Protein AF-0000000075583122 (afdb_homodimer)

Solvent-accessible surface area (backbone atoms only — not comparable to full-atom values): 36682 Å² total; per-residue (Å²): 95,64,76,76,38,92,86,46,69,93,67,73,41,67,50,43,61,91,56,90,61,73,59,77,86,58,64,52,79,81,64,82,52,56,77,38,56,55,81,82,43,56,87,77,50,62,66,45,76,40,54,78,60,58,64,60,54,70,58,46,49,51,40,44,74,73,68,37,48,32,32,37,41,50,82,69,64,55,59,59,53,65,45,49,27,26,62,64,70,44,80,74,71,81,60,55,82,70,64,77,43,61,34,32,36,31,33,69,60,33,54,67,57,32,41,40,50,47,29,66,57,64,70,27,58,69,42,75,44,81,66,72,45,71,65,64,65,61,51,51,52,35,52,56,34,44,76,72,74,35,54,60,50,58,71,77,83,70,74,46,37,26,35,28,27,77,33,68,42,83,47,83,40,30,37,55,62,58,30,50,47,10,51,34,45,26,33,73,76,38,60,78,41,52,60,33,37,41,35,31,31,34,50,88,26,56,79,32,63,44,40,39,29,49,49,58,52,31,62,43,42,68,69,68,27,50,49,69,29,58,78,68,62,64,61,66,44,41,37,72,58,40,54,32,38,37,47,46,52,53,88,44,55,72,57,70,66,56,54,56,40,38,72,34,56,29,53,35,33,30,36,46,84,76,46,74,77,32,63,34,69,22,65,73,50,36,26,64,47,34,6,49,31,47,47,50,43,72,75,40,40,69,84,38,40,69,60,50,42,50,36,29,48,54,51,50,47,72,23,19,54,81,28,61,70,52,46,48,52,52,54,52,58,73,75,100,94,64,76,76,37,92,86,46,71,92,66,72,42,66,51,41,60,92,54,91,61,73,58,78,84,58,64,52,79,80,65,80,51,57,76,40,56,55,81,80,43,58,88,78,51,60,65,46,76,41,55,79,59,58,63,60,54,70,56,47,48,51,40,44,75,73,69,37,49,32,33,36,42,50,82,69,65,54,59,61,53,64,44,48,27,27,62,63,68,45,81,73,72,81,60,55,82,71,66,78,46,62,32,33,35,32,33,71,60,32,53,66,58,34,39,40,52,48,29,67,57,64,72,26,58,68,43,75,44,81,65,73,43,70,64,65,65,61,52,52,50,36,52,57,34,43,75,71,74,35,53,59,50,59,71,76,82,69,76,45,37,24,35,30,28,76,33,69,42,82,47,84,39,30,36,53,62,58,32,52,48,9,51,34,45,26,34,74,76,38,60,79,41,51,59,34,37,40,35,30,31,34,51,86,24,57,78,31,65,45,39,38,29,49,48,59,51,32,62,44,44,69,70,67,27,48,49,69,30,58,78,66,63,63,61,66,44,42,38,74,59,41,54,33,38,38,48,44,53,53,88,44,55,68,56,70,66,58,54,56,41,39,71,34,55,30,54,36,33,32,36,46,84,76,49,76,76,33,63,34,70,22,64,73,49,37,26,64,48,32,6,49,29,46,48,49,43,71,75,40,40,69,83,38,41,68,61,50,42,50,37,27,48,53,51,51,46,70,23,19,54,80,28,61,70,50,46,48,52,52,52,50,58,72,72,100

Structure (mmCIF, N/CA/C/O backbone):
data_AF-0000000075583122-model_v1
#
loop_
_entity.id
_entity.type
_entity.pdbx_description
1 polymer 'DUF2827 domain-containing protein'
#
loop_
_atom_site.group_PDB
_atom_site.id
_atom_site.type_symbol
_atom_site.label_atom_id
_atom_site.label_alt_id
_atom_site.label_comp_id
_atom_site.label_asym_id
_atom_site.label_entity_id
_atom_site.label_seq_id
_atom_site.pdbx_PDB_ins_code
_atom_site.Cartn_x
_atom_site.Cartn_y
_atom_site.Cartn_z
_atom_site.occupancy
_atom_site.B_iso_or_equiv
_atom_site.auth_seq_id
_atom_site.auth_comp_id
_atom_site.auth_asym_id
_atom_site.auth_atom_id
_atom_site.pdbx_PDB_model_num
ATOM 1 N N . MET A 1 1 ? -6.551 27.359 17.125 1 93.12 1 MET A N 1
ATOM 2 C CA . MET A 1 1 ? -6.18 26.625 18.328 1 93.12 1 MET A CA 1
ATOM 3 C C . MET A 1 1 ? -5.02 27.312 19.047 1 93.12 1 MET A C 1
ATOM 5 O O . MET A 1 1 ? -5.082 27.547 20.25 1 93.12 1 MET A O 1
ATOM 9 N N . LEU A 1 2 ? -4.043 27.703 18.266 1 94.56 2 LEU A N 1
ATOM 10 C CA . LEU A 1 2 ? -2.846 28.281 18.875 1 94.56 2 LEU A CA 1
ATOM 11 C C . LEU A 1 2 ? -3.17 29.594 19.547 1 94.56 2 LEU A C 1
ATOM 13 O O . LEU A 1 2 ? -2.555 29.953 20.562 1 94.56 2 LEU A O 1
ATOM 17 N N . LYS A 1 3 ? -4.129 30.297 19.016 1 92.69 3 LYS A N 1
ATOM 18 C CA . LYS A 1 3 ? -4.531 31.594 19.578 1 92.69 3 LYS A CA 1
ATOM 19 C C . LYS A 1 3 ? -5.109 31.438 20.984 1 92.69 3 LYS A C 1
ATOM 21 O O . LYS A 1 3 ? -5.262 32.406 21.703 1 92.69 3 LYS A O 1
ATOM 26 N N . GLN A 1 4 ? -5.379 30.297 21.375 1 93.56 4 GLN A N 1
ATOM 27 C CA . GLN A 1 4 ? -5.938 30.047 22.688 1 93.56 4 GLN A CA 1
ATOM 28 C C . GLN A 1 4 ? -4.852 30.078 23.766 1 93.56 4 GLN A C 1
ATOM 30 O O . GLN A 1 4 ? -5.152 30.109 24.953 1 93.56 4 GLN A O 1
ATOM 35 N N . SER A 1 5 ? -3.68 30.125 23.359 1 95.44 5 SER A N 1
ATOM 36 C CA . SER A 1 5 ? -2.566 30.172 24.297 1 95.44 5 SER A CA 1
ATOM 37 C C . SER A 1 5 ? -2.068 31.609 24.484 1 95.44 5 SER A C 1
ATOM 39 O O . SER A 1 5 ? -1.848 32.344 23.516 1 95.44 5 SER A O 1
ATOM 41 N N . ASP A 1 6 ? -1.738 31.938 25.75 1 94.75 6 ASP A N 1
ATOM 42 C CA . ASP A 1 6 ? -1.223 33.281 26.062 1 94.75 6 ASP A CA 1
ATOM 43 C C . ASP A 1 6 ? 0.261 33.375 25.719 1 94.75 6 ASP A C 1
ATOM 45 O O . ASP A 1 6 ? 0.827 34.469 25.734 1 94.75 6 ASP A O 1
ATOM 49 N N . ARG A 1 7 ? 0.789 32.312 25.344 1 95.25 7 ARG A N 1
ATOM 50 C CA . ARG A 1 7 ? 2.215 32.281 25.031 1 95.25 7 ARG A CA 1
ATOM 51 C C . ARG A 1 7 ? 2.453 32.531 23.547 1 95.25 7 ARG A C 1
ATOM 53 O O . ARG A 1 7 ? 3.594 32.719 23.109 1 95.25 7 ARG A O 1
ATOM 60 N N . ILE A 1 8 ? 1.351 32.5 22.828 1 95.44 8 ILE A N 1
ATOM 61 C CA . ILE A 1 8 ? 1.464 32.594 21.391 1 95.44 8 ILE A CA 1
ATOM 62 C C . ILE A 1 8 ? 1.037 34 20.922 1 95.44 8 ILE A C 1
ATOM 64 O O . ILE A 1 8 ? -0.045 34.469 21.281 1 95.44 8 ILE A O 1
ATOM 68 N N . GLY A 1 9 ? 1.912 34.594 20.234 1 93.12 9 GLY A N 1
ATOM 69 C CA . GLY A 1 9 ? 1.617 35.906 19.672 1 93.12 9 GLY A CA 1
ATOM 70 C C . GLY A 1 9 ? 0.75 35.812 18.422 1 93.12 9 GLY A C 1
ATOM 71 O O . GLY A 1 9 ? -0.105 34.938 18.297 1 93.12 9 GLY A O 1
ATOM 72 N N . PRO A 1 10 ? 0.936 36.781 17.547 1 94.06 10 PRO A N 1
ATOM 73 C CA . PRO A 1 10 ? 0.127 36.844 16.328 1 94.06 10 PRO A CA 1
ATOM 74 C C . PRO A 1 10 ? 0.319 35.625 15.438 1 94.06 10 PRO A C 1
ATOM 76 O O . PRO A 1 10 ? 1.439 35.125 15.297 1 94.06 10 PRO A O 1
ATOM 79 N N . VAL A 1 11 ? -0.762 35.156 14.898 1 94.75 11 VAL A N 1
ATOM 80 C CA . VAL A 1 11 ? -0.765 34 14 1 94.75 11 VAL A CA 1
ATOM 81 C C . VAL A 1 11 ? -1.176 34.438 12.594 1 94.75 11 VAL A C 1
ATOM 83 O O . VAL A 1 11 ? -2.123 35.219 12.43 1 94.75 11 VAL A O 1
ATOM 86 N N . TYR A 1 12 ? -0.447 33.906 11.492 1 92.62 12 TYR A N 1
ATOM 87 C CA . TYR A 1 12 ? -0.722 34.219 10.094 1 92.62 12 TYR A CA 1
ATOM 88 C C . TYR A 1 12 ? -0.883 32.969 9.258 1 92.62 12 TYR A C 1
ATOM 90 O O . TYR A 1 12 ? -0.207 31.953 9.5 1 92.62 12 TYR A O 1
ATOM 98 N N . PHE A 1 13 ? -1.78 33.062 8.227 1 91.25 13 PHE A N 1
ATOM 99 C CA . PHE A 1 13 ? -1.723 32.125 7.102 1 91.25 13 PHE A CA 1
ATOM 100 C C . PHE A 1 13 ? -0.79 32.656 6.016 1 91.25 13 PHE A C 1
ATOM 102 O O . PHE A 1 13 ? -0.906 33.812 5.59 1 91.25 13 PHE A O 1
ATOM 109 N N . LEU A 1 14 ? 0.118 31.781 5.656 1 92.25 14 LEU A N 1
ATOM 110 C CA . LEU A 1 14 ? 1.063 32.188 4.621 1 92.25 14 LEU A CA 1
ATOM 111 C C . LEU A 1 14 ? 0.61 31.688 3.252 1 92.25 14 LEU A C 1
ATOM 113 O O . LEU A 1 14 ? 0.363 30.484 3.068 1 92.25 14 LEU A O 1
ATOM 117 N N . ASN A 1 15 ? 0.501 32.594 2.391 1 86.88 15 ASN A N 1
ATOM 118 C CA . ASN A 1 15 ? 0.129 32.25 1.022 1 86.88 15 ASN A CA 1
ATOM 119 C C . ASN A 1 15 ? 1.311 31.672 0.246 1 86.88 15 ASN A C 1
ATOM 121 O O . ASN A 1 15 ? 2.176 32.406 -0.216 1 86.88 15 ASN A O 1
ATOM 125 N N . GLY A 1 16 ? 1.423 30.375 0.16 1 77.88 16 GLY A N 1
ATOM 126 C CA . GLY A 1 16 ? 2.506 29.703 -0.546 1 77.88 16 GLY A CA 1
ATOM 127 C C . GLY A 1 16 ? 2.285 29.641 -2.045 1 77.88 16 GLY A C 1
ATOM 128 O O . GLY A 1 16 ? 3.178 29.219 -2.791 1 77.88 16 GLY A O 1
ATOM 129 N N . GLY A 1 17 ? 1.07 29.859 -2.494 1 71.81 17 GLY A N 1
ATOM 130 C CA . GLY A 1 17 ? 0.738 29.719 -3.904 1 71.81 17 GLY A CA 1
ATOM 131 C C . GLY A 1 17 ? 0.554 31.062 -4.605 1 71.81 17 GLY A C 1
ATOM 132 O O . GLY A 1 17 ? 0.972 32.094 -4.09 1 71.81 17 GLY A O 1
ATOM 133 N N . ASP A 1 18 ? 0.283 30.859 -5.879 1 63.19 18 ASP A N 1
ATOM 134 C CA . ASP A 1 18 ? 0.093 32.031 -6.727 1 63.19 18 ASP A CA 1
ATOM 135 C C . ASP A 1 18 ? -1.308 32.625 -6.547 1 63.19 18 ASP A C 1
ATOM 137 O O . ASP A 1 18 ? -1.63 33.656 -7.125 1 63.19 18 ASP A O 1
ATOM 141 N N . ALA A 1 19 ? -1.932 31.797 -5.668 1 59.09 19 ALA A N 1
ATOM 142 C CA . ALA A 1 19 ? -3.322 32.25 -5.594 1 59.09 19 ALA A CA 1
ATOM 143 C C . ALA A 1 19 ? -3.496 33.344 -4.555 1 59.09 19 ALA A C 1
ATOM 145 O O . ALA A 1 19 ? -2.836 33.344 -3.512 1 59.09 19 ALA A O 1
ATOM 146 N N . LYS A 1 20 ? -4.004 34.375 -5.047 1 55.03 20 LYS A N 1
ATOM 147 C CA . LYS A 1 20 ? -4.277 35.531 -4.172 1 55.03 20 LYS A CA 1
ATOM 148 C C . LYS A 1 20 ? -5.379 35.188 -3.17 1 55.03 20 LYS A C 1
ATOM 150 O O . LYS A 1 20 ? -5.543 35.875 -2.168 1 55.03 20 LYS A O 1
ATOM 155 N N . ALA A 1 21 ? -6.113 34.219 -3.543 1 56.09 21 ALA A N 1
ATOM 156 C CA . ALA A 1 21 ? -7.25 33.906 -2.684 1 56.09 21 ALA A CA 1
ATOM 157 C C . ALA A 1 21 ? -7.336 32.406 -2.422 1 56.09 21 ALA A C 1
ATOM 159 O O . ALA A 1 21 ? -6.887 31.594 -3.242 1 56.09 21 ALA A O 1
ATOM 160 N N . LEU A 1 22 ? -7.676 32.031 -1.182 1 61.25 22 LEU A N 1
ATOM 161 C CA . LEU A 1 22 ? -7.957 30.656 -0.795 1 61.25 22 LEU A CA 1
ATOM 162 C C . LEU A 1 22 ? -9.227 30.141 -1.478 1 61.25 22 LEU A C 1
ATOM 164 O O . LEU A 1 22 ? -10.117 30.938 -1.802 1 61.25 22 LEU A O 1
ATOM 168 N N . PRO A 1 23 ? -9.188 28.906 -1.824 1 57.25 23 PRO A N 1
ATOM 169 C CA . PRO A 1 23 ? -10.43 28.359 -2.396 1 57.25 23 PRO A CA 1
ATOM 170 C C . PRO A 1 23 ? -11.664 28.734 -1.581 1 57.25 23 PRO A C 1
ATOM 172 O O . PRO A 1 23 ? -11.594 28.812 -0.352 1 57.25 23 PRO A O 1
ATOM 175 N N . ALA A 1 24 ? -12.672 29.234 -2.264 1 52.72 24 ALA A N 1
ATOM 176 C CA . ALA A 1 24 ? -13.945 29.672 -1.699 1 52.72 24 ALA A CA 1
ATOM 177 C C . ALA A 1 24 ? -14.391 28.75 -0.562 1 52.72 24 ALA A C 1
ATOM 179 O O . ALA A 1 24 ? -14.969 29.219 0.426 1 52.72 24 ALA A O 1
ATOM 180 N N . GLY A 1 25 ? -14.07 27.531 -0.66 1 55.91 25 GLY A N 1
ATOM 181 C CA . GLY A 1 25 ? -14.555 26.594 0.347 1 55.91 25 GLY A CA 1
ATOM 182 C C . GLY A 1 25 ? -13.82 26.719 1.67 1 55.91 25 GLY A C 1
ATOM 183 O O . GLY A 1 25 ? -14.32 26.266 2.705 1 55.91 25 GLY A O 1
ATOM 184 N N . LEU A 1 26 ? -12.719 27.312 1.479 1 60 26 LEU A N 1
ATOM 185 C CA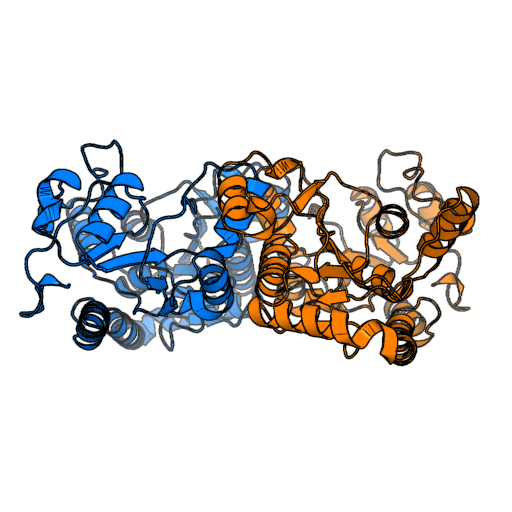 . LEU A 1 26 ? -11.977 27.516 2.717 1 60 26 LEU A CA 1
ATOM 186 C C . LEU A 1 26 ? -12.391 28.828 3.391 1 60 26 LEU A C 1
ATOM 188 O O . LEU A 1 26 ? -11.922 29.891 3.012 1 60 26 LEU A O 1
ATOM 192 N N . ASP A 1 27 ? -13.664 29.031 3.594 1 60.94 27 ASP A N 1
ATOM 193 C CA . ASP A 1 27 ? -14.18 30.25 4.219 1 60.94 27 ASP A CA 1
ATOM 194 C C . ASP A 1 27 ? -13.336 30.656 5.422 1 60.94 27 ASP A C 1
ATOM 196 O O . ASP A 1 27 ? -13.75 30.469 6.566 1 60.94 27 ASP A O 1
ATOM 200 N N . LEU A 1 28 ? -12.18 31.141 5.203 1 66.56 28 LEU A N 1
ATOM 201 C CA . LEU A 1 28 ? -11.258 31.562 6.25 1 66.56 28 LEU A CA 1
ATOM 202 C C . LEU A 1 28 ? -11.734 32.844 6.91 1 66.56 28 LEU A C 1
ATOM 204 O O . LEU A 1 28 ? -11.242 33.219 7.973 1 66.56 28 LEU A O 1
ATOM 208 N N . GLY A 1 29 ? -12.656 33.438 6.266 1 65.06 29 GLY A N 1
ATOM 209 C CA . GLY A 1 29 ? -13.125 34.719 6.773 1 65.06 29 GLY A CA 1
ATOM 210 C C . GLY A 1 29 ? -13.586 34.656 8.219 1 65.06 29 GLY A C 1
ATOM 211 O O . GLY A 1 29 ? -13.344 35.594 8.992 1 65.06 29 GLY A O 1
ATOM 212 N N . GLY A 1 30 ? -14.07 33.469 8.562 1 68.88 30 GLY A N 1
ATOM 213 C CA . GLY A 1 30 ? -14.586 33.375 9.922 1 68.88 30 GLY A CA 1
ATOM 214 C C . GLY A 1 30 ? -13.508 33.062 10.945 1 68.88 30 GLY A C 1
ATOM 215 O O . GLY A 1 30 ? -13.758 33.125 12.148 1 68.88 30 GLY A O 1
ATOM 216 N N . LEU A 1 31 ? -12.312 32.844 10.609 1 78.81 31 LEU A N 1
ATOM 217 C CA . LEU A 1 31 ? -11.289 32.375 11.531 1 78.81 31 LEU A CA 1
ATOM 218 C C . LEU A 1 31 ? -10.438 33.531 12.047 1 78.81 31 LEU A C 1
ATOM 220 O O . LEU A 1 31 ? -9.688 33.406 13.008 1 78.81 31 LEU A O 1
ATOM 224 N N . ASP A 1 32 ? -10.656 34.688 11.773 1 81.56 32 ASP A N 1
ATOM 225 C CA . ASP A 1 32 ? -9.93 35.875 12.219 1 81.56 32 ASP A CA 1
ATOM 226 C C . ASP A 1 32 ? -8.422 35.625 12.172 1 81.56 32 ASP A C 1
ATOM 228 O O . ASP A 1 32 ? -7.719 35.875 13.156 1 81.56 32 ASP A O 1
ATOM 232 N N . VAL A 1 33 ? -7.824 35.031 11.242 1 88.69 33 VAL A N 1
ATOM 233 C CA . VAL A 1 33 ? -6.406 34.875 10.945 1 88.69 33 VAL A CA 1
ATOM 234 C C . VAL A 1 33 ? -6.078 35.469 9.578 1 88.69 33 VAL A C 1
ATOM 236 O O . VAL A 1 33 ? -6.629 35.031 8.562 1 88.69 33 VAL A O 1
ATOM 239 N N . PRO A 1 34 ? -5.23 36.469 9.508 1 88.12 34 PRO A N 1
ATOM 240 C CA . PRO A 1 34 ? -4.938 37.125 8.227 1 88.12 34 PRO A CA 1
ATOM 241 C C . PRO A 1 34 ? -4.152 36.219 7.273 1 88.12 34 PRO A C 1
ATOM 243 O O . PRO A 1 34 ? -3.244 35.5 7.703 1 88.12 34 PRO A O 1
ATOM 246 N N . LEU A 1 35 ? -4.59 36.188 6.004 1 89.12 35 LEU A N 1
ATOM 247 C CA . LEU A 1 35 ? -3.801 35.594 4.926 1 89.12 35 LEU A CA 1
ATOM 248 C C . LEU A 1 35 ? -2.82 36.625 4.352 1 89.12 35 LEU A C 1
ATOM 250 O O . LEU A 1 35 ? -3.232 37.688 3.859 1 89.12 35 LEU A O 1
ATOM 254 N N . VAL A 1 36 ? -1.551 36.281 4.414 1 90.56 36 VAL A N 1
ATOM 255 C CA . VAL A 1 36 ? -0.553 37.281 4.062 1 90.56 36 VAL A CA 1
ATOM 256 C C . VAL A 1 36 ? 0.476 36.688 3.111 1 90.56 36 VAL A C 1
ATOM 258 O O . VAL A 1 36 ? 0.585 35.469 3 1 90.56 36 VAL A O 1
ATOM 261 N N . GLN A 1 37 ? 1.14 37.594 2.398 1 91.12 37 GLN A N 1
ATOM 262 C CA . GLN A 1 37 ? 2.34 37.188 1.682 1 91.12 37 GLN A CA 1
ATOM 263 C C . GLN A 1 37 ? 3.502 36.969 2.643 1 91.12 37 GLN A C 1
ATOM 265 O O . GLN A 1 37 ? 3.76 37.781 3.523 1 91.12 37 GLN A O 1
ATOM 270 N N . PRO A 1 38 ? 4.145 35.875 2.455 1 94 38 PRO A N 1
ATOM 271 C CA . PRO A 1 38 ? 5.219 35.531 3.396 1 94 38 PRO A CA 1
ATOM 272 C C . PRO A 1 38 ? 6.203 36.688 3.588 1 94 38 PRO A C 1
ATOM 274 O O . PRO A 1 38 ? 6.527 37.062 4.723 1 94 38 PRO A O 1
ATOM 277 N N . ARG A 1 39 ? 6.621 37.312 2.598 1 93.56 39 ARG A N 1
ATOM 278 C CA . ARG A 1 39 ? 7.652 38.344 2.646 1 93.56 39 ARG A CA 1
ATOM 279 C C . ARG A 1 39 ? 7.188 39.562 3.461 1 93.56 39 ARG A C 1
ATOM 281 O O . ARG A 1 39 ? 8.008 40.25 4.059 1 93.56 39 ARG A O 1
ATOM 288 N N . ASP A 1 40 ? 5.918 39.75 3.533 1 94.56 40 ASP A N 1
ATOM 289 C CA . ASP A 1 40 ? 5.367 40.938 4.191 1 94.56 40 ASP A CA 1
ATOM 290 C C . ASP A 1 40 ? 5.449 40.812 5.711 1 94.56 40 ASP A C 1
ATOM 292 O O . ASP A 1 40 ? 5.309 41.781 6.434 1 94.56 40 ASP A O 1
ATOM 296 N N . VAL A 1 41 ? 5.754 39.594 6.211 1 95.88 41 VAL A N 1
ATOM 297 C CA . VAL A 1 41 ? 5.684 39.406 7.66 1 95.88 41 VAL A CA 1
ATOM 298 C C . VAL A 1 41 ? 6.949 38.719 8.156 1 95.88 41 VAL A C 1
ATOM 300 O O . VAL A 1 41 ? 6.953 38.125 9.242 1 95.88 41 VAL A O 1
ATOM 303 N N . SER A 1 42 ? 7.969 38.75 7.395 1 96.88 42 SER A N 1
ATOM 304 C CA . SER A 1 42 ? 9.195 38.031 7.703 1 96.88 42 SER A CA 1
ATOM 305 C C . SER A 1 42 ? 9.688 38.344 9.109 1 96.88 42 SER A C 1
ATOM 307 O O . SER A 1 42 ? 9.977 37.438 9.898 1 96.88 42 SER A O 1
ATOM 309 N N . HIS A 1 43 ? 9.719 39.562 9.461 1 96.56 43 HIS A N 1
ATOM 310 C CA . HIS A 1 43 ? 10.336 39.969 10.719 1 96.56 43 HIS A CA 1
ATOM 311 C C . HIS A 1 43 ? 9.359 39.844 11.883 1 96.56 43 HIS A C 1
ATOM 313 O O . HIS A 1 43 ? 9.766 39.906 13.047 1 96.56 43 HIS A O 1
ATOM 319 N N . ALA A 1 44 ? 8.172 39.625 11.531 1 96.56 44 ALA A N 1
ATOM 320 C CA . ALA A 1 44 ? 7.16 39.5 12.586 1 96.56 44 ALA A CA 1
ATOM 321 C C . ALA A 1 44 ? 7.051 38.062 13.078 1 96.56 44 ALA A C 1
ATOM 323 O O . ALA A 1 44 ? 6.445 37.781 14.117 1 96.56 44 ALA A O 1
ATOM 324 N N . LEU A 1 45 ? 7.625 37.094 12.398 1 97.25 45 LEU A N 1
ATOM 325 C CA . LEU A 1 45 ? 7.457 35.688 12.695 1 97.25 45 LEU A CA 1
ATOM 326 C C . LEU A 1 45 ? 8.625 35.156 13.523 1 97.25 45 LEU A C 1
ATOM 328 O O . LEU A 1 45 ? 9.766 35.562 13.32 1 97.25 45 LEU A O 1
ATOM 332 N N . ASP A 1 46 ? 8.328 34.25 14.406 1 97.12 46 ASP A N 1
ATOM 333 C CA . ASP A 1 46 ? 9.352 33.5 15.133 1 97.12 46 ASP A CA 1
ATOM 334 C C . ASP A 1 46 ? 9.43 32.062 14.641 1 97.12 46 ASP A C 1
ATOM 336 O O . ASP A 1 46 ? 10.477 31.422 14.742 1 97.12 46 ASP A O 1
ATOM 340 N N . VAL A 1 47 ? 8.312 31.516 14.203 1 97.75 47 VAL A N 1
ATOM 341 C CA . VAL A 1 47 ? 8.203 30.141 13.734 1 97.75 47 VAL A CA 1
ATOM 342 C C . VAL A 1 47 ? 7.402 30.109 12.438 1 97.75 47 VAL A C 1
ATOM 344 O O . VAL A 1 47 ? 6.422 30.828 12.273 1 97.75 47 VAL A O 1
ATOM 347 N N . VAL A 1 48 ? 7.828 29.297 11.5 1 97.31 48 VAL A N 1
ATOM 348 C CA . VAL A 1 48 ? 7.113 29.016 10.266 1 97.31 48 VAL A CA 1
ATOM 349 C C . VAL A 1 48 ? 6.75 27.531 10.203 1 97.31 48 VAL A C 1
ATOM 351 O O . VAL A 1 48 ? 7.605 26.672 10.406 1 97.31 48 VAL A O 1
ATOM 354 N N . ILE A 1 49 ? 5.5 27.266 9.992 1 96.75 49 ILE A N 1
ATOM 355 C CA . ILE A 1 49 ? 5.035 25.891 9.812 1 96.75 49 ILE A CA 1
ATOM 356 C C . ILE A 1 49 ? 4.492 25.719 8.398 1 96.75 49 ILE A C 1
ATOM 358 O O . ILE A 1 49 ? 3.461 26.297 8.039 1 96.75 49 ILE A O 1
ATOM 362 N N . GLU A 1 50 ? 5.195 24.984 7.594 1 95.5 50 GLU A N 1
ATOM 363 C CA . GLU A 1 50 ? 4.73 24.641 6.258 1 95.5 50 GLU A CA 1
ATOM 364 C C . GLU A 1 50 ? 3.895 23.359 6.281 1 95.5 50 GLU A C 1
ATOM 366 O O . GLU A 1 50 ? 4.332 22.344 6.809 1 95.5 50 GLU A O 1
ATOM 371 N N . MET A 1 51 ? 2.664 23.469 5.77 1 90.62 51 MET A N 1
ATOM 372 C CA . MET A 1 51 ? 1.763 22.312 5.684 1 90.62 51 MET A CA 1
ATOM 373 C C . MET A 1 51 ? 1.031 22.297 4.348 1 90.62 51 MET A C 1
ATOM 375 O O . MET A 1 51 ? 0.382 23.281 3.977 1 90.62 51 MET A O 1
ATOM 379 N N . GLY A 1 52 ? 1.027 21.266 3.574 1 81.62 52 GLY A N 1
ATOM 380 C CA . GLY A 1 52 ? 0.372 21.188 2.279 1 81.62 52 GLY A CA 1
ATOM 381 C C . GLY A 1 52 ? 1.094 21.969 1.195 1 81.62 52 GLY A C 1
ATOM 382 O O . GLY A 1 52 ? 2.082 21.484 0.635 1 81.62 52 GLY A O 1
ATOM 383 N N . ALA A 1 53 ? 0.665 23.328 1.098 1 82.19 53 ALA A N 1
ATOM 384 C CA . ALA A 1 53 ? 1.313 24.188 0.107 1 82.19 53 ALA A CA 1
ATOM 385 C C . ALA A 1 53 ? 2.748 24.5 0.515 1 82.19 53 ALA A C 1
ATOM 387 O O . ALA A 1 53 ? 3.025 24.75 1.69 1 82.19 53 ALA A O 1
ATOM 388 N N . GLN A 1 54 ? 3.574 24.516 -0.438 1 90.31 54 GLN A N 1
ATOM 389 C CA . GLN A 1 54 ? 4.98 24.766 -0.142 1 90.31 54 GLN A CA 1
ATOM 390 C C . GLN A 1 54 ? 5.312 26.25 -0.262 1 90.31 54 GLN A C 1
ATOM 392 O O . GLN A 1 54 ? 4.805 26.938 -1.152 1 90.31 54 GLN A O 1
ATOM 397 N N . LEU A 1 55 ? 6.176 26.672 0.569 1 94.12 55 LEU A N 1
ATOM 398 C CA . LEU A 1 55 ? 6.668 28.031 0.584 1 94.12 55 LEU A CA 1
ATOM 399 C C . LEU A 1 55 ? 7.941 28.172 -0.249 1 94.12 55 LEU A C 1
ATOM 401 O O . LEU A 1 55 ? 8.641 27.188 -0.474 1 94.12 55 LEU A O 1
ATOM 405 N N . PRO A 1 56 ? 8.188 29.422 -0.785 1 92.69 56 PRO A N 1
ATOM 406 C CA . PRO A 1 56 ? 9.406 29.609 -1.569 1 92.69 56 PRO A CA 1
ATOM 407 C C . PRO A 1 56 ? 10.672 29.281 -0.775 1 92.69 56 PRO A C 1
ATOM 409 O O . PRO A 1 56 ? 10.867 29.812 0.32 1 92.69 56 PRO A O 1
ATOM 412 N N . VAL A 1 57 ? 11.492 28.531 -1.394 1 94.5 57 VAL A N 1
ATOM 413 C CA . VAL A 1 57 ? 12.68 28.031 -0.714 1 94.5 57 VAL A CA 1
ATOM 414 C C . VAL A 1 57 ? 13.602 29.203 -0.36 1 94.5 57 VAL A C 1
ATOM 416 O O . VAL A 1 57 ? 14.203 29.219 0.717 1 94.5 57 VAL A O 1
ATOM 419 N N . ASP A 1 58 ? 13.703 30.188 -1.247 1 95.81 58 ASP A N 1
ATOM 420 C CA . ASP A 1 58 ? 14.562 31.328 -0.982 1 95.81 58 ASP A CA 1
ATOM 421 C C . ASP A 1 58 ? 14.086 32.094 0.254 1 95.81 58 ASP A C 1
ATOM 423 O O . ASP A 1 58 ? 14.906 32.594 1.036 1 95.81 58 ASP A O 1
ATOM 427 N N . TRP A 1 59 ? 12.828 32.188 0.363 1 96.88 59 TRP A N 1
ATOM 428 C CA . TRP A 1 59 ? 12.289 32.844 1.545 1 96.88 59 TRP A CA 1
ATOM 429 C C . TRP A 1 59 ? 12.555 32.031 2.803 1 96.88 59 TRP A C 1
ATOM 431 O O . TRP A 1 59 ? 12.914 32.594 3.846 1 96.88 59 TRP A O 1
ATOM 441 N N . LEU A 1 60 ? 12.453 30.781 2.744 1 97.5 60 LEU A N 1
ATOM 442 C CA . LEU A 1 60 ? 12.742 29.906 3.879 1 97.5 60 LEU A CA 1
ATOM 443 C C . LEU A 1 60 ? 14.203 30.047 4.305 1 97.5 60 LEU A C 1
ATOM 445 O O . LEU A 1 60 ? 14.508 30.094 5.5 1 97.5 60 LEU A O 1
ATOM 449 N N . LYS A 1 61 ? 15.055 30.125 3.385 1 97.75 61 LYS A N 1
ATOM 450 C CA . LYS A 1 61 ? 16.469 30.344 3.684 1 97.75 61 LYS A CA 1
ATOM 451 C C . LYS A 1 61 ? 16.688 31.688 4.379 1 97.75 61 LYS A C 1
ATOM 453 O O . LYS A 1 61 ? 17.5 31.781 5.301 1 97.75 61 LYS A O 1
ATOM 458 N N . HIS A 1 62 ? 16 32.625 3.812 1 98 62 HIS A N 1
ATOM 459 C CA . HIS A 1 62 ? 16.062 33.938 4.449 1 98 62 HIS A CA 1
ATOM 460 C C . HIS A 1 62 ? 15.594 33.875 5.898 1 98 62 HIS A C 1
ATOM 462 O O . HIS A 1 62 ? 16.234 34.438 6.793 1 98 62 HIS A O 1
ATOM 468 N N . MET A 1 63 ? 14.539 33.156 6.148 1 98.25 63 MET A N 1
ATOM 469 C CA . MET A 1 63 ? 14.008 33 7.5 1 98.25 63 MET A CA 1
ATOM 470 C C . MET A 1 63 ? 15.008 32.281 8.391 1 98.25 63 MET A C 1
ATOM 472 O O . MET A 1 63 ? 15.172 32.625 9.562 1 98.25 63 MET A O 1
ATOM 476 N N . LYS A 1 64 ? 15.633 31.312 7.852 1 97.94 64 LYS A N 1
ATOM 477 C CA . LYS A 1 64 ? 16.656 30.578 8.586 1 97.94 64 LYS A CA 1
ATOM 478 C C . LYS A 1 64 ? 17.797 31.5 9 1 97.94 64 LYS A C 1
ATOM 480 O O . LYS A 1 64 ? 18.297 31.422 10.125 1 97.94 64 LYS A O 1
ATOM 485 N N . ALA A 1 65 ? 18.219 32.312 8.07 1 97.88 65 ALA A N 1
ATOM 486 C CA . ALA A 1 65 ? 19.297 33.25 8.328 1 97.88 65 ALA A CA 1
ATOM 487 C C . ALA A 1 65 ? 18.906 34.25 9.438 1 97.88 65 ALA A C 1
ATOM 489 O O . ALA A 1 65 ? 19.766 34.688 10.195 1 97.88 65 ALA A O 1
ATOM 490 N N . LEU A 1 66 ? 17.656 34.531 9.523 1 98 66 LEU A N 1
ATOM 491 C CA . LEU A 1 66 ? 17.156 35.438 10.555 1 98 66 LEU A CA 1
ATOM 492 C C . LEU A 1 66 ? 17.047 34.719 11.898 1 98 66 LEU A C 1
ATOM 494 O O . LEU A 1 66 ? 16.672 35.312 12.898 1 98 66 LEU A O 1
ATOM 498 N N . GLY A 1 67 ? 17.344 33.406 11.93 1 97.19 67 GLY A N 1
ATOM 499 C CA . GLY A 1 67 ? 17.328 32.625 13.164 1 97.19 67 GLY A CA 1
ATOM 500 C C . GLY A 1 67 ? 15.953 32.125 13.547 1 97.19 67 GLY A C 1
ATOM 501 O O . GLY A 1 67 ? 15.711 31.781 14.703 1 97.19 67 GLY A O 1
ATOM 502 N N . LYS A 1 68 ? 15.047 32.094 12.57 1 98 68 LYS A N 1
ATOM 503 C CA . LYS A 1 68 ? 13.688 31.656 12.852 1 98 68 LYS A CA 1
ATOM 504 C C . LYS A 1 68 ? 13.586 30.125 12.82 1 98 68 LYS A C 1
ATOM 506 O O . LYS A 1 68 ? 14.367 29.469 12.133 1 98 68 LYS A O 1
ATOM 511 N N . LYS A 1 69 ? 12.648 29.594 13.57 1 97.88 69 LYS A N 1
ATOM 512 C CA . LYS A 1 69 ? 12.398 28.156 13.562 1 97.88 69 LYS A CA 1
ATOM 513 C C . LYS A 1 69 ? 11.516 27.75 12.391 1 97.88 69 LYS A C 1
ATOM 515 O O . LYS A 1 69 ? 10.438 28.328 12.195 1 97.88 69 LYS A O 1
ATOM 520 N N . LEU A 1 70 ? 11.945 26.797 11.586 1 98.19 70 LEU A N 1
ATOM 521 C CA . LEU A 1 70 ? 11.219 26.328 10.406 1 98.19 70 LEU A CA 1
ATOM 522 C C . LEU A 1 70 ? 10.773 24.875 10.586 1 98.19 70 LEU A C 1
ATOM 524 O O . LEU A 1 70 ? 11.594 23.984 10.82 1 98.19 70 LEU A O 1
ATOM 528 N N . VAL A 1 71 ? 9.477 24.688 10.445 1 97.94 71 VAL A N 1
ATOM 529 C CA . VAL A 1 71 ? 8.883 23.359 10.602 1 97.94 71 VAL A CA 1
ATOM 530 C C . VAL A 1 71 ? 8.133 22.969 9.328 1 97.94 71 VAL A C 1
ATOM 532 O O . VAL A 1 71 ? 7.469 23.812 8.711 1 97.94 71 VAL A O 1
ATOM 535 N N . VAL A 1 72 ? 8.297 21.797 8.914 1 97.25 72 VAL A N 1
ATOM 536 C CA . VAL A 1 72 ? 7.441 21.25 7.863 1 97.25 72 VAL A CA 1
ATOM 537 C C . VAL A 1 72 ? 6.555 20.141 8.438 1 97.25 72 VAL A C 1
ATOM 539 O O . VAL A 1 72 ? 7.023 19.297 9.211 1 97.25 72 VAL A O 1
ATOM 542 N N . CYS A 1 73 ? 5.297 20.188 8.109 1 96.75 73 CYS A N 1
ATOM 543 C CA . CYS A 1 73 ? 4.32 19.234 8.633 1 96.75 73 CYS A CA 1
ATOM 544 C C . CYS A 1 73 ? 3.744 18.375 7.512 1 96.75 73 CYS A C 1
ATOM 546 O O . CYS A 1 73 ? 3.154 18.891 6.562 1 96.75 73 CYS A O 1
ATOM 548 N N . PHE A 1 74 ? 3.98 17.078 7.637 1 96.38 74 PHE A N 1
ATOM 549 C CA . PHE A 1 74 ? 3.4 16.125 6.703 1 96.38 74 PHE A CA 1
ATOM 550 C C . PHE A 1 74 ? 2.174 15.453 7.312 1 96.38 74 PHE A C 1
ATOM 552 O O . PHE A 1 74 ? 2.281 14.742 8.312 1 96.38 74 PHE A O 1
ATOM 559 N N . VAL A 1 75 ? 1.033 15.602 6.641 1 94.62 75 VAL A N 1
ATOM 560 C CA . VAL A 1 75 ? -0.206 15.109 7.234 1 94.62 75 VAL A CA 1
ATOM 561 C C . VAL A 1 75 ? -0.753 13.953 6.41 1 94.62 75 VAL A C 1
ATOM 563 O O . VAL A 1 75 ? -1.623 13.211 6.871 1 94.62 75 VAL A O 1
ATOM 566 N N . GLY A 1 76 ? -0.349 13.773 5.195 1 93.94 76 GLY A N 1
ATOM 567 C CA . GLY A 1 76 ? -0.774 12.664 4.363 1 93.94 76 GLY A CA 1
ATOM 568 C C . GLY A 1 76 ? 0.116 11.438 4.5 1 93.94 76 GLY A C 1
ATOM 569 O O . GLY A 1 76 ? 0.899 11.344 5.445 1 93.94 76 GLY A O 1
ATOM 570 N N . HIS A 1 77 ? -0.127 10.461 3.723 1 96.44 77 HIS A N 1
ATOM 571 C CA . HIS A 1 77 ? 0.727 9.281 3.623 1 96.44 77 HIS A CA 1
ATOM 572 C C . HIS A 1 77 ? 1.887 9.523 2.662 1 96.44 77 HIS A C 1
ATOM 574 O O . HIS A 1 77 ? 1.754 9.305 1.456 1 96.44 77 HIS A O 1
ATOM 580 N N . THR A 1 78 ? 3.023 9.867 3.184 1 96.94 78 THR A N 1
ATOM 581 C CA . THR A 1 78 ? 4.141 10.375 2.393 1 96.94 78 THR A CA 1
ATOM 582 C C . THR A 1 78 ? 4.676 9.297 1.455 1 96.94 78 THR A C 1
ATOM 584 O O . THR A 1 78 ? 4.938 9.562 0.28 1 96.94 78 THR A O 1
ATOM 587 N N . TYR A 1 79 ? 4.797 8.086 1.909 1 98 79 TYR A N 1
ATOM 588 C CA . TYR A 1 79 ? 5.375 7.004 1.119 1 98 79 TYR A CA 1
ATOM 589 C C . TYR A 1 79 ? 4.555 6.746 -0.139 1 98 79 TYR A C 1
ATOM 591 O O . TYR A 1 79 ? 5.098 6.715 -1.246 1 98 79 TYR A O 1
ATOM 599 N N . SER A 1 80 ? 3.211 6.574 0.031 1 97.5 80 SER A N 1
ATOM 600 C CA . SER A 1 80 ? 2.379 6.309 -1.138 1 97.5 80 SER A CA 1
ATOM 601 C C . SER A 1 80 ? 2.396 7.484 -2.107 1 97.5 80 SER A C 1
ATOM 603 O O . SER A 1 80 ? 2.418 7.289 -3.326 1 97.5 80 SER A O 1
ATOM 605 N N . GLY A 1 81 ? 2.361 8.727 -1.561 1 96.25 81 GLY A N 1
ATOM 606 C CA . GLY A 1 81 ? 2.451 9.883 -2.43 1 96.25 81 GLY A CA 1
ATOM 607 C C . GLY A 1 81 ? 3.754 9.953 -3.205 1 96.25 81 GLY A C 1
ATOM 608 O O . GLY A 1 81 ? 3.754 10.234 -4.406 1 96.25 81 GLY A O 1
ATOM 609 N N . LEU A 1 82 ? 4.809 9.656 -2.506 1 97 82 LEU A N 1
ATOM 610 C CA . LEU A 1 82 ? 6.148 9.719 -3.082 1 97 82 LEU A CA 1
ATOM 611 C C . LEU A 1 82 ? 6.332 8.656 -4.16 1 97 82 LEU A C 1
ATOM 613 O O . LEU A 1 82 ? 7.051 8.875 -5.137 1 97 82 LEU A O 1
ATOM 617 N N . THR A 1 83 ? 5.684 7.52 -4.082 1 97.75 83 THR A N 1
ATOM 618 C CA . THR A 1 83 ? 5.891 6.391 -4.984 1 97.75 83 THR A CA 1
ATOM 619 C C . THR A 1 83 ? 4.898 6.434 -6.145 1 97.75 83 THR A C 1
ATOM 621 O O . THR A 1 83 ? 5.293 6.375 -7.309 1 97.75 83 THR A O 1
ATOM 624 N N . GLU A 1 84 ? 3.598 6.668 -5.855 1 98 84 GLU A N 1
ATOM 625 C CA . GLU A 1 84 ? 2.559 6.621 -6.879 1 98 84 GLU A CA 1
ATOM 626 C C . GLU A 1 84 ? 2.699 7.781 -7.863 1 98 84 GLU A C 1
ATOM 628 O O . GLU A 1 84 ? 2.473 7.613 -9.062 1 98 84 GLU A O 1
ATOM 633 N N . THR A 1 85 ? 3.117 8.945 -7.363 1 97.94 85 THR A N 1
ATOM 634 C CA . THR A 1 85 ? 3.109 10.164 -8.164 1 97.94 85 THR A CA 1
ATOM 635 C C . THR A 1 85 ? 4.023 10.016 -9.375 1 97.94 85 THR A C 1
ATOM 637 O O . THR A 1 85 ? 3.574 10.133 -10.523 1 97.94 85 THR A O 1
ATOM 640 N N . PRO A 1 86 ? 5.293 9.688 -9.164 1 97.88 86 PRO A N 1
ATOM 641 C CA . PRO A 1 86 ? 6.148 9.539 -10.344 1 97.88 86 PRO A CA 1
ATOM 642 C C . PRO A 1 86 ? 5.871 8.25 -11.109 1 97.88 86 PRO A C 1
ATOM 644 O O . PRO A 1 86 ? 5.984 8.219 -12.336 1 97.88 86 PRO A O 1
ATOM 647 N N . MET A 1 87 ? 5.539 7.191 -10.422 1 97.69 87 MET A N 1
ATOM 648 C CA . MET A 1 87 ? 5.324 5.887 -11.039 1 97.69 87 MET A CA 1
ATOM 649 C C . MET A 1 87 ? 4.16 5.934 -12.023 1 97.69 87 MET A C 1
ATOM 651 O O . MET A 1 87 ? 4.219 5.316 -13.086 1 97.69 87 MET A O 1
ATOM 655 N N . PHE A 1 88 ? 3.094 6.723 -11.664 1 97.56 88 PHE A N 1
ATOM 656 C CA . PHE A 1 88 ? 1.886 6.762 -12.484 1 97.56 88 PHE A CA 1
ATOM 657 C C . PHE A 1 88 ? 1.715 8.125 -13.133 1 97.56 88 PHE A C 1
ATOM 659 O O . PHE A 1 88 ? 0.623 8.469 -13.594 1 97.56 88 PHE A O 1
ATOM 666 N N . ASN A 1 89 ? 2.711 8.953 -13.102 1 96.81 89 ASN A N 1
ATOM 667 C CA . ASN A 1 89 ? 2.816 10.242 -13.773 1 96.81 89 ASN A CA 1
ATOM 668 C C . ASN A 1 89 ? 1.689 11.188 -13.359 1 96.81 89 ASN A C 1
ATOM 670 O O . ASN A 1 89 ? 1.021 11.773 -14.219 1 96.81 89 ASN A O 1
ATOM 674 N N . ARG A 1 90 ? 1.493 11.258 -12.07 1 96.19 90 ARG A N 1
ATOM 675 C CA . ARG A 1 90 ? 0.517 12.188 -11.508 1 96.19 90 ARG A CA 1
ATOM 676 C C . ARG A 1 90 ? 1.118 13.578 -11.344 1 96.19 90 ARG A C 1
ATOM 678 O O . ARG A 1 90 ? 2.34 13.727 -11.281 1 96.19 90 ARG A O 1
ATOM 685 N N . PRO A 1 91 ? 0.256 14.562 -11.312 1 93.38 91 PRO A N 1
ATOM 686 C CA . PRO A 1 91 ? 0.793 15.891 -11.016 1 93.38 91 PRO A CA 1
ATOM 687 C C . PRO A 1 91 ? 1.535 15.945 -9.68 1 93.38 91 PRO A C 1
ATOM 689 O O . PRO A 1 91 ? 1.098 15.328 -8.703 1 93.38 91 PRO A O 1
ATOM 692 N N . SER A 1 92 ? 2.588 16.672 -9.758 1 91.12 92 SER A N 1
ATOM 693 C CA . SER A 1 92 ? 3.416 16.734 -8.555 1 91.12 92 SER A CA 1
ATOM 694 C C . SER A 1 92 ? 2.689 17.438 -7.418 1 91.12 92 SER A C 1
ATOM 696 O O . SER A 1 92 ? 2 18.438 -7.641 1 91.12 92 SER A O 1
ATOM 698 N N . GLY A 1 93 ? 2.705 16.906 -6.332 1 83.69 93 GLY A N 1
ATOM 699 C CA . GLY A 1 93 ? 2.307 17.562 -5.098 1 83.69 93 GLY A CA 1
ATOM 700 C C . GLY A 1 93 ? 3.479 18.141 -4.32 1 83.69 93 GLY A C 1
ATOM 701 O O . GLY A 1 93 ? 4.277 18.906 -4.863 1 83.69 93 GLY A O 1
ATOM 702 N N . HIS A 1 94 ? 3.635 17.672 -3.195 1 84.31 94 HIS A N 1
ATOM 703 C CA . HIS A 1 94 ? 4.754 18.094 -2.355 1 84.31 94 HIS A CA 1
ATOM 704 C C . HIS A 1 94 ? 6.074 17.531 -2.889 1 84.31 94 HIS A C 1
ATOM 706 O O . HIS A 1 94 ? 6.18 16.344 -3.174 1 84.31 94 HIS A O 1
ATOM 712 N N . ILE A 1 95 ? 7.016 18.406 -3.008 1 89.81 95 ILE A N 1
ATOM 713 C CA . ILE A 1 95 ? 8.336 18.016 -3.492 1 89.81 95 ILE A CA 1
ATOM 714 C C . ILE A 1 95 ? 9.383 18.328 -2.426 1 89.81 95 ILE A C 1
ATOM 716 O O . ILE A 1 95 ? 9.219 19.25 -1.631 1 89.81 95 ILE A O 1
ATOM 720 N N . PHE A 1 96 ? 10.344 17.516 -2.312 1 93.25 96 PHE A N 1
ATOM 721 C CA . PHE A 1 96 ? 11.461 17.734 -1.401 1 93.25 96 PHE A CA 1
ATOM 722 C C . PHE A 1 96 ? 12.492 18.672 -2.023 1 93.25 96 PHE A C 1
ATOM 724 O O . PHE A 1 96 ? 13.547 18.219 -2.48 1 93.25 96 PHE A O 1
ATOM 731 N N . ASN A 1 97 ? 12.281 19.922 -1.91 1 89.06 97 ASN A N 1
ATOM 732 C CA . ASN A 1 97 ? 13.055 20.922 -2.65 1 89.06 97 ASN A CA 1
ATOM 733 C C . ASN A 1 97 ? 14.242 21.422 -1.834 1 89.06 97 ASN A C 1
ATOM 735 O O . ASN A 1 97 ? 14.875 22.422 -2.207 1 89.06 97 ASN A O 1
ATOM 739 N N . GLY A 1 98 ? 14.477 20.828 -0.687 1 89.81 98 GLY A N 1
ATOM 740 C CA . GLY A 1 98 ? 15.656 21.188 0.087 1 89.81 98 GLY A CA 1
ATOM 741 C C . GLY A 1 98 ? 15.414 22.312 1.069 1 89.81 98 GLY A C 1
ATOM 742 O O . GLY A 1 98 ? 16.344 23 1.47 1 89.81 98 GLY A O 1
ATOM 743 N N . GLY A 1 99 ? 14.141 22.547 1.438 1 93.44 99 GLY A N 1
ATOM 744 C CA . GLY A 1 99 ? 13.867 23.531 2.479 1 93.44 99 GLY A CA 1
ATOM 745 C C . GLY A 1 99 ? 14.633 23.266 3.76 1 93.44 99 GLY A C 1
ATOM 746 O O . GLY A 1 99 ? 14.812 22.109 4.16 1 93.44 99 GLY A O 1
ATOM 747 N N . PRO A 1 100 ? 15.188 24.359 4.277 1 96.31 100 PRO A N 1
ATOM 748 C CA . PRO A 1 100 ? 16.031 24.203 5.473 1 96.31 100 PRO A CA 1
ATOM 749 C C . PRO A 1 100 ? 15.211 24.094 6.754 1 96.31 100 PRO A C 1
ATOM 751 O O . PRO A 1 100 ? 15.336 24.938 7.652 1 96.31 100 PRO A O 1
ATOM 754 N N . PHE A 1 101 ? 14.508 23.031 6.938 1 97.25 101 PHE A N 1
ATOM 755 C CA . PHE A 1 101 ? 13.609 22.859 8.07 1 97.25 101 PHE A CA 1
ATOM 756 C C . PHE A 1 101 ? 14.367 22.375 9.297 1 97.25 101 PHE A C 1
ATOM 758 O O . PHE A 1 101 ? 15.266 21.531 9.188 1 97.25 101 PHE A O 1
ATOM 765 N N . ASP A 1 102 ? 13.953 22.875 10.438 1 97.75 102 ASP A N 1
ATOM 766 C CA . ASP A 1 102 ? 14.547 22.469 11.711 1 97.75 102 ASP A CA 1
ATOM 767 C C . ASP A 1 102 ? 13.914 21.188 12.227 1 97.75 102 ASP A C 1
ATOM 769 O O . ASP A 1 102 ? 14.57 20.391 12.914 1 97.75 102 ASP A O 1
ATOM 773 N N . GLU A 1 103 ? 12.609 21.062 11.961 1 97.69 103 GLU A N 1
ATOM 774 C CA . GLU A 1 103 ? 11.844 19.891 12.406 1 97.69 103 GLU A CA 1
ATOM 775 C C . GLU A 1 103 ? 10.844 19.453 11.352 1 97.69 103 GLU A C 1
ATOM 777 O O . GLU A 1 103 ? 10.398 20.25 10.531 1 97.69 103 GLU A O 1
ATOM 782 N N . VAL A 1 104 ? 10.602 18.188 11.453 1 98.06 104 VAL A N 1
ATOM 783 C CA . VAL A 1 104 ? 9.508 17.609 10.68 1 98.06 104 VAL A CA 1
ATOM 784 C C . VAL A 1 104 ? 8.406 17.141 11.625 1 98.06 104 VAL A C 1
ATOM 786 O O . VAL A 1 104 ? 8.672 16.422 12.594 1 98.06 104 VAL A O 1
ATOM 789 N N . TRP A 1 105 ? 7.223 17.609 11.414 1 98.44 105 TRP A N 1
ATOM 790 C CA . TRP A 1 105 ? 6.074 17.141 12.18 1 98.44 105 TRP A CA 1
ATOM 791 C C . TRP A 1 105 ? 5.246 16.156 11.359 1 98.44 105 TRP A C 1
ATOM 793 O O . TRP A 1 105 ? 5.023 16.359 10.164 1 98.44 105 TRP A O 1
ATOM 803 N N . ILE A 1 106 ? 4.863 15.086 11.977 1 98.25 106 ILE A N 1
ATOM 804 C CA . ILE A 1 106 ? 3.988 14.086 11.367 1 98.25 106 ILE A CA 1
ATOM 805 C C . ILE A 1 106 ? 2.852 13.742 12.328 1 98.25 106 ILE A C 1
ATOM 807 O O . ILE A 1 106 ? 2.879 14.141 13.5 1 98.25 106 ILE A O 1
ATOM 811 N N . LEU A 1 107 ? 1.899 13.055 11.82 1 98.06 107 LEU A N 1
ATOM 812 C CA . LEU A 1 107 ? 0.808 12.539 12.641 1 98.06 107 LEU A CA 1
ATOM 813 C C . LEU A 1 107 ? 1.116 11.133 13.141 1 98.06 107 LEU A C 1
ATOM 815 O O . LEU A 1 107 ? 1.979 10.445 12.586 1 98.06 107 LEU A O 1
ATOM 819 N N . PRO A 1 108 ? 0.386 10.711 14.203 1 97.88 108 PRO A N 1
ATOM 820 C CA . PRO A 1 108 ? 0.668 9.391 14.758 1 97.88 108 PRO A CA 1
ATOM 821 C C . PRO A 1 108 ? 0.572 8.281 13.719 1 97.88 108 PRO A C 1
ATOM 823 O O . PRO A 1 108 ? 1.369 7.336 13.742 1 97.88 108 PRO A O 1
ATOM 826 N N . LYS A 1 109 ? -0.28 8.367 12.781 1 97.75 109 LYS A N 1
ATOM 827 C CA . LYS A 1 109 ? -0.489 7.328 11.773 1 97.75 109 LYS A CA 1
ATOM 828 C C . LYS A 1 109 ? 0.753 7.145 10.906 1 97.75 109 LYS A C 1
ATOM 830 O O . LYS A 1 109 ? 0.906 6.117 10.234 1 97.75 109 LYS A O 1
ATOM 835 N N . SER A 1 110 ? 1.621 8.117 10.875 1 97.56 110 SER A N 1
ATOM 836 C CA . SER A 1 110 ? 2.746 8.164 9.945 1 97.56 110 SER A CA 1
ATOM 837 C C . SER A 1 110 ? 4.016 7.621 10.594 1 97.56 110 SER A C 1
ATOM 839 O O . SER A 1 110 ? 5.066 7.555 9.945 1 97.56 110 SER A O 1
ATOM 841 N N . GLU A 1 111 ? 3.98 7.164 11.766 1 97.38 111 GLU A N 1
ATOM 842 C CA . GLU A 1 111 ? 5.16 6.828 12.562 1 97.38 111 GLU A CA 1
ATOM 843 C C . GLU A 1 111 ? 5.902 5.633 11.969 1 97.38 111 GLU A C 1
ATOM 845 O O . GLU A 1 111 ? 7.133 5.625 11.914 1 97.38 111 GLU A O 1
ATOM 850 N N . LYS A 1 112 ? 5.133 4.684 11.484 1 96.38 112 LYS A N 1
ATOM 851 C CA . LYS A 1 112 ? 5.734 3.424 11.055 1 96.38 112 LYS A CA 1
ATOM 852 C C . LYS A 1 112 ? 6.426 3.578 9.703 1 96.38 112 LYS A C 1
ATOM 854 O O . LYS A 1 112 ? 7.578 3.168 9.531 1 96.38 112 LYS A O 1
ATOM 859 N N . ILE A 1 113 ? 5.789 4.23 8.789 1 98.06 113 ILE A N 1
ATOM 860 C CA . ILE A 1 113 ? 6.254 4.207 7.406 1 98.06 113 ILE A CA 1
ATOM 861 C C . ILE A 1 113 ? 6.926 5.535 7.07 1 98.06 113 ILE A C 1
ATOM 863 O O . ILE A 1 113 ? 8.047 5.559 6.555 1 98.06 113 ILE A O 1
ATOM 867 N N . ASP A 1 114 ? 6.359 6.637 7.445 1 97.94 114 ASP A N 1
ATOM 868 C CA . ASP A 1 114 ? 6.793 7.934 6.934 1 97.94 114 ASP A CA 1
ATOM 869 C C . ASP A 1 114 ? 7.91 8.516 7.797 1 97.94 114 ASP A C 1
ATOM 871 O O . ASP A 1 114 ? 8.789 9.219 7.293 1 97.94 114 ASP A O 1
ATOM 875 N N . ALA A 1 115 ? 7.91 8.242 9.086 1 98.12 115 ALA A N 1
ATOM 876 C CA . ALA A 1 115 ? 8.891 8.844 9.977 1 98.12 115 ALA A CA 1
ATOM 877 C C . ALA A 1 115 ? 10.312 8.477 9.57 1 98.12 115 ALA A C 1
ATOM 879 O O . ALA A 1 115 ? 11.164 9.352 9.391 1 98.12 115 ALA A O 1
ATOM 880 N N . PRO A 1 116 ? 10.617 7.184 9.375 1 97 116 PRO A N 1
ATOM 881 C CA . PRO A 1 116 ? 11.992 6.859 8.969 1 97 116 PRO A CA 1
ATOM 882 C C . PRO A 1 116 ? 12.359 7.461 7.617 1 97 116 PRO A C 1
ATOM 884 O O . PRO A 1 116 ? 13.492 7.926 7.434 1 97 116 PRO A O 1
ATOM 887 N N . LEU A 1 117 ? 11.453 7.453 6.719 1 97.25 117 LEU A N 1
ATOM 888 C CA . LEU A 1 117 ? 11.641 8.031 5.395 1 97.25 117 LEU A CA 1
ATOM 889 C C . LEU A 1 117 ? 11.992 9.516 5.492 1 97.25 117 LEU A C 1
ATOM 891 O O . LEU A 1 117 ? 12.984 9.961 4.906 1 97.25 117 LEU A O 1
ATOM 895 N N . LEU A 1 118 ? 11.203 10.195 6.242 1 97.62 118 LEU A N 1
ATOM 896 C CA . LEU A 1 118 ? 11.367 11.641 6.371 1 97.62 118 LEU A CA 1
ATOM 897 C C . LEU A 1 118 ? 12.648 11.977 7.133 1 97.62 118 LEU A C 1
ATOM 899 O O . LEU A 1 118 ? 13.328 12.953 6.809 1 97.62 118 LEU A O 1
ATOM 903 N N . ARG A 1 119 ? 12.945 11.164 8.109 1 96.06 119 ARG A N 1
ATOM 904 C CA . ARG A 1 119 ? 14.18 11.383 8.867 1 96.06 119 ARG A CA 1
ATOM 905 C C . ARG A 1 119 ? 15.398 11.289 7.957 1 96.06 119 ARG A C 1
ATOM 907 O O . ARG A 1 119 ? 16.281 12.148 8.008 1 96.06 119 ARG A O 1
ATOM 914 N N . THR A 1 120 ? 15.398 10.312 7.125 1 94 120 THR A N 1
ATOM 915 C CA . THR A 1 120 ? 16.531 10.117 6.223 1 94 120 THR A CA 1
ATOM 916 C C . THR A 1 120 ? 16.578 11.227 5.172 1 94 120 THR A C 1
ATOM 918 O O . THR A 1 120 ? 17.641 11.797 4.914 1 94 120 THR A O 1
ATOM 921 N N . LEU A 1 121 ? 15.492 11.609 4.625 1 94.94 121 LEU A N 1
ATOM 922 C CA . LEU A 1 121 ? 15.422 12.555 3.51 1 94.94 121 LEU A CA 1
ATOM 923 C C . LEU A 1 121 ? 15.758 13.969 3.969 1 94.94 121 LEU A C 1
ATOM 925 O O . LEU A 1 121 ? 16.469 14.695 3.268 1 94.94 121 LEU A O 1
ATOM 929 N N . THR A 1 122 ? 15.258 14.336 5.129 1 94.69 122 THR A N 1
ATOM 930 C CA . THR A 1 122 ? 15.336 15.734 5.535 1 94.69 122 THR A CA 1
ATOM 931 C C . THR A 1 122 ? 16.531 15.953 6.461 1 94.69 122 THR A C 1
ATOM 933 O O . THR A 1 122 ? 16.938 17.094 6.688 1 94.69 122 THR A O 1
ATOM 936 N N . ARG A 1 123 ? 17 14.852 7.047 1 93.81 123 ARG A N 1
ATOM 937 C CA . ARG A 1 123 ? 18.094 14.914 8.023 1 93.81 123 ARG A CA 1
ATOM 938 C C . ARG A 1 123 ? 17.734 15.828 9.188 1 93.81 123 ARG A C 1
ATOM 940 O O . ARG A 1 123 ? 18.578 16.562 9.695 1 93.81 123 ARG A O 1
ATOM 947 N N . ALA A 1 124 ? 16.484 15.914 9.461 1 96.31 124 ALA A N 1
ATOM 948 C CA . ALA A 1 124 ? 15.945 16.703 10.562 1 96.31 124 ALA A CA 1
ATOM 949 C C . ALA A 1 124 ? 15.164 15.812 11.539 1 96.31 124 ALA A C 1
ATOM 951 O O . ALA A 1 124 ? 14.695 14.734 11.164 1 96.31 124 ALA A O 1
ATOM 952 N N . PRO A 1 125 ? 15.141 16.203 12.82 1 97.69 125 PRO A N 1
ATOM 953 C CA . PRO A 1 125 ? 14.328 15.43 13.766 1 97.69 125 PRO A CA 1
ATOM 954 C C . PRO A 1 125 ? 12.859 15.367 13.359 1 97.69 125 PRO A C 1
ATOM 956 O O . PRO A 1 125 ? 12.305 16.359 12.867 1 97.69 125 PRO A O 1
ATOM 959 N N . VAL A 1 126 ? 12.297 14.203 13.5 1 98.25 126 VAL A N 1
ATOM 960 C CA . VAL A 1 126 ? 10.883 13.984 13.203 1 98.25 126 VAL A CA 1
ATOM 961 C C . VAL A 1 126 ? 10.102 13.828 14.508 1 98.25 126 VAL A C 1
ATOM 963 O O . VAL A 1 126 ? 10.477 13.039 15.375 1 98.25 126 VAL A O 1
ATOM 966 N N . HIS A 1 127 ? 9.031 14.609 14.656 1 98.56 127 HIS A N 1
ATOM 967 C CA . HIS A 1 127 ? 8.211 14.594 15.867 1 98.56 127 HIS A CA 1
ATOM 968 C C . HIS A 1 127 ? 6.75 14.312 15.531 1 98.56 127 HIS A C 1
ATOM 970 O O . HIS A 1 127 ? 6.23 14.805 14.531 1 98.56 127 HIS A O 1
ATOM 976 N N . VAL A 1 128 ? 6.125 13.547 16.391 1 98.19 128 VAL A N 1
ATOM 977 C CA . VAL A 1 128 ? 4.699 13.273 16.25 1 98.19 128 VAL A CA 1
ATOM 978 C C . VAL A 1 128 ? 3.898 14.359 16.969 1 98.19 128 VAL A C 1
ATOM 980 O O . VAL A 1 128 ? 4.188 14.688 18.125 1 98.19 128 VAL A O 1
ATOM 983 N N . VAL A 1 129 ? 2.969 14.938 16.297 1 98.06 129 VAL A N 1
ATOM 984 C CA . VAL A 1 129 ? 2.041 15.898 16.891 1 98.06 129 VAL A CA 1
ATOM 985 C C . VAL A 1 129 ? 0.616 15.352 16.812 1 98.06 129 VAL A C 1
ATOM 987 O O . VAL A 1 129 ? 0.313 14.516 15.969 1 98.06 129 VAL A O 1
ATOM 990 N N . PRO A 1 130 ? -0.256 15.836 17.656 1 97.88 130 PRO A N 1
ATOM 991 C CA . PRO A 1 130 ? -1.62 15.305 17.688 1 97.88 130 PRO A CA 1
ATOM 992 C C . PRO A 1 130 ? -2.393 15.617 16.406 1 97.88 130 PRO A C 1
ATOM 994 O O . PRO A 1 130 ? -2.215 16.688 15.82 1 97.88 130 PRO A O 1
ATOM 997 N N . HIS A 1 131 ? -3.182 14.648 15.984 1 97.88 131 HIS A N 1
ATOM 998 C CA . HIS A 1 131 ? -4.191 14.914 14.969 1 97.88 131 HIS A CA 1
ATOM 999 C C . HIS A 1 131 ? -5.359 15.711 15.547 1 97.88 131 HIS A C 1
ATOM 1001 O O . HIS A 1 131 ? -5.941 15.32 16.562 1 97.88 131 HIS A O 1
ATOM 1007 N N . ILE A 1 132 ? -5.723 16.891 14.891 1 97.56 132 ILE A N 1
ATOM 1008 C CA . ILE A 1 132 ? -6.684 17.781 15.523 1 97.56 132 ILE A CA 1
ATOM 1009 C C . ILE A 1 132 ? -7.906 17.938 14.625 1 97.56 132 ILE A C 1
ATOM 1011 O O . ILE A 1 132 ? -7.812 17.797 13.406 1 97.56 132 ILE A O 1
ATOM 1015 N N . TRP A 1 133 ? -9.016 18.203 15.234 1 97.5 133 TRP A N 1
ATOM 1016 C CA . TRP A 1 133 ? -10.297 18.344 14.547 1 97.5 133 TRP A CA 1
ATOM 1017 C C . TRP A 1 133 ? -11.211 19.312 15.281 1 97.5 133 TRP A C 1
ATOM 1019 O O . TRP A 1 133 ? -11.102 19.484 16.5 1 97.5 133 TRP A O 1
ATOM 1029 N N . SER A 1 134 ? -12.008 20.031 14.531 1 95.5 134 SER A N 1
ATOM 1030 C CA . SER A 1 134 ? -13.047 20.922 15.039 1 95.5 134 SER A CA 1
ATOM 1031 C C . SER A 1 134 ? -14.344 20.75 14.258 1 95.5 134 SER A C 1
ATOM 1033 O O . SER A 1 134 ? -14.32 20.578 13.039 1 95.5 134 SER A O 1
ATOM 1035 N N . PRO A 1 135 ? -15.477 20.859 14.977 1 95.12 135 PRO A N 1
ATOM 1036 C CA . PRO A 1 135 ? -16.75 20.781 14.258 1 95.12 135 PRO A CA 1
ATOM 1037 C C . PRO A 1 135 ? -17.078 22.062 13.5 1 95.12 135 PRO A C 1
ATOM 1039 O O . PRO A 1 135 ? -18.141 22.172 12.883 1 95.12 135 PRO A O 1
ATOM 1042 N N . TYR A 1 136 ? -16.234 22.984 13.469 1 91.5 136 TYR A N 1
ATOM 1043 C CA . TYR A 1 136 ? -16.5 24.312 12.938 1 91.5 136 TYR A CA 1
ATOM 1044 C C . TYR A 1 136 ? -17.047 24.234 11.516 1 91.5 136 TYR A C 1
ATOM 1046 O O . TYR A 1 136 ? -18.125 24.766 11.227 1 91.5 136 TYR A O 1
ATOM 1054 N N . PHE A 1 137 ? -16.422 23.547 10.633 1 90.19 137 PHE A N 1
ATOM 1055 C CA . PHE A 1 137 ? -16.812 23.547 9.227 1 90.19 137 PHE A CA 1
ATOM 1056 C C . PHE A 1 137 ? -18.031 22.656 9 1 90.19 137 PHE A C 1
ATOM 1058 O O . PHE A 1 137 ? -18.906 22.984 8.195 1 90.19 137 PHE A O 1
ATOM 1065 N N . ILE A 1 138 ? -18.109 21.562 9.68 1 94 138 ILE A N 1
ATOM 1066 C CA . ILE A 1 138 ? -19.234 20.656 9.484 1 94 138 ILE A CA 1
ATOM 1067 C C . ILE A 1 138 ? -20.5 21.266 10.062 1 94 138 ILE A C 1
ATOM 1069 O O . ILE A 1 138 ? -21.594 21.094 9.5 1 94 138 ILE A O 1
ATOM 1073 N N . GLU A 1 139 ? -20.406 22 11.164 1 94.12 139 GLU A N 1
ATOM 1074 C CA . GLU A 1 139 ? -21.562 22.672 11.742 1 94.12 139 GLU A CA 1
ATOM 1075 C C . GLU A 1 139 ? -22.047 23.797 10.836 1 94.12 139 GLU A C 1
ATOM 1077 O O . GLU A 1 139 ? -23.266 23.984 10.68 1 94.12 139 GLU A O 1
ATOM 1082 N N . ARG A 1 140 ? -21.125 24.516 10.336 1 91.31 140 ARG A N 1
ATOM 1083 C CA . ARG A 1 140 ? -21.5 25.562 9.398 1 91.31 140 ARG A CA 1
ATOM 1084 C C . ARG A 1 140 ? -22.234 24.984 8.195 1 91.31 140 ARG A C 1
ATOM 1086 O O . ARG A 1 140 ? -23.281 25.5 7.801 1 91.31 140 ARG A O 1
ATOM 1093 N N . ARG A 1 141 ? -21.688 23.953 7.652 1 93.06 141 ARG A N 1
ATOM 1094 C CA . ARG A 1 141 ? -22.328 23.312 6.508 1 93.06 141 ARG A CA 1
ATOM 1095 C C . ARG A 1 141 ? -23.703 22.75 6.887 1 93.06 141 ARG A C 1
ATOM 1097 O O . ARG A 1 141 ? -24.641 22.844 6.102 1 93.06 141 ARG A O 1
ATOM 1104 N N . ALA A 1 142 ? -23.844 22.188 8.047 1 95.12 142 ALA A N 1
ATOM 1105 C CA . ALA A 1 142 ? -25.109 21.641 8.531 1 95.12 142 ALA A CA 1
ATOM 1106 C C . ALA A 1 142 ? -26.172 22.734 8.617 1 95.12 142 ALA A C 1
ATOM 1108 O O . ALA A 1 142 ? -27.328 22.516 8.258 1 95.12 142 ALA A O 1
ATOM 1109 N N . ARG A 1 143 ? -25.766 23.875 9.055 1 94.75 143 ARG A N 1
ATOM 1110 C CA . ARG A 1 143 ? -26.688 25 9.148 1 94.75 143 ARG A CA 1
ATOM 1111 C C . ARG A 1 143 ? -27.156 25.438 7.762 1 94.75 143 ARG A C 1
ATOM 1113 O O . ARG A 1 143 ? -28.344 25.75 7.574 1 94.75 143 ARG A O 1
ATOM 1120 N N . GLU A 1 144 ? -26.234 25.453 6.855 1 93.94 144 GLU A N 1
ATOM 1121 C CA . GLU A 1 144 ? -26.594 25.781 5.48 1 93.94 144 GLU A CA 1
ATOM 1122 C C . GLU A 1 144 ? -27.625 24.781 4.93 1 93.94 144 GLU A C 1
ATOM 1124 O O . GLU A 1 144 ? -28.562 25.172 4.238 1 93.94 144 GLU A O 1
ATOM 1129 N N . LEU A 1 145 ? -27.406 23.562 5.227 1 96.12 145 LEU A N 1
ATOM 1130 C CA . LEU A 1 145 ? -28.312 22.5 4.77 1 96.12 145 LEU A CA 1
ATOM 1131 C C . LEU A 1 145 ? -29.688 22.656 5.41 1 96.12 145 LEU A C 1
ATOM 1133 O O . LEU A 1 145 ? -30.703 22.469 4.742 1 96.12 145 LEU A O 1
ATOM 1137 N N . GLU A 1 146 ? -29.703 22.984 6.641 1 96.06 146 GLU A N 1
ATOM 1138 C CA . GLU A 1 146 ? -30.969 23.188 7.34 1 96.06 146 GLU A CA 1
ATOM 1139 C C . GLU A 1 146 ? -31.797 24.281 6.688 1 96.06 146 GLU A C 1
ATOM 1141 O O . GLU A 1 146 ? -33.031 24.172 6.578 1 96.06 146 GLU A O 1
ATOM 1146 N N . ALA A 1 147 ? -31.125 25.281 6.312 1 95.75 147 ALA A N 1
ATOM 1147 C CA . ALA A 1 147 ? -31.797 26.375 5.621 1 95.75 147 ALA A CA 1
ATOM 1148 C C . ALA A 1 147 ? -32.438 25.906 4.316 1 95.75 147 ALA A C 1
ATOM 1150 O O . ALA A 1 147 ? -33.438 26.469 3.855 1 95.75 147 ALA A O 1
ATOM 1151 N N . ALA A 1 148 ? -31.891 24.906 3.785 1 95.06 148 ALA A N 1
ATOM 1152 C CA . ALA A 1 148 ? -32.375 24.359 2.527 1 95.06 148 ALA A CA 1
ATOM 1153 C C . ALA A 1 148 ? -33.375 23.219 2.779 1 95.06 148 ALA A C 1
ATOM 1155 O O . ALA A 1 148 ? -33.812 22.547 1.84 1 95.06 148 ALA A O 1
ATOM 1156 N N . GLY A 1 149 ? -33.625 22.922 4.023 1 96.06 149 GLY A N 1
ATOM 1157 C CA . GLY A 1 149 ? -34.594 21.906 4.375 1 96.06 149 GLY A CA 1
ATOM 1158 C C . GLY A 1 149 ? -34 20.531 4.539 1 96.06 149 GLY A C 1
ATOM 1159 O O . GLY A 1 149 ? -34.719 19.531 4.551 1 96.06 149 GLY A O 1
ATOM 1160 N N . LEU A 1 150 ? -32.656 20.484 4.578 1 96.62 150 LEU A N 1
ATOM 1161 C CA . LEU A 1 150 ? -31.969 19.219 4.777 1 96.62 150 LEU A CA 1
ATOM 1162 C C . LEU A 1 150 ? -31.359 19.141 6.18 1 96.62 150 LEU A C 1
ATOM 1164 O O . LEU A 1 150 ? -31.062 20.172 6.781 1 96.62 150 LEU A O 1
ATOM 1168 N N . ARG A 1 151 ? -31.297 17.969 6.664 1 95.94 151 ARG A N 1
ATOM 1169 C CA . ARG A 1 151 ? -30.766 17.812 8.008 1 95.94 151 ARG A CA 1
ATOM 1170 C C . ARG A 1 151 ? -29.578 16.844 8.016 1 95.94 151 ARG A C 1
ATOM 1172 O O . ARG A 1 151 ? -29.719 15.688 7.625 1 95.94 151 ARG A O 1
ATOM 1179 N N . PHE A 1 152 ? -28.516 17.344 8.422 1 97.56 152 PHE A N 1
ATOM 1180 C CA . PHE A 1 152 ? -27.359 16.5 8.664 1 97.56 152 PHE A CA 1
ATOM 1181 C C . PHE A 1 152 ? -27.453 15.828 10.023 1 97.56 152 PHE A C 1
ATOM 1183 O O . PHE A 1 152 ? -27.719 16.484 11.031 1 97.56 152 PHE A O 1
ATOM 1190 N N . GLY A 1 153 ? -27.234 14.555 10.039 1 97.94 153 GLY A N 1
ATOM 1191 C CA . GLY A 1 153 ? -27.328 13.773 11.258 1 97.94 153 GLY A CA 1
ATOM 1192 C C . GLY A 1 153 ? -28.125 12.492 11.086 1 97.94 153 GLY A C 1
ATOM 1193 O O . GLY A 1 153 ? -29.141 12.477 10.391 1 97.94 153 GLY A O 1
ATOM 1194 N N . TYR A 1 154 ? -27.688 11.5 11.758 1 98.19 154 TYR A N 1
ATOM 1195 C CA . TYR A 1 154 ? -28.328 10.188 11.664 1 98.19 154 TYR A CA 1
ATOM 1196 C C . TYR A 1 154 ? -29.734 10.234 12.227 1 98.19 154 TYR A C 1
ATOM 1198 O O . TYR A 1 154 ? -29.969 10.781 13.312 1 98.19 154 TYR A O 1
ATOM 1206 N N . ALA A 1 155 ? -30.641 9.695 11.539 1 95.81 155 ALA A N 1
ATOM 1207 C CA . ALA A 1 155 ? -32.031 9.539 11.969 1 95.81 155 ALA A CA 1
ATOM 1208 C C . ALA A 1 155 ? -32.406 8.062 12.047 1 95.81 155 ALA A C 1
ATOM 1210 O O . ALA A 1 155 ? -32.406 7.359 11.039 1 95.81 155 ALA A O 1
ATOM 1211 N N . PRO A 1 156 ? -32.812 7.625 13.266 1 96.81 156 PRO A N 1
ATOM 1212 C CA . PRO A 1 156 ? -33.188 6.215 13.414 1 96.81 156 PRO A CA 1
ATOM 1213 C C . PRO A 1 156 ? -34.5 5.875 12.695 1 96.81 156 PRO A C 1
ATOM 1215 O O . PRO A 1 156 ? -35.312 6.766 12.422 1 96.81 156 PRO A O 1
ATOM 1218 N N . GLY A 1 157 ? -34.656 4.535 12.406 1 95.5 157 GLY A N 1
ATOM 1219 C CA . GLY A 1 157 ? -36 4.07 12.047 1 95.5 157 GLY A CA 1
ATOM 1220 C C . GLY A 1 157 ? -36.062 3.482 10.648 1 95.5 157 GLY A C 1
ATOM 1221 O O . GLY A 1 157 ? -37.062 2.857 10.281 1 95.5 157 GLY A O 1
ATOM 1222 N N . ARG A 1 158 ? -35.062 3.684 9.859 1 94.88 158 ARG A N 1
ATOM 1223 C CA . ARG A 1 158 ? -35.125 3.15 8.5 1 94.88 158 ARG A CA 1
ATOM 1224 C C . ARG A 1 158 ? -34.938 1.64 8.5 1 94.88 158 ARG A C 1
ATOM 1226 O O . ARG A 1 158 ? -34 1.136 9.117 1 94.88 158 ARG A O 1
ATOM 1233 N N . ALA A 1 159 ? -35.781 0.959 7.809 1 95.69 159 ALA A N 1
ATOM 1234 C CA . ALA A 1 159 ? -35.719 -0.5 7.754 1 95.69 159 ALA A CA 1
ATOM 1235 C C . ALA A 1 159 ? -34.625 -0.973 6.832 1 95.69 159 ALA A C 1
ATOM 1237 O O . ALA A 1 159 ? -33.938 -1.96 7.125 1 95.69 159 ALA A O 1
ATOM 1238 N N . LYS A 1 160 ? -34.469 -0.272 5.633 1 97.75 160 LYS A N 1
ATOM 1239 C CA . LYS A 1 160 ? -33.406 -0.556 4.672 1 97.75 160 LYS A CA 1
ATOM 1240 C C . LYS A 1 160 ? -32.438 0.606 4.582 1 97.75 160 LYS A C 1
ATOM 1242 O O . LYS A 1 160 ? -32.844 1.758 4.41 1 97.75 160 LYS A O 1
ATOM 1247 N N . TRP A 1 161 ? -31.156 0.281 4.676 1 98.44 161 TRP A N 1
ATOM 1248 C CA . TRP A 1 161 ? -30.141 1.328 4.742 1 98.44 161 TRP A CA 1
ATOM 1249 C C . TRP A 1 161 ? -29.625 1.679 3.348 1 98.44 161 TRP A C 1
ATOM 1251 O O . TRP A 1 161 ? -29.484 0.801 2.492 1 98.44 161 TRP A O 1
ATOM 1261 N N . ARG A 1 162 ? -29.469 2.875 3.16 1 98.62 162 ARG A N 1
ATOM 1262 C CA . ARG A 1 162 ? -28.625 3.393 2.086 1 98.62 162 ARG A CA 1
ATOM 1263 C C . ARG A 1 162 ? -27.172 3.498 2.533 1 98.62 162 ARG A C 1
ATOM 1265 O O . ARG A 1 162 ? -26.828 4.375 3.328 1 98.62 162 ARG A O 1
ATOM 1272 N N . LEU A 1 163 ? -26.328 2.617 2.031 1 98.75 163 LEU A N 1
ATOM 1273 C CA . LEU A 1 163 ? -24.906 2.52 2.393 1 98.75 163 LEU A CA 1
ATOM 1274 C C . LEU A 1 163 ? -24.062 3.475 1.555 1 98.75 163 LEU A C 1
ATOM 1276 O O . LEU A 1 163 ? -24.375 3.723 0.388 1 98.75 163 LEU A O 1
ATOM 1280 N N . SER A 1 164 ? -23 3.963 2.211 1 98.62 164 SER A N 1
ATOM 1281 C CA . SER A 1 164 ? -22.141 4.926 1.521 1 98.62 164 SER A CA 1
ATOM 1282 C C . SER A 1 164 ? -20.656 4.594 1.716 1 98.62 164 SER A C 1
ATOM 1284 O O . SER A 1 164 ? -20.25 4.207 2.811 1 98.62 164 SER A O 1
ATOM 1286 N N . ILE A 1 165 ? -19.953 4.695 0.67 1 98.69 165 ILE A N 1
ATOM 1287 C CA . ILE A 1 165 ? -18.484 4.68 0.658 1 98.69 165 ILE A CA 1
ATOM 1288 C C . ILE A 1 165 ? -17.969 6.02 0.148 1 98.69 165 ILE A C 1
ATOM 1290 O O . ILE A 1 165 ? -18.281 6.438 -0.966 1 98.69 165 ILE A O 1
ATOM 1294 N N . LEU A 1 166 ? -17.109 6.66 0.96 1 98.19 166 LEU A N 1
ATOM 1295 C CA . LEU A 1 166 ? -16.734 8.031 0.66 1 98.19 166 LEU A CA 1
ATOM 1296 C C . LEU A 1 166 ? -15.219 8.164 0.526 1 98.19 166 LEU A C 1
ATOM 1298 O O . LEU A 1 166 ? -14.656 9.227 0.776 1 98.19 166 LEU A O 1
ATOM 1302 N N . GLU A 1 167 ? -14.609 7.043 0.15 1 97.06 167 GLU A N 1
ATOM 1303 C CA . GLU A 1 167 ? -13.164 7.047 -0.043 1 97.06 167 GLU A CA 1
ATOM 1304 C C . GLU A 1 167 ? -12.766 7.918 -1.233 1 97.06 167 GLU A C 1
ATOM 1306 O O . GLU A 1 167 ? -13.5 7.996 -2.223 1 97.06 167 GLU A O 1
ATOM 1311 N N . PRO A 1 168 ? -11.57 8.484 -1.146 1 96.19 168 PRO A N 1
ATOM 1312 C CA . PRO A 1 168 ? -11.133 9.344 -2.25 1 96.19 168 PRO A CA 1
ATOM 1313 C C . PRO A 1 168 ? -10.805 8.555 -3.516 1 96.19 168 PRO A C 1
ATOM 1315 O O . PRO A 1 168 ? -10.953 9.07 -4.625 1 96.19 168 PRO A O 1
ATOM 1318 N N . ASN A 1 169 ? -10.289 7.309 -3.387 1 97.62 169 ASN A N 1
ATOM 1319 C CA . ASN A 1 169 ? -9.922 6.434 -4.496 1 97.62 169 ASN A CA 1
ATOM 1320 C C . ASN A 1 169 ? -8.812 7.047 -5.352 1 97.62 169 ASN A C 1
ATOM 1322 O O . ASN A 1 169 ? -8.883 7.027 -6.578 1 97.62 169 ASN A O 1
ATOM 1326 N N . ILE A 1 170 ? -7.766 7.598 -4.691 1 96.44 170 ILE A N 1
ATOM 1327 C CA . ILE A 1 170 ? -6.664 8.211 -5.426 1 96.44 170 ILE A CA 1
ATOM 1328 C C . ILE A 1 170 ? -5.344 7.57 -4.996 1 96.44 170 ILE A C 1
ATOM 1330 O O . ILE A 1 170 ? -4.277 7.938 -5.496 1 96.44 170 ILE A O 1
ATOM 1334 N N . SER A 1 171 ? -5.434 6.703 -4.07 1 97.62 171 SER A N 1
ATOM 1335 C CA . SER A 1 171 ? -4.285 5.973 -3.549 1 97.62 171 SER A CA 1
ATOM 1336 C C . SER A 1 171 ? -4.703 4.613 -2.992 1 97.62 171 SER A C 1
ATOM 1338 O O . SER A 1 171 ? -5.84 4.441 -2.549 1 97.62 171 SER A O 1
ATOM 1340 N N . VAL A 1 172 ? -3.76 3.715 -2.916 1 98.06 172 VAL A N 1
ATOM 1341 C CA . VAL A 1 172 ? -4.047 2.365 -2.441 1 98.06 172 VAL A CA 1
ATOM 1342 C C . VAL A 1 172 ? -4.379 2.4 -0.952 1 98.06 172 VAL A C 1
ATOM 1344 O O . VAL A 1 172 ? -4.965 1.455 -0.418 1 98.06 172 VAL A O 1
ATOM 1347 N N . VAL A 1 173 ? -4.055 3.441 -0.263 1 98.31 173 VAL A N 1
ATOM 1348 C CA . VAL A 1 173 ? -4.141 3.455 1.193 1 98.31 173 VAL A CA 1
ATOM 1349 C C . VAL A 1 173 ? -5.59 3.68 1.621 1 98.31 173 VAL A C 1
ATOM 1351 O O . VAL A 1 173 ? -5.945 3.451 2.781 1 98.31 173 VAL A O 1
ATOM 1354 N N . LYS A 1 174 ? -6.449 4.207 0.744 1 97.81 174 LYS A N 1
ATOM 1355 C CA . LYS A 1 174 ? -7.879 4.398 0.971 1 97.81 174 LYS A CA 1
ATOM 1356 C C . LYS A 1 174 ? -8.672 4.18 -0.313 1 97.81 174 LYS A C 1
ATOM 1358 O O . LYS A 1 174 ? -8.695 5.043 -1.191 1 97.81 174 LYS A O 1
ATOM 1363 N N . THR A 1 175 ? -9.312 3.049 -0.452 1 98.25 175 THR A N 1
ATOM 1364 C CA . THR A 1 175 ? -10.047 2.703 -1.664 1 98.25 175 THR A CA 1
ATOM 1365 C C . THR A 1 175 ? -11.406 2.104 -1.319 1 98.25 175 THR A C 1
ATOM 1367 O O . THR A 1 175 ? -11.633 1.676 -0.185 1 98.25 175 THR A O 1
ATOM 1370 N N . CYS A 1 176 ? -12.242 2.09 -2.258 1 98.69 176 CYS A N 1
ATOM 1371 C CA . CYS A 1 176 ? -13.609 1.642 -2.055 1 98.69 176 CYS A CA 1
ATOM 1372 C C . CYS A 1 176 ? -13.703 0.12 -2.082 1 98.69 176 CYS A C 1
ATOM 1374 O O . CYS A 1 176 ? -14.727 -0.453 -1.717 1 98.69 176 CYS A O 1
ATOM 1376 N N . HIS A 1 177 ? -12.664 -0.585 -2.379 1 98.69 177 HIS A N 1
ATOM 1377 C CA . HIS A 1 177 ? -12.719 -2.002 -2.719 1 98.69 177 HIS A CA 1
ATOM 1378 C C . HIS A 1 177 ? -13.156 -2.842 -1.521 1 98.69 177 HIS A C 1
ATOM 1380 O O . HIS A 1 177 ? -14.156 -3.557 -1.589 1 98.69 177 HIS A O 1
ATOM 1386 N N . TYR A 1 178 ? -12.477 -2.74 -0.438 1 98.81 178 TYR A N 1
ATOM 1387 C CA . TYR A 1 178 ? -12.836 -3.549 0.724 1 98.81 178 TYR A CA 1
ATOM 1388 C C . TYR A 1 178 ? -14.188 -3.133 1.285 1 98.81 178 TYR A C 1
ATOM 1390 O O . TYR A 1 178 ? -14.984 -3.982 1.688 1 98.81 178 TYR A O 1
ATOM 1398 N N . PRO A 1 179 ? -14.477 -1.812 1.316 1 98.88 179 PRO A N 1
ATOM 1399 C CA . PRO A 1 179 ? -15.828 -1.429 1.73 1 98.88 179 PRO A CA 1
ATOM 1400 C C . PRO A 1 179 ? -16.906 -2.059 0.859 1 98.88 179 PRO A C 1
ATOM 1402 O O . PRO A 1 179 ? -17.953 -2.482 1.371 1 98.88 179 PRO A O 1
ATOM 1405 N N . MET A 1 180 ? -16.703 -2.094 -0.435 1 98.88 180 MET A N 1
ATOM 1406 C CA . MET A 1 180 ? -17.672 -2.729 -1.326 1 98.88 180 MET A CA 1
ATOM 1407 C C . MET A 1 180 ? -17.812 -4.215 -1.006 1 98.88 180 MET A C 1
ATOM 1409 O O . MET A 1 180 ? -18.922 -4.754 -1.021 1 98.88 180 MET A O 1
ATOM 1413 N N . LEU A 1 181 ? -16.688 -4.859 -0.741 1 98.75 181 LEU A N 1
ATOM 1414 C CA . LEU A 1 181 ? -16.719 -6.27 -0.357 1 98.75 181 LEU A CA 1
ATOM 1415 C C . LEU A 1 181 ? -17.516 -6.461 0.93 1 98.75 181 LEU A C 1
ATOM 1417 O O . LEU A 1 181 ? -18.344 -7.363 1.021 1 98.75 181 LEU A O 1
ATOM 1421 N N . ALA A 1 182 ? -17.266 -5.629 1.925 1 98.75 182 ALA A N 1
ATOM 1422 C CA . ALA A 1 182 ? -17.984 -5.711 3.195 1 98.75 182 ALA A CA 1
ATOM 1423 C C . ALA A 1 182 ? -19.469 -5.484 2.998 1 98.75 182 ALA A C 1
ATOM 1425 O O . ALA A 1 182 ? -20.297 -6.203 3.57 1 98.75 182 ALA A O 1
ATOM 1426 N N . ALA A 1 183 ? -19.812 -4.52 2.223 1 98.81 183 ALA A N 1
ATOM 1427 C CA . ALA A 1 183 ? -21.219 -4.238 1.933 1 98.81 183 ALA A CA 1
ATOM 1428 C C . ALA A 1 183 ? -21.891 -5.445 1.291 1 98.81 183 ALA A C 1
ATOM 1430 O O . ALA A 1 183 ? -23.031 -5.781 1.634 1 98.81 183 ALA A O 1
ATOM 1431 N N . ASP A 1 184 ? -21.172 -6.027 0.354 1 98.56 184 ASP A N 1
ATOM 1432 C CA . ASP A 1 184 ? -21.734 -7.172 -0.356 1 98.56 184 ASP A CA 1
ATOM 1433 C C . ASP A 1 184 ? -21.922 -8.359 0.583 1 98.56 184 ASP A C 1
ATOM 1435 O O . ASP A 1 184 ? -22.922 -9.07 0.488 1 98.56 184 ASP A O 1
ATOM 1439 N N . GLU A 1 185 ? -20.953 -8.594 1.464 1 98.25 185 GLU A N 1
ATOM 1440 C CA . GLU A 1 185 ? -21.094 -9.633 2.48 1 98.25 185 GLU A CA 1
ATOM 1441 C C . GLU A 1 185 ? -22.344 -9.414 3.326 1 98.25 185 GLU A C 1
ATOM 1443 O O . GLU A 1 185 ? -23.078 -10.359 3.604 1 98.25 185 GLU A O 1
ATOM 1448 N N . PHE A 1 186 ? -22.578 -8.234 3.703 1 98.69 186 PHE A N 1
ATOM 1449 C CA . PHE A 1 186 ? -23.75 -7.875 4.488 1 98.69 186 PHE A CA 1
ATOM 1450 C C . PHE A 1 186 ? -25.031 -8.125 3.693 1 98.69 186 PHE A C 1
ATOM 1452 O O . PHE A 1 186 ? -25.969 -8.742 4.199 1 98.69 186 PHE A O 1
ATOM 1459 N N . HIS A 1 187 ? -25.062 -7.684 2.451 1 98.5 187 HIS A N 1
ATOM 1460 C CA . HIS A 1 187 ? -26.219 -7.84 1.591 1 98.5 187 HIS A CA 1
ATOM 1461 C C . HIS A 1 187 ? -26.562 -9.312 1.39 1 98.5 187 HIS A C 1
ATOM 1463 O O . HIS A 1 187 ? -27.734 -9.688 1.413 1 98.5 187 HIS A O 1
ATOM 1469 N N . ARG A 1 188 ? -25.609 -10.102 1.219 1 96.94 188 ARG A N 1
ATOM 1470 C CA . ARG A 1 188 ? -25.828 -11.531 1.038 1 96.94 188 ARG A CA 1
ATOM 1471 C C . ARG A 1 188 ? -26.406 -12.164 2.303 1 96.94 188 ARG A C 1
ATOM 1473 O O . ARG A 1 188 ? -27.234 -13.062 2.229 1 96.94 188 ARG A O 1
ATOM 1480 N N . ALA A 1 189 ? -25.984 -11.664 3.43 1 97.5 189 ALA A N 1
ATOM 1481 C CA . ALA A 1 189 ? -26.453 -12.203 4.703 1 97.5 189 ALA A CA 1
ATOM 1482 C C . ALA A 1 189 ? -27.844 -11.68 5.047 1 97.5 189 ALA A C 1
ATOM 1484 O O . ALA A 1 189 ? -28.641 -12.383 5.68 1 97.5 189 ALA A O 1
ATOM 1485 N N . GLN A 1 190 ? -28.094 -10.414 4.66 1 97.31 190 GLN A N 1
ATOM 1486 C CA . GLN A 1 190 ? -29.344 -9.742 4.973 1 97.31 190 GLN A CA 1
ATOM 1487 C C . GLN A 1 190 ? -29.828 -8.914 3.783 1 97.31 190 GLN A C 1
ATOM 1489 O O . GLN A 1 190 ? -29.844 -7.684 3.838 1 97.31 190 GLN A O 1
ATOM 1494 N N . PRO A 1 191 ? -30.391 -9.555 2.76 1 95.31 191 PRO A N 1
ATOM 1495 C CA . PRO A 1 191 ? -30.719 -8.852 1.518 1 95.31 191 PRO A CA 1
ATOM 1496 C C . PRO A 1 191 ? -31.766 -7.754 1.722 1 95.31 191 PRO A C 1
ATOM 1498 O O . PRO A 1 191 ? -31.766 -6.758 0.993 1 95.31 191 PRO A O 1
ATOM 1501 N N . ASP A 1 192 ? -32.594 -7.859 2.742 1 95.31 192 ASP A N 1
ATOM 1502 C CA . ASP A 1 192 ? -33.688 -6.906 2.957 1 95.31 192 ASP A CA 1
ATOM 1503 C C . ASP A 1 192 ? -33.219 -5.723 3.803 1 95.31 192 ASP A C 1
ATOM 1505 O O . ASP A 1 192 ? -34 -4.82 4.102 1 95.31 192 ASP A O 1
ATOM 1509 N N . ALA A 1 193 ? -31.938 -5.699 4.059 1 97.69 193 ALA A N 1
ATOM 1510 C CA . ALA A 1 193 ? -31.422 -4.645 4.934 1 97.69 193 ALA A CA 1
ATOM 1511 C C . ALA A 1 193 ? -30.797 -3.514 4.117 1 97.69 193 ALA A C 1
ATOM 1513 O O . ALA A 1 193 ? -30.562 -2.424 4.641 1 97.69 193 ALA A O 1
ATOM 1514 N N . VAL A 1 194 ? -30.547 -3.771 2.832 1 98.38 194 VAL A N 1
ATOM 1515 C CA . VAL A 1 194 ? -29.828 -2.797 2.02 1 98.38 194 VAL A CA 1
ATOM 1516 C C . VAL A 1 194 ? -30.75 -2.27 0.916 1 98.38 194 VAL A C 1
ATOM 1518 O O . VAL A 1 194 ? -31.281 -3.045 0.115 1 98.38 194 VAL A O 1
ATOM 1521 N N . GLU A 1 195 ? -30.953 -1.042 0.958 1 98.31 195 GLU A N 1
ATOM 1522 C CA . GLU A 1 195 ? -31.688 -0.387 -0.122 1 98.31 195 GLU A CA 1
ATOM 1523 C C . GLU A 1 195 ? -30.766 -0.087 -1.307 1 98.31 195 GLU A C 1
ATOM 1525 O O . GLU A 1 195 ? -31.125 -0.365 -2.455 1 98.31 195 GLU A O 1
ATOM 1530 N N . HIS A 1 196 ? -29.625 0.483 -1 1 98.56 196 HIS A N 1
ATOM 1531 C CA . HIS A 1 196 ? -28.734 0.951 -2.049 1 98.56 196 HIS A CA 1
ATOM 1532 C C . HIS A 1 196 ? -27.328 1.171 -1.51 1 98.56 196 HIS A C 1
ATOM 1534 O O . HIS A 1 196 ? -27.141 1.458 -0.324 1 98.56 196 HIS A O 1
ATOM 1540 N N . LEU A 1 197 ? -26.328 0.955 -2.35 1 98.81 197 LEU A N 1
ATOM 1541 C CA . LEU A 1 197 ? -24.938 1.298 -2.064 1 98.81 197 LEU A CA 1
ATOM 1542 C C . LEU A 1 197 ? -24.469 2.432 -2.969 1 98.81 197 LEU A C 1
ATOM 1544 O O . LEU A 1 197 ? -24.484 2.307 -4.195 1 98.81 197 LEU A O 1
ATOM 1548 N N . PHE A 1 198 ? -24.016 3.535 -2.354 1 98.75 198 PHE A N 1
ATOM 1549 C CA . PHE A 1 198 ? -23.406 4.645 -3.082 1 98.75 198 PHE A CA 1
ATOM 1550 C C . PHE A 1 198 ? -21.891 4.621 -2.939 1 98.75 198 PHE A C 1
ATOM 1552 O O . PHE A 1 198 ? -21.375 4.691 -1.827 1 98.75 198 PHE A O 1
ATOM 1559 N N . VAL A 1 199 ? -21.203 4.461 -4.02 1 98.62 199 VAL A N 1
ATOM 1560 C CA . VAL A 1 199 ? -19.734 4.539 -4.039 1 98.62 199 VAL A CA 1
ATOM 1561 C C . VAL A 1 199 ? -19.297 5.898 -4.582 1 98.62 199 VAL A C 1
ATOM 1563 O O . VAL A 1 199 ? -19.25 6.102 -5.797 1 98.62 199 VAL A O 1
ATOM 1566 N N . VAL A 1 200 ? -18.906 6.777 -3.65 1 97.81 200 VAL A N 1
ATOM 1567 C CA . VAL A 1 200 ? -18.594 8.156 -4.008 1 97.81 200 VAL A CA 1
ATOM 1568 C C . VAL A 1 200 ? -17.125 8.281 -4.391 1 97.81 200 VAL A C 1
ATOM 1570 O O . VAL A 1 200 ? -16.297 7.438 -4.008 1 97.81 200 VAL A O 1
ATOM 1573 N N . ASN A 1 201 ? -16.797 9.281 -5.234 1 97.19 201 ASN A N 1
ATOM 1574 C CA . ASN A 1 201 ? -15.461 9.531 -5.738 1 97.19 201 ASN A CA 1
ATOM 1575 C C . ASN A 1 201 ? -14.93 8.352 -6.547 1 97.19 201 ASN A C 1
ATOM 1577 O O . ASN A 1 201 ? -13.797 7.91 -6.344 1 97.19 201 ASN A O 1
ATOM 1581 N N . SER A 1 202 ? -15.742 7.754 -7.355 1 97.62 202 SER A N 1
ATOM 1582 C CA . SER A 1 202 ? -15.375 6.539 -8.078 1 97.62 202 SER A CA 1
ATOM 1583 C C . SER A 1 202 ? -15.664 6.676 -9.57 1 97.62 202 SER A C 1
ATOM 1585 O O . SER A 1 202 ? -15.484 5.723 -10.328 1 97.62 202 SER A O 1
ATOM 1587 N N . LEU A 1 203 ? -16.062 7.828 -9.969 1 97.06 203 LEU A N 1
ATOM 1588 C CA . LEU A 1 203 ? -16.484 8.039 -11.352 1 97.06 203 LEU A CA 1
ATOM 1589 C C . LEU A 1 203 ? -15.336 7.789 -12.312 1 97.06 203 LEU A C 1
ATOM 1591 O O . LEU A 1 203 ? -15.531 7.258 -13.406 1 97.06 203 LEU A O 1
ATOM 1595 N N . HIS A 1 204 ? -14.141 8.148 -11.977 1 95.94 204 HIS A N 1
ATOM 1596 C CA . HIS A 1 204 ? -12.984 8.062 -12.859 1 95.94 204 HIS A CA 1
ATOM 1597 C C . HIS A 1 204 ? -12.586 6.609 -13.102 1 95.94 204 HIS A C 1
ATOM 1599 O O . HIS A 1 204 ? -11.828 6.32 -14.031 1 95.94 204 HIS A O 1
ATOM 1605 N N . MET A 1 205 ? -13.086 5.68 -12.305 1 97.31 205 MET A N 1
ATOM 1606 C CA . MET A 1 205 ? -12.727 4.273 -12.43 1 97.31 205 MET A CA 1
ATOM 1607 C C . MET A 1 205 ? -13.867 3.467 -13.039 1 97.31 205 MET A C 1
ATOM 1609 O O . MET A 1 205 ? -13.672 2.326 -13.461 1 97.31 205 MET A O 1
ATOM 1613 N N . LYS A 1 206 ? -15.023 4.012 -13.109 1 96.44 206 LYS A N 1
ATOM 1614 C CA . LYS A 1 206 ? -16.266 3.27 -13.281 1 96.44 206 LYS A CA 1
ATOM 1615 C C . LYS A 1 206 ? -16.281 2.49 -14.594 1 96.44 206 LYS A C 1
ATOM 1617 O O . LYS A 1 206 ? -16.891 1.426 -14.688 1 96.44 206 LYS A O 1
ATOM 1622 N N . GLU A 1 207 ? -15.555 2.986 -15.609 1 96.81 207 GLU A N 1
ATOM 1623 C CA . GLU A 1 207 ? -15.617 2.357 -16.922 1 96.81 207 GLU A CA 1
ATOM 1624 C C . GLU A 1 207 ? -14.398 1.471 -17.172 1 96.81 207 GLU A C 1
ATOM 1626 O O . GLU A 1 207 ? -14.32 0.783 -18.188 1 96.81 207 GLU A O 1
ATOM 1631 N N . HIS A 1 208 ? -13.438 1.561 -16.328 1 97.88 208 HIS A N 1
ATOM 1632 C CA . HIS A 1 208 ? -12.25 0.731 -16.516 1 97.88 208 HIS A CA 1
ATOM 1633 C C . HIS A 1 208 ? -12.594 -0.751 -16.406 1 97.88 208 HIS A C 1
ATOM 1635 O O . HIS A 1 208 ? -13.242 -1.176 -15.453 1 97.88 208 HIS A O 1
ATOM 1641 N N . PRO A 1 209 ? -12.148 -1.55 -17.312 1 97.44 209 PRO A N 1
ATOM 1642 C CA . PRO A 1 209 ? -12.547 -2.961 -17.312 1 97.44 209 PRO A CA 1
ATOM 1643 C C . PRO A 1 209 ? -12.227 -3.67 -16 1 97.44 209 PRO A C 1
ATOM 1645 O O . PRO A 1 209 ? -13.039 -4.461 -15.508 1 97.44 209 PRO A O 1
ATOM 1648 N N . THR A 1 210 ? -11.078 -3.391 -15.461 1 97.62 210 THR A N 1
ATOM 1649 C CA . THR A 1 210 ? -10.703 -4 -14.188 1 97.62 210 THR A CA 1
ATOM 1650 C C . THR A 1 210 ? -11.742 -3.705 -13.117 1 97.62 210 THR A C 1
ATOM 1652 O O . THR A 1 210 ? -12.164 -4.605 -12.391 1 97.62 210 THR A O 1
ATOM 1655 N N . PHE A 1 211 ? -12.195 -2.5 -13.055 1 98.38 211 PHE A N 1
ATOM 1656 C CA . PHE A 1 211 ? -13.156 -2.092 -12.039 1 98.38 211 PHE A CA 1
ATOM 1657 C C . PHE A 1 211 ? -14.539 -2.643 -12.359 1 98.38 211 PHE A C 1
ATOM 1659 O O . PHE A 1 211 ? -15.258 -3.088 -11.461 1 98.38 211 PHE A O 1
ATOM 1666 N N . VAL A 1 212 ? -14.891 -2.617 -13.594 1 97.94 212 VAL A N 1
ATOM 1667 C CA . VAL A 1 212 ? -16.188 -3.113 -14.031 1 97.94 212 VAL A CA 1
ATOM 1668 C C . VAL A 1 212 ? -16.328 -4.586 -13.656 1 97.94 212 VAL A C 1
ATOM 1670 O O . VAL A 1 212 ? -17.344 -4.996 -13.086 1 97.94 212 VAL A O 1
ATOM 1673 N N . HIS A 1 213 ? -15.344 -5.359 -13.961 1 97 213 HIS A N 1
ATOM 1674 C CA . HIS A 1 213 ? -15.414 -6.789 -13.672 1 97 213 HIS A CA 1
ATOM 1675 C C . HIS A 1 213 ? -15.367 -7.051 -12.164 1 97 213 HIS A C 1
ATOM 1677 O O . HIS A 1 213 ? -16.047 -7.949 -11.672 1 97 213 HIS A O 1
ATOM 1683 N N . PHE A 1 214 ? -14.625 -6.305 -11.453 1 97.94 214 PHE A N 1
ATOM 1684 C CA . PHE A 1 214 ? -14.648 -6.367 -10 1 97.94 214 PHE A CA 1
ATOM 1685 C C . PHE A 1 214 ? -16.047 -6.082 -9.461 1 97.94 214 PHE A C 1
ATOM 1687 O O . PHE A 1 214 ? -16.609 -6.887 -8.719 1 97.94 214 PHE A O 1
ATOM 1694 N N . ALA A 1 215 ? -16.578 -4.941 -9.844 1 98.06 215 ALA A N 1
ATOM 1695 C CA . ALA A 1 215 ? -17.875 -4.5 -9.359 1 98.06 215 ALA A CA 1
ATOM 1696 C C . ALA A 1 215 ? -18.969 -5.504 -9.727 1 98.06 215 ALA A C 1
ATOM 1698 O O . ALA A 1 215 ? -19.828 -5.824 -8.898 1 98.06 215 ALA A O 1
ATOM 1699 N N . ASN A 1 216 ? -18.875 -6.055 -10.875 1 96.88 216 ASN A N 1
ATOM 1700 C CA . ASN A 1 216 ? -19.906 -6.977 -11.359 1 96.88 216 ASN A CA 1
ATOM 1701 C C . ASN A 1 216 ? -19.781 -8.344 -10.688 1 96.88 216 ASN A C 1
ATOM 1703 O O . ASN A 1 216 ? -20.641 -9.211 -10.867 1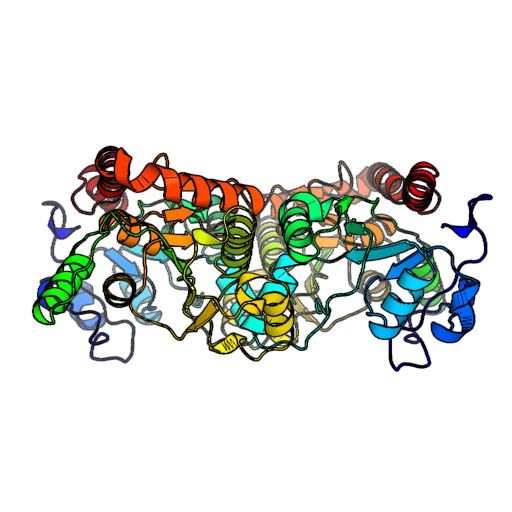 96.88 216 ASN A O 1
ATOM 1707 N N . SER A 1 217 ? -18.797 -8.516 -9.961 1 96.44 217 SER A N 1
ATOM 1708 C CA . SER A 1 217 ? -18.688 -9.742 -9.172 1 96.44 217 SER A CA 1
ATOM 1709 C C . SER A 1 217 ? -19.5 -9.648 -7.895 1 96.44 217 SER A C 1
ATOM 1711 O O . SER A 1 217 ? -19.688 -10.648 -7.195 1 96.44 217 SER A O 1
ATOM 1713 N N . LEU A 1 218 ? -20.016 -8.539 -7.582 1 97.38 218 LEU A N 1
ATOM 1714 C CA . LEU A 1 218 ? -20.75 -8.312 -6.352 1 97.38 218 LEU A CA 1
ATOM 1715 C C . LEU A 1 218 ? -22.266 -8.367 -6.605 1 97.38 218 LEU A C 1
ATOM 1717 O O . LEU A 1 218 ? -22.734 -7.852 -7.617 1 97.38 218 LEU A O 1
ATOM 1721 N N . ASP A 1 219 ? -23 -8.938 -5.723 1 97.5 219 ASP A N 1
ATOM 1722 C CA . ASP A 1 219 ? -24.438 -9.078 -5.852 1 97.5 219 ASP A CA 1
ATOM 1723 C C . ASP A 1 219 ? -25.125 -7.715 -5.859 1 97.5 219 ASP A C 1
ATOM 1725 O O . ASP A 1 219 ? -26.062 -7.492 -6.629 1 97.5 219 ASP A O 1
ATOM 1729 N N . LEU A 1 220 ? -24.609 -6.82 -5.039 1 98 220 LEU A N 1
ATOM 1730 C CA . LEU A 1 220 ? -25.219 -5.492 -4.965 1 98 220 LEU A CA 1
ATOM 1731 C C . LEU A 1 220 ? -25.234 -4.824 -6.336 1 98 220 LEU A C 1
ATOM 1733 O O . LEU A 1 220 ? -26.219 -4.18 -6.703 1 98 220 LEU A O 1
ATOM 1737 N N . VAL A 1 221 ? -24.156 -5.031 -7.016 1 97.94 221 VAL A N 1
ATOM 1738 C CA . VAL A 1 221 ? -24.047 -4.402 -8.328 1 97.94 221 VAL A CA 1
ATOM 1739 C C . VAL A 1 221 ? -24.891 -5.16 -9.344 1 97.94 221 VAL A C 1
ATOM 1741 O O . VAL A 1 221 ? -25.641 -4.551 -10.117 1 97.94 221 VAL A O 1
ATOM 1744 N N . ARG A 1 222 ? -24.922 -6.398 -9.297 1 96.88 222 ARG A N 1
ATOM 1745 C CA . ARG A 1 222 ? -25.688 -7.227 -10.227 1 96.88 222 ARG A CA 1
ATOM 1746 C C . ARG A 1 222 ? -27.188 -7.008 -10.055 1 96.88 222 ARG A C 1
ATOM 1748 O O . ARG A 1 222 ? -27.953 -7.094 -11.023 1 96.88 222 ARG A O 1
ATOM 1755 N N . GLU A 1 223 ? -27.562 -6.754 -8.867 1 98 223 GLU A N 1
ATOM 1756 C CA . GLU A 1 223 ? -28.969 -6.551 -8.562 1 98 223 GLU A CA 1
ATOM 1757 C C . GLU A 1 223 ? -29.359 -5.082 -8.719 1 98 223 GLU A C 1
ATOM 1759 O O . GLU A 1 223 ? -30.453 -4.676 -8.297 1 98 223 GLU A O 1
ATOM 1764 N N . HIS A 1 224 ? -28.484 -4.258 -9.188 1 97.62 224 HIS A N 1
ATOM 1765 C CA . HIS A 1 224 ? -28.719 -2.855 -9.516 1 97.62 224 HIS A CA 1
ATOM 1766 C C . HIS A 1 224 ? -28.969 -2.031 -8.258 1 97.62 224 HIS A C 1
ATOM 1768 O O . HIS A 1 224 ? -29.797 -1.118 -8.266 1 97.62 224 HIS A O 1
ATOM 1774 N N . LYS A 1 225 ? -28.266 -2.4 -7.207 1 98.25 225 LYS A N 1
ATOM 1775 C CA . LYS A 1 225 ? -28.406 -1.697 -5.938 1 98.25 225 LYS A CA 1
ATOM 1776 C C . LYS A 1 225 ? -27.156 -0.886 -5.617 1 98.25 225 LYS A C 1
ATOM 1778 O O . LYS A 1 225 ? -26.875 -0.593 -4.449 1 98.25 225 LYS A O 1
ATOM 1783 N N . ALA A 1 226 ? -26.344 -0.633 -6.613 1 98.44 226 ALA A N 1
ATOM 1784 C CA . ALA A 1 226 ? -25.141 0.16 -6.383 1 98.44 226 ALA A CA 1
ATOM 1785 C C . ALA A 1 226 ? -24.953 1.199 -7.48 1 98.44 226 ALA A C 1
ATOM 1787 O O . ALA A 1 226 ? -25.219 0.926 -8.656 1 98.44 226 ALA A O 1
ATOM 1788 N N . THR A 1 227 ? -24.516 2.34 -7.086 1 98.12 227 THR A N 1
ATOM 1789 C CA . THR A 1 227 ? -24.188 3.373 -8.055 1 98.12 227 THR A CA 1
ATOM 1790 C C . THR A 1 227 ? -22.812 3.963 -7.762 1 98.12 227 THR A C 1
ATOM 1792 O O . THR A 1 227 ? -22.359 3.949 -6.613 1 98.12 227 THR A O 1
ATOM 1795 N N . PHE A 1 228 ? -22.172 4.418 -8.727 1 98.06 228 PHE A N 1
ATOM 1796 C CA . PHE A 1 228 ? -20.859 5.059 -8.672 1 98.06 228 PHE A CA 1
ATOM 1797 C C . PHE A 1 228 ? -20.984 6.551 -8.953 1 98.06 228 PHE A C 1
ATOM 1799 O O . PHE A 1 228 ? -21.484 6.953 -10 1 98.06 228 PHE A O 1
ATOM 1806 N N . GLU A 1 229 ? -20.516 7.34 -7.984 1 97 229 GLU A N 1
ATOM 1807 C CA . GLU A 1 229 ? -20.828 8.766 -7.938 1 97 229 GLU A CA 1
ATOM 1808 C C . GLU A 1 229 ? -19.578 9.617 -7.996 1 97 229 GLU A C 1
ATOM 1810 O O . GLU A 1 229 ? -18.484 9.141 -7.695 1 97 229 GLU A O 1
ATOM 1815 N N . PRO A 1 230 ? -19.703 10.859 -8.43 1 96.56 230 PRO A N 1
ATOM 1816 C CA . PRO A 1 230 ? -18.594 11.805 -8.312 1 96.56 230 PRO A CA 1
ATOM 1817 C C . PRO A 1 230 ? -18.344 12.242 -6.867 1 96.56 230 PRO A C 1
ATOM 1819 O O . PRO A 1 230 ? -19.047 11.82 -5.957 1 96.56 230 PRO A O 1
ATOM 1822 N N . ARG A 1 231 ? -17.328 13.055 -6.762 1 94.19 231 ARG A N 1
ATOM 1823 C CA . ARG A 1 231 ? -17.062 13.633 -5.449 1 94.19 231 ARG A CA 1
ATOM 1824 C C . ARG A 1 231 ? -18.188 14.547 -5.008 1 94.19 231 ARG A C 1
ATOM 1826 O O . ARG A 1 231 ? -18.719 15.328 -5.805 1 94.19 231 ARG A O 1
ATOM 1833 N N . ILE A 1 232 ? -18.625 14.336 -3.754 1 92.62 232 ILE A N 1
ATOM 1834 C CA . ILE A 1 232 ? -19.672 15.125 -3.121 1 92.62 232 ILE A CA 1
ATOM 1835 C C . ILE A 1 232 ? -19.297 15.422 -1.672 1 92.62 232 ILE A C 1
ATOM 1837 O O . ILE A 1 232 ? -18.672 14.586 -1.003 1 92.62 232 ILE A O 1
ATOM 1841 N N . ASP A 1 233 ? -19.594 16.625 -1.312 1 91.88 233 ASP A N 1
ATOM 1842 C CA . ASP A 1 233 ? -19.266 16.938 0.076 1 91.88 233 ASP A CA 1
ATOM 1843 C C . ASP A 1 233 ? -20.047 16.047 1.039 1 91.88 233 ASP A C 1
ATOM 1845 O O . ASP A 1 233 ? -21.219 15.734 0.798 1 91.88 233 ASP A O 1
ATOM 1849 N N . LEU A 1 234 ? -19.453 15.688 2.109 1 94.69 234 LEU A N 1
ATOM 1850 C CA . LEU A 1 234 ? -19.906 14.633 3.01 1 94.69 234 LEU A CA 1
ATOM 1851 C C . LEU A 1 234 ? -21.234 15.008 3.662 1 94.69 234 LEU A C 1
ATOM 1853 O O . LEU A 1 234 ? -22.219 14.258 3.566 1 94.69 234 LEU A O 1
ATOM 1857 N N . PRO A 1 235 ? -21.391 16.188 4.273 1 95.5 235 PRO A N 1
ATOM 1858 C CA . PRO A 1 235 ? -22.641 16.484 4.977 1 95.5 235 PRO A CA 1
ATOM 1859 C C . PRO A 1 235 ? -23.844 16.516 4.043 1 95.5 235 PRO A C 1
ATOM 1861 O O . PRO A 1 235 ? -24.906 16 4.383 1 95.5 235 PRO A O 1
ATOM 1864 N N . SER A 1 236 ? -23.656 17.141 2.904 1 95.31 236 SER A N 1
ATOM 1865 C CA . SER A 1 236 ? -24.75 17.203 1.94 1 95.31 236 SER A CA 1
ATOM 1866 C C . SER A 1 236 ? -25.156 15.797 1.475 1 95.31 236 SER A C 1
ATOM 1868 O O . SER A 1 236 ? -26.344 15.492 1.376 1 95.31 236 SER A O 1
ATOM 1870 N N . PHE A 1 237 ? -24.203 15.039 1.185 1 96.94 237 PHE A N 1
ATOM 1871 C CA . PHE A 1 237 ? -24.469 13.688 0.715 1 96.94 237 PHE A CA 1
ATOM 1872 C C . PHE A 1 237 ? -25.203 12.875 1.776 1 96.94 237 PHE A C 1
ATOM 1874 O O . PHE A 1 237 ? -26.234 12.266 1.492 1 96.94 237 PHE A O 1
ATOM 1881 N N . LEU A 1 238 ? -24.719 12.875 3.008 1 97.44 238 LEU A N 1
ATOM 1882 C CA . LEU A 1 238 ? -25.297 12.055 4.066 1 97.44 238 LEU A CA 1
ATOM 1883 C C . LEU A 1 238 ? -26.672 12.555 4.457 1 97.44 238 LEU A C 1
ATOM 1885 O O . LEU A 1 238 ? -27.547 11.766 4.82 1 97.44 238 LEU A O 1
ATOM 1889 N N . ALA A 1 239 ? -26.891 13.836 4.359 1 96.94 239 ALA A N 1
ATOM 1890 C CA . ALA A 1 239 ? -28.188 14.406 4.688 1 96.94 239 ALA A CA 1
ATOM 1891 C C . ALA A 1 239 ? -29.266 13.906 3.723 1 96.94 239 ALA A C 1
ATOM 1893 O O . ALA A 1 239 ? -30.438 13.805 4.086 1 96.94 239 ALA A O 1
ATOM 1894 N N . GLN A 1 240 ? -28.812 13.523 2.559 1 95.75 240 GLN A N 1
ATOM 1895 C CA . GLN A 1 240 ? -29.781 13.227 1.521 1 95.75 240 GLN A CA 1
ATOM 1896 C C . GLN A 1 240 ? -29.828 11.734 1.221 1 95.75 240 GLN A C 1
ATOM 1898 O O . GLN A 1 240 ? -30.891 11.188 0.915 1 95.75 240 GLN A O 1
ATOM 1903 N N . HIS A 1 241 ? -28.672 11.055 1.309 1 94.38 241 HIS A N 1
ATOM 1904 C CA . HIS A 1 241 ? -28.625 9.758 0.646 1 94.38 241 HIS A CA 1
ATOM 1905 C C . HIS A 1 241 ? -28.062 8.688 1.581 1 94.38 241 HIS A C 1
ATOM 1907 O O . HIS A 1 241 ? -28.188 7.488 1.303 1 94.38 241 HIS A O 1
ATOM 1913 N N . GLY A 1 242 ? -27.516 9.062 2.666 1 95.44 242 GLY A N 1
ATOM 1914 C CA . GLY A 1 242 ? -26.719 8.078 3.383 1 95.44 242 GLY A CA 1
ATOM 1915 C C . GLY A 1 242 ? -27.266 7.758 4.758 1 95.44 242 GLY A C 1
ATOM 1916 O O . GLY A 1 242 ? -27.75 8.648 5.469 1 95.44 242 GLY A O 1
ATOM 1917 N N . ASP A 1 243 ? -27.156 6.457 5.156 1 98.12 243 ASP A N 1
ATOM 1918 C CA . ASP A 1 243 ? -27.562 6.008 6.484 1 98.12 243 ASP A CA 1
ATOM 1919 C C . ASP A 1 243 ? -26.375 5.418 7.246 1 98.12 243 ASP A C 1
ATOM 1921 O O . ASP A 1 243 ? -26.344 5.445 8.477 1 98.12 243 ASP A O 1
ATOM 1925 N N . ALA A 1 244 ? -25.453 4.852 6.539 1 98.69 244 ALA A N 1
ATOM 1926 C CA . ALA A 1 244 ? -24.25 4.258 7.113 1 98.69 244 ALA A CA 1
ATOM 1927 C C . ALA A 1 244 ? -23.031 4.461 6.199 1 98.69 244 ALA A C 1
ATOM 1929 O O . ALA A 1 244 ? -23.188 4.594 4.98 1 98.69 244 ALA A O 1
ATOM 1930 N N . VAL A 1 245 ? -21.891 4.531 6.816 1 98.88 245 VAL A N 1
ATOM 1931 C CA . VAL A 1 245 ? -20.656 4.746 6.07 1 98.88 245 VAL A CA 1
ATOM 1932 C C . VAL A 1 245 ? -19.688 3.584 6.309 1 98.88 245 VAL A C 1
ATOM 1934 O O . VAL A 1 245 ? -19.484 3.174 7.453 1 98.88 245 VAL A O 1
ATOM 1937 N N . ILE A 1 246 ? -19.156 3.004 5.297 1 98.94 246 ILE A N 1
ATOM 1938 C CA . ILE A 1 246 ? -18.125 1.966 5.359 1 98.94 246 ILE A CA 1
ATOM 1939 C C . ILE A 1 246 ? -16.797 2.523 4.867 1 98.94 246 ILE A C 1
ATOM 1941 O O . ILE A 1 246 ? -16.734 3.107 3.781 1 98.94 246 ILE A O 1
ATOM 1945 N N . SER A 1 247 ? -15.797 2.363 5.672 1 98.75 247 SER A N 1
ATOM 1946 C CA . SER A 1 247 ? -14.477 2.883 5.34 1 98.75 247 SER A CA 1
ATOM 1947 C C . SER A 1 247 ? -13.398 1.82 5.539 1 98.75 247 SER A C 1
ATOM 1949 O O . SER A 1 247 ? -13.578 0.882 6.316 1 98.75 247 SER A O 1
ATOM 1951 N N . HIS A 1 248 ? -12.344 1.954 4.848 1 98.69 248 HIS A N 1
ATOM 1952 C CA . HIS A 1 248 ? -11.18 1.07 4.938 1 98.69 248 HIS A CA 1
ATOM 1953 C C . HIS A 1 248 ? -9.891 1.83 4.676 1 98.69 248 HIS A C 1
ATOM 1955 O O . HIS A 1 248 ? -9.844 2.719 3.82 1 98.69 248 HIS A O 1
ATOM 1961 N N . GLN A 1 249 ? -8.891 1.472 5.426 1 98.38 249 GLN A N 1
ATOM 1962 C CA . GLN A 1 249 ? -7.574 2.061 5.234 1 98.38 249 GLN A CA 1
ATOM 1963 C C . GLN A 1 249 ? -6.48 0.998 5.297 1 98.38 249 GLN A C 1
ATOM 1965 O O . GLN A 1 249 ? -6.66 -0.047 5.926 1 98.38 249 GLN A O 1
ATOM 1970 N N . TRP A 1 250 ? -5.363 1.233 4.559 1 98.25 250 TRP A N 1
ATOM 1971 C CA . TRP A 1 250 ? -4.137 0.448 4.633 1 98.25 250 TRP A CA 1
ATOM 1972 C C . TRP A 1 250 ? -2.98 1.297 5.148 1 98.25 250 TRP A C 1
ATOM 1974 O O . TRP A 1 250 ? -2.426 2.115 4.41 1 98.25 250 TRP A O 1
ATOM 1984 N N . GLU A 1 251 ? -2.576 1.151 6.43 1 97.25 251 GLU A N 1
ATOM 1985 C CA . GLU A 1 251 ? -1.518 1.9 7.098 1 97.25 251 GLU A CA 1
ATOM 1986 C C . GLU A 1 251 ? -1.778 3.402 7.035 1 97.25 251 GLU A C 1
ATOM 1988 O O . GLU A 1 251 ? -0.852 4.191 6.832 1 97.25 251 GLU A O 1
ATOM 1993 N N . ASN A 1 252 ? -2.977 3.785 7.109 1 97.75 252 ASN A N 1
ATOM 1994 C CA . ASN A 1 252 ? -3.447 5.168 7.117 1 97.75 252 ASN A CA 1
ATOM 1995 C C . ASN A 1 252 ? -4.695 5.328 7.98 1 97.75 252 ASN A C 1
ATOM 1997 O O . ASN A 1 252 ? -5.734 5.781 7.5 1 97.75 252 ASN A O 1
ATOM 2001 N N . PRO A 1 253 ? -4.535 5.125 9.266 1 97.81 253 PRO A N 1
ATOM 2002 C CA . PRO A 1 253 ? -5.719 4.891 10.102 1 97.81 253 PRO A CA 1
ATOM 2003 C C . PRO A 1 253 ? -6.355 6.184 10.602 1 97.81 253 PRO A C 1
ATOM 2005 O O . PRO A 1 253 ? -7.379 6.148 11.281 1 97.81 253 PRO A O 1
ATOM 2008 N N . GLN A 1 254 ? -5.812 7.348 10.281 1 97.38 254 GLN A N 1
ATOM 2009 C CA . GLN A 1 254 ? -6.441 8.609 10.672 1 97.38 254 GLN A CA 1
ATOM 2010 C C . GLN A 1 254 ? -7.02 9.328 9.461 1 97.38 254 GLN A C 1
ATOM 2012 O O . GLN A 1 254 ? -6.34 9.484 8.438 1 97.38 254 GLN A O 1
ATOM 2017 N N . ASN A 1 255 ? -8.242 9.625 9.555 1 95.94 255 ASN A N 1
ATOM 2018 C CA . ASN A 1 255 ? -9 10.273 8.484 1 95.94 255 ASN A CA 1
ATOM 2019 C C . ASN A 1 255 ? -10.055 11.227 9.047 1 95.94 255 ASN A C 1
ATOM 2021 O O . ASN A 1 255 ? -10.789 10.867 9.969 1 95.94 255 ASN A O 1
ATOM 2025 N N . TYR A 1 256 ? -10.164 12.445 8.477 1 96.19 256 TYR A N 1
ATOM 2026 C CA . TYR A 1 256 ? -11.156 13.414 8.93 1 96.19 256 TYR A CA 1
ATOM 2027 C C . TYR A 1 256 ? -12.57 12.914 8.656 1 96.19 256 TYR A C 1
ATOM 2029 O O . TYR A 1 256 ? -13.5 13.219 9.414 1 96.19 256 TYR A O 1
ATOM 2037 N N . LEU A 1 257 ? -12.695 12.141 7.629 1 96.44 257 LEU A N 1
ATOM 2038 C CA . LEU A 1 257 ? -13.969 11.516 7.293 1 96.44 257 LEU A CA 1
ATOM 2039 C C . LEU A 1 257 ? -14.555 10.789 8.5 1 96.44 257 LEU A C 1
ATOM 2041 O O . LEU A 1 257 ? -15.766 10.852 8.734 1 96.44 257 LEU A O 1
ATOM 2045 N N . TYR A 1 258 ? -13.727 10.117 9.266 1 98.5 258 TYR A N 1
ATOM 2046 C CA . TYR A 1 258 ? -14.188 9.375 10.438 1 98.5 258 TYR A CA 1
ATOM 2047 C C . TYR A 1 258 ? -14.852 10.305 11.445 1 98.5 258 TYR A C 1
ATOM 2049 O O . TYR A 1 258 ? -15.938 10.008 11.945 1 98.5 258 TYR A O 1
ATOM 2057 N N . TYR A 1 259 ? -14.211 11.398 11.664 1 98.56 259 TYR A N 1
ATOM 2058 C CA . TYR A 1 259 ? -14.68 12.32 12.688 1 98.56 259 TYR A CA 1
ATOM 2059 C C . TYR A 1 259 ? -16 12.953 12.305 1 98.56 259 TYR A C 1
ATOM 2061 O O . TYR A 1 259 ? -16.922 13.055 13.125 1 98.56 259 TYR A O 1
ATOM 2069 N N . ASP A 1 260 ? -16.094 13.32 11.047 1 98.19 260 ASP A N 1
ATOM 2070 C CA . ASP A 1 260 ? -17.328 13.938 10.562 1 98.19 260 ASP A CA 1
ATOM 2071 C C . ASP A 1 260 ? -18.5 12.961 10.641 1 98.19 260 ASP A C 1
ATOM 2073 O O . ASP A 1 260 ? -19.594 13.336 11.055 1 98.19 260 ASP A O 1
ATOM 2077 N N . VAL A 1 261 ? -18.281 11.758 10.242 1 98.75 261 VAL A N 1
ATOM 2078 C CA . VAL A 1 261 ? -19.328 10.727 10.266 1 98.75 261 VAL A CA 1
ATOM 2079 C C . VAL A 1 261 ? -19.766 10.477 11.703 1 98.75 261 VAL A C 1
ATOM 2081 O O . VAL A 1 261 ? -20.953 10.414 11.992 1 98.75 261 VAL A O 1
ATOM 2084 N N . LEU A 1 262 ? -18.781 10.344 12.594 1 98.88 262 LEU A N 1
ATOM 2085 C CA . LEU A 1 262 ? -19.062 10.102 14 1 98.88 262 LEU A CA 1
ATOM 2086 C C . LEU A 1 262 ? -19.812 11.281 14.617 1 98.88 262 LEU A C 1
ATOM 2088 O O . LEU A 1 262 ? -20.734 11.094 15.414 1 98.88 262 LEU A O 1
ATOM 2092 N N . TYR A 1 263 ? -19.406 12.469 14.25 1 98.56 263 TYR A N 1
ATOM 2093 C CA . TYR A 1 263 ? -20.062 13.68 14.742 1 98.56 263 TYR A CA 1
ATOM 2094 C C . TYR A 1 263 ? -21.547 13.688 14.383 1 98.56 263 TYR A C 1
ATOM 2096 O O . TYR A 1 263 ? -22.375 14.117 15.18 1 98.56 263 TYR A O 1
ATOM 2104 N N . GLY A 1 264 ? -21.844 13.195 13.258 1 98.38 264 GLY A N 1
ATOM 2105 C CA . GLY A 1 264 ? -23.234 13.133 12.812 1 98.38 264 GLY A CA 1
ATOM 2106 C C . GLY A 1 264 ? -24 11.977 13.414 1 98.38 264 GLY A C 1
ATOM 2107 O O . GLY A 1 264 ? -25.203 11.844 13.195 1 98.38 264 GLY A O 1
ATOM 2108 N N . GLY A 1 265 ? -23.359 11.086 14.07 1 98.62 265 GLY A N 1
ATOM 2109 C CA . GLY A 1 265 ? -24 9.938 14.688 1 98.62 265 GLY A CA 1
ATOM 2110 C C . GLY A 1 265 ? -24.266 8.805 13.719 1 98.62 265 GLY A C 1
ATOM 2111 O O . GLY A 1 265 ? -24.969 7.848 14.047 1 98.62 265 GLY A O 1
ATOM 2112 N N . TYR A 1 266 ? -23.781 8.93 12.508 1 98.75 266 TYR A N 1
ATOM 2113 C CA . TYR A 1 266 ? -23.953 7.871 11.516 1 98.75 266 TYR A CA 1
ATOM 2114 C C . TYR A 1 266 ? -23.125 6.641 11.875 1 98.75 266 TYR A C 1
ATOM 2116 O O . TYR A 1 266 ? -21.984 6.762 12.352 1 98.75 266 TYR A O 1
ATOM 2124 N N . PRO A 1 267 ? -23.672 5.426 11.711 1 98.81 267 PRO A N 1
ATOM 2125 C CA . PRO A 1 267 ? -22.828 4.246 11.875 1 98.81 267 PRO A CA 1
ATOM 2126 C C . PRO A 1 267 ? -21.609 4.262 10.961 1 98.81 267 PRO A C 1
ATOM 2128 O O . PRO A 1 267 ? -21.75 4.348 9.734 1 98.81 267 PRO A O 1
ATOM 2131 N N . LEU A 1 268 ? -20.453 4.254 11.523 1 98.94 268 LEU A N 1
ATOM 2132 C CA . LEU A 1 268 ? -19.188 4.148 10.812 1 98.94 268 LEU A CA 1
ATOM 2133 C C . LEU A 1 268 ? -18.594 2.754 10.961 1 98.94 268 LEU A C 1
ATOM 2135 O O . LEU A 1 268 ? -18.188 2.359 12.062 1 98.94 268 LEU A O 1
ATOM 2139 N N . VAL A 1 269 ? -18.562 1.987 9.938 1 98.94 269 VAL A N 1
ATOM 2140 C CA . VAL A 1 269 ? -17.875 0.701 9.898 1 98.94 269 VAL A CA 1
ATOM 2141 C C . VAL A 1 269 ? -16.453 0.884 9.359 1 98.94 269 VAL A C 1
ATOM 2143 O O . VAL A 1 269 ? -16.266 1.401 8.258 1 98.94 269 VAL A O 1
ATOM 2146 N N . HIS A 1 270 ? -15.5 0.496 10.117 1 98.88 270 HIS A N 1
ATOM 2147 C CA . HIS A 1 270 ? -14.133 0.866 9.766 1 98.88 270 HIS A CA 1
ATOM 2148 C C . HIS A 1 270 ? -13.133 -0.167 10.281 1 98.88 270 HIS A C 1
ATOM 2150 O O . HIS A 1 270 ? -13.469 -0.984 11.141 1 98.88 270 HIS A O 1
ATOM 2156 N N . ASN A 1 271 ? -11.898 -0.08 9.766 1 98.69 271 ASN A N 1
ATOM 2157 C CA . ASN A 1 271 ? -10.852 -0.985 10.219 1 98.69 271 ASN A CA 1
ATOM 2158 C C . ASN A 1 271 ? -9.719 -0.23 10.906 1 98.69 271 ASN A C 1
ATOM 2160 O O . ASN A 1 271 ? -8.594 -0.735 11 1 98.69 271 ASN A O 1
ATOM 2164 N N . SER A 1 272 ? -9.883 0.993 11.336 1 98.44 272 SER A N 1
ATOM 2165 C CA . SER A 1 272 ? -8.828 1.771 11.984 1 98.44 272 SER A CA 1
ATOM 2166 C C . SER A 1 272 ? -8.625 1.323 13.43 1 98.44 272 SER A C 1
ATOM 2168 O O . SER A 1 272 ? -9.562 1.367 14.234 1 98.44 272 SER A O 1
ATOM 2170 N N . PRO A 1 273 ? -7.426 0.984 13.781 1 97.69 273 PRO A N 1
ATOM 2171 C CA . PRO A 1 273 ? -7.176 0.638 15.18 1 97.69 273 PRO A CA 1
ATOM 2172 C C . PRO A 1 273 ? -7.078 1.866 16.078 1 97.69 273 PRO A C 1
ATOM 2174 O O . PRO A 1 273 ? -6.945 1.732 17.297 1 97.69 273 PRO A O 1
ATOM 2177 N N . MET A 1 274 ? -7.234 3.051 15.547 1 97.69 274 MET A N 1
ATOM 2178 C CA . MET A 1 274 ? -6.934 4.258 16.312 1 97.69 274 MET A CA 1
ATOM 2179 C C . MET A 1 274 ? -8.219 4.922 16.797 1 97.69 274 MET A C 1
ATOM 2181 O O . MET A 1 274 ? -8.172 5.969 17.453 1 97.69 274 MET A O 1
ATOM 2185 N N . LEU A 1 275 ? -9.398 4.277 16.484 1 98.12 275 LEU A N 1
ATOM 2186 C CA . LEU A 1 275 ? -10.656 4.93 16.844 1 98.12 275 LEU A CA 1
ATOM 2187 C C . LEU A 1 275 ? -11.188 4.402 18.172 1 98.12 275 LEU A C 1
ATOM 2189 O O . LEU A 1 275 ? -12.234 4.84 18.641 1 98.12 275 LEU A O 1
ATOM 2193 N N . GLY A 1 276 ? -10.477 3.434 18.828 1 95.12 276 GLY A N 1
ATOM 2194 C CA . GLY A 1 276 ? -10.938 2.883 20.094 1 95.12 276 GLY A CA 1
ATOM 2195 C C . GLY A 1 276 ? -12.305 2.234 20 1 95.12 276 GLY A C 1
ATOM 2196 O O . GLY A 1 276 ? -12.539 1.384 19.141 1 95.12 276 GLY A O 1
ATOM 2197 N N . ASP A 1 277 ? -13.242 2.791 20.797 1 96.94 277 ASP A N 1
ATOM 2198 C CA . ASP A 1 277 ? -14.57 2.205 20.859 1 96.94 277 ASP A CA 1
ATOM 2199 C C . ASP A 1 277 ? -15.547 2.936 19.938 1 96.94 277 ASP A C 1
ATOM 2201 O O . ASP A 1 277 ? -16.734 2.609 19.891 1 96.94 277 ASP A O 1
ATOM 2205 N N . ALA A 1 278 ? -15.031 3.857 19.219 1 98.69 278 ALA A N 1
ATOM 2206 C CA . ALA A 1 278 ? -15.906 4.617 18.328 1 98.69 278 ALA A CA 1
ATOM 2207 C C . ALA A 1 278 ? -16.141 3.871 17.016 1 98.69 278 ALA A C 1
ATOM 2209 O O . ALA A 1 278 ? -15.211 3.289 16.453 1 98.69 278 ALA A O 1
ATOM 2210 N N . GLY A 1 279 ? -17.438 3.869 16.578 1 98.75 279 GLY A N 1
ATOM 2211 C CA . GLY A 1 279 ? -17.797 3.199 15.336 1 98.75 279 GLY A CA 1
ATOM 2212 C C . GLY A 1 279 ? -17.922 1.695 15.484 1 98.75 279 GLY A C 1
ATOM 2213 O O . GLY A 1 279 ? -18.125 1.192 16.594 1 98.75 279 GLY A O 1
ATOM 2214 N N . TYR A 1 280 ? -17.969 0.999 14.414 1 98.88 280 TYR A N 1
ATOM 2215 C CA . TYR A 1 280 ? -18.016 -0.456 14.312 1 98.88 280 TYR A CA 1
ATOM 2216 C C . TYR A 1 280 ? -16.766 -0.992 13.617 1 98.88 280 TYR A C 1
ATOM 2218 O O . TYR A 1 280 ? -16.609 -0.868 12.398 1 98.88 280 TYR A O 1
ATOM 2226 N N . TYR A 1 281 ? -15.945 -1.616 14.383 1 98.81 281 TYR A N 1
ATOM 2227 C CA . TYR A 1 281 ? -14.609 -2.014 13.961 1 98.81 281 TYR A CA 1
ATOM 2228 C C . TYR A 1 281 ? -14.625 -3.406 13.344 1 98.81 281 TYR A C 1
ATOM 2230 O O . TYR A 1 281 ? -15.344 -4.293 13.812 1 98.81 281 TYR A O 1
ATOM 2238 N N . TYR A 1 282 ? -13.93 -3.574 12.242 1 98.5 282 TYR A N 1
ATOM 2239 C CA . TYR A 1 282 ? -13.539 -4.902 11.773 1 98.5 282 TYR A CA 1
ATOM 2240 C C . TYR A 1 282 ? -12.039 -4.988 11.562 1 98.5 282 TYR A C 1
ATOM 2242 O O . TYR A 1 282 ? -11.398 -4 11.18 1 98.5 282 TYR A O 1
ATOM 2250 N N . PRO A 1 283 ? -11.438 -6.102 11.773 1 97.81 283 PRO A N 1
ATOM 2251 C CA . PRO A 1 283 ? -9.977 -6.184 11.828 1 97.81 283 PRO A CA 1
ATOM 2252 C C . PRO A 1 283 ? -9.336 -6.246 10.445 1 97.81 283 PRO A C 1
ATOM 2254 O O . PRO A 1 283 ? -9.75 -7.047 9.602 1 97.81 283 PRO A O 1
ATOM 2257 N N . GLU A 1 284 ? -8.398 -5.426 10.25 1 96.69 284 GLU A N 1
ATOM 2258 C CA . GLU A 1 284 ? -7.453 -5.516 9.141 1 96.69 284 GLU A CA 1
ATOM 2259 C C . GLU A 1 284 ? -8.18 -5.602 7.805 1 96.69 284 GLU A C 1
ATOM 2261 O O . GLU A 1 284 ? -9 -4.746 7.48 1 96.69 284 GLU A O 1
ATOM 2266 N N . PHE A 1 285 ? -8.008 -6.715 7.059 1 98.12 285 PHE A N 1
ATOM 2267 C CA . PHE A 1 285 ? -8.555 -6.855 5.711 1 98.12 285 PHE A CA 1
ATOM 2268 C C . PHE A 1 285 ? -9.648 -7.918 5.68 1 98.12 285 PHE A C 1
ATOM 2270 O O . PHE A 1 285 ? -9.859 -8.562 4.652 1 98.12 285 PHE A O 1
ATOM 2277 N N . ASP A 1 286 ? -10.367 -8.055 6.727 1 97.81 286 ASP A N 1
ATOM 2278 C CA . ASP A 1 286 ? -11.383 -9.094 6.828 1 97.81 286 ASP A CA 1
ATOM 2279 C C . ASP A 1 286 ? -12.75 -8.57 6.383 1 97.81 286 ASP A C 1
ATOM 2281 O O . ASP A 1 286 ? -13.547 -8.125 7.207 1 97.81 286 ASP A O 1
ATOM 2285 N N . SER A 1 287 ? -13.016 -8.719 5.113 1 97.31 287 SER A N 1
ATOM 2286 C CA . SER A 1 287 ? -14.258 -8.18 4.551 1 97.31 287 SER A CA 1
ATOM 2287 C C . SER A 1 287 ? -15.477 -8.875 5.148 1 97.31 287 SER A C 1
ATOM 2289 O O . SER A 1 287 ? -16.516 -8.242 5.332 1 97.31 287 SER A O 1
ATOM 2291 N N . ALA A 1 288 ? -15.391 -10.164 5.438 1 97.88 288 ALA A N 1
ATOM 2292 C CA . ALA A 1 288 ? -16.5 -10.867 6.074 1 97.88 288 ALA A CA 1
ATOM 2293 C C . ALA A 1 288 ? -16.828 -10.266 7.434 1 97.88 288 ALA A C 1
ATOM 2295 O O . ALA A 1 288 ? -18 -10.047 7.758 1 97.88 288 ALA A O 1
ATOM 2296 N N . ALA A 1 289 ? -15.766 -9.992 8.195 1 98.56 289 ALA A N 1
ATOM 2297 C CA . ALA A 1 289 ? -15.969 -9.328 9.477 1 98.56 289 ALA A CA 1
ATOM 2298 C C . ALA A 1 289 ? -16.547 -7.93 9.289 1 98.56 289 ALA A C 1
ATOM 2300 O O . ALA A 1 289 ? -17.344 -7.469 10.109 1 98.56 289 ALA A O 1
ATOM 2301 N N . GLY A 1 290 ? -16.141 -7.273 8.219 1 98.62 290 GLY A N 1
ATOM 2302 C CA . GLY A 1 290 ? -16.766 -5.996 7.891 1 98.62 290 GLY A CA 1
ATOM 2303 C C . GLY A 1 290 ? -18.25 -6.098 7.652 1 98.62 290 GLY A C 1
ATOM 2304 O O . GLY A 1 290 ? -19.031 -5.27 8.148 1 98.62 290 GLY A O 1
ATOM 2305 N N . GLY A 1 291 ? -18.625 -7.145 6.91 1 98.69 291 GLY A N 1
ATOM 2306 C CA . GLY A 1 291 ? -20.047 -7.402 6.711 1 98.69 291 GLY A CA 1
ATOM 2307 C C . GLY A 1 291 ? -20.797 -7.66 8 1 98.69 291 GLY A C 1
ATOM 2308 O O . GLY A 1 291 ? -21.906 -7.152 8.195 1 98.69 291 GLY A O 1
ATOM 2309 N N . ARG A 1 292 ? -20.188 -8.367 8.883 1 98.81 292 ARG A N 1
ATOM 2310 C CA . ARG A 1 292 ? -20.812 -8.648 10.172 1 98.81 292 ARG A CA 1
ATOM 2311 C C . ARG A 1 292 ? -20.906 -7.391 11.023 1 98.81 292 ARG A C 1
ATOM 2313 O O . ARG A 1 292 ? -21.891 -7.203 11.75 1 98.81 292 ARG A O 1
ATOM 2320 N N . ALA A 1 293 ? -19.875 -6.594 10.938 1 98.81 293 ALA A N 1
ATOM 2321 C CA . ALA A 1 293 ? -19.938 -5.328 11.664 1 98.81 293 ALA A CA 1
ATOM 2322 C C . ALA A 1 293 ? -21.078 -4.453 11.156 1 98.81 293 ALA A C 1
ATOM 2324 O O . ALA A 1 293 ? -21.766 -3.811 11.945 1 98.81 293 ALA A O 1
ATOM 2325 N N . LEU A 1 294 ? -21.219 -4.461 9.891 1 98.75 294 LEU A N 1
ATOM 2326 C CA . LEU A 1 294 ? -22.312 -3.715 9.273 1 98.75 294 LEU A CA 1
ATOM 2327 C C . LEU A 1 294 ? -23.672 -4.277 9.703 1 98.75 294 LEU A C 1
ATOM 2329 O O . LEU A 1 294 ? -24.594 -3.523 10.008 1 98.75 294 LEU A O 1
ATOM 2333 N N . GLN A 1 295 ? -23.766 -5.555 9.719 1 98.69 295 GLN A N 1
ATOM 2334 C CA . GLN A 1 295 ? -25 -6.211 10.172 1 98.69 295 GLN A CA 1
ATOM 2335 C C . GLN A 1 295 ? -25.297 -5.871 11.625 1 98.69 295 GLN A C 1
ATOM 2337 O O . GLN A 1 295 ? -26.438 -5.574 11.977 1 98.69 295 GLN A O 1
ATOM 2342 N N . HIS A 1 296 ? -24.281 -5.965 12.406 1 98.69 296 HIS A N 1
ATOM 2343 C CA . HIS A 1 296 ? -24.422 -5.613 13.812 1 98.69 296 HIS A CA 1
ATOM 2344 C C . HIS A 1 296 ? -24.906 -4.176 13.969 1 98.69 296 HIS A C 1
ATOM 2346 O O . HIS A 1 296 ? -25.797 -3.904 14.773 1 98.69 296 HIS A O 1
ATOM 2352 N N . ALA A 1 297 ? -24.312 -3.275 13.25 1 98.69 297 ALA A N 1
ATOM 2353 C CA . ALA A 1 297 ? -24.734 -1.876 13.281 1 98.69 297 ALA A CA 1
ATOM 2354 C C . ALA A 1 297 ? -26.188 -1.735 12.891 1 98.69 297 ALA A C 1
ATOM 2356 O O . ALA A 1 297 ? -26.969 -1.056 13.578 1 98.69 297 ALA A O 1
ATOM 2357 N N . TRP A 1 298 ? -26.562 -2.377 11.836 1 98.5 298 TRP A N 1
ATOM 2358 C CA . TRP A 1 298 ? -27.922 -2.295 11.328 1 98.5 298 TRP A CA 1
ATOM 2359 C C . TRP A 1 298 ? -28.922 -2.773 12.375 1 98.5 298 TRP A C 1
ATOM 2361 O O . TRP A 1 298 ? -29.984 -2.17 12.555 1 98.5 298 TRP A O 1
ATOM 2371 N N . ARG A 1 299 ? -28.594 -3.766 13.102 1 98 299 ARG A N 1
ATOM 2372 C CA . ARG A 1 299 ? -29.5 -4.379 14.07 1 98 299 ARG A CA 1
ATOM 2373 C C . ARG A 1 299 ? -29.578 -3.555 15.352 1 98 299 ARG A C 1
ATOM 2375 O O . ARG A 1 299 ? -30.609 -3.504 16 1 98 299 ARG A O 1
ATOM 2382 N N . HIS A 1 300 ? -28.484 -2.861 15.688 1 98.06 300 HIS A N 1
ATOM 2383 C CA . HIS A 1 300 ? -28.406 -2.432 17.078 1 98.06 300 HIS A CA 1
ATOM 2384 C C . HIS A 1 300 ? -28.172 -0.928 17.188 1 98.06 300 HIS A C 1
ATOM 2386 O O . HIS A 1 300 ? -28.328 -0.342 18.25 1 98.06 300 HIS A O 1
ATOM 2392 N N . HIS A 1 301 ? -27.797 -0.282 16.125 1 98.69 301 HIS A N 1
ATOM 2393 C CA . HIS A 1 301 ? -27.375 1.113 16.188 1 98.69 301 HIS A CA 1
ATOM 2394 C C . HIS A 1 301 ? -28.469 1.989 16.797 1 98.69 301 HIS A C 1
ATOM 2396 O O . HIS A 1 301 ? -28.203 2.781 17.703 1 98.69 301 HIS A O 1
ATOM 2402 N N . ASP A 1 302 ? -29.703 1.836 16.375 1 98.31 302 ASP A N 1
ATOM 2403 C CA . ASP A 1 302 ? -30.812 2.67 16.828 1 98.31 302 ASP A CA 1
ATOM 2404 C C . ASP A 1 302 ? -31.031 2.518 18.328 1 98.31 302 ASP A C 1
ATOM 2406 O O . ASP A 1 302 ? -31.188 3.51 19.047 1 98.31 302 ASP A O 1
ATOM 2410 N N . ALA A 1 303 ? -30.938 1.311 18.734 1 98.06 303 ALA A N 1
ATOM 2411 C CA . ALA A 1 303 ? -31.203 1.024 20.141 1 98.06 303 ALA A CA 1
ATOM 2412 C C . ALA A 1 303 ? -30.062 1.521 21.016 1 98.06 303 ALA A C 1
ATOM 2414 O O . ALA A 1 303 ? -30.25 1.748 22.219 1 98.06 303 ALA A O 1
ATOM 2415 N N . HIS A 1 304 ? -28.922 1.676 20.469 1 97.88 304 HIS A N 1
ATOM 2416 C CA . HIS A 1 304 ? -27.75 2.016 21.281 1 97.88 304 HIS A CA 1
ATOM 2417 C C . HIS A 1 304 ? -27.172 3.359 20.859 1 97.88 304 HIS A C 1
ATOM 2419 O O . HIS A 1 304 ? -25.969 3.605 21.047 1 97.88 304 HIS A O 1
ATOM 2425 N N . LEU A 1 305 ? -27.922 4.133 20.25 1 98.31 305 LEU A N 1
ATOM 2426 C CA . LEU A 1 305 ? -27.469 5.379 19.656 1 98.31 305 LEU A CA 1
ATOM 2427 C C . LEU A 1 305 ? -26.828 6.281 20.703 1 98.31 305 LEU A C 1
ATOM 2429 O O . LEU A 1 305 ? -25.797 6.914 20.438 1 98.31 305 LEU A O 1
ATOM 2433 N N . ASP A 1 306 ? -27.375 6.324 21.859 1 98.12 306 ASP A N 1
ATOM 2434 C CA . ASP A 1 306 ? -26.828 7.18 22.906 1 98.12 306 ASP A CA 1
ATOM 2435 C C . ASP A 1 306 ? -25.422 6.723 23.312 1 98.12 306 ASP A C 1
ATOM 2437 O O . ASP A 1 306 ? -24.516 7.543 23.453 1 98.12 306 ASP A O 1
ATOM 2441 N N . ASP A 1 307 ? -25.281 5.445 23.531 1 98.31 307 ASP A N 1
ATOM 2442 C CA . ASP A 1 307 ? -23.969 4.898 23.859 1 98.31 307 ASP A CA 1
ATOM 2443 C C . ASP A 1 307 ? -22.969 5.133 22.734 1 98.31 307 ASP A C 1
ATOM 2445 O O . ASP A 1 307 ? -21.812 5.469 22.984 1 98.31 307 ASP A O 1
ATOM 2449 N N . TYR A 1 308 ? -23.484 4.93 21.547 1 98.75 308 TYR A N 1
ATOM 2450 C CA . TYR A 1 308 ? -22.656 5.176 20.359 1 98.75 308 TYR A CA 1
ATOM 2451 C C . TYR A 1 308 ? -22.141 6.613 20.344 1 98.75 308 TYR A C 1
ATOM 2453 O O . TYR A 1 308 ? -20.953 6.852 20.141 1 98.75 308 TYR A O 1
ATOM 2461 N N . ARG A 1 309 ? -22.984 7.535 20.609 1 98.56 309 ARG A N 1
ATOM 2462 C CA . ARG A 1 309 ? -22.625 8.953 20.609 1 98.56 309 ARG A CA 1
ATOM 2463 C C . ARG A 1 309 ? -21.656 9.273 21.75 1 98.56 309 ARG A C 1
ATOM 2465 O O . ARG A 1 309 ? -20.75 10.094 21.578 1 98.56 309 ARG A O 1
ATOM 2472 N N . ARG A 1 310 ? -21.828 8.633 22.797 1 98.5 310 ARG A N 1
ATOM 2473 C CA . ARG A 1 310 ? -20.922 8.844 23.922 1 98.5 310 ARG A CA 1
ATOM 2474 C C . ARG A 1 310 ? -19.5 8.43 23.562 1 98.5 310 ARG A C 1
ATOM 2476 O O . ARG A 1 310 ? -18.547 9.141 23.859 1 98.5 310 ARG A O 1
ATOM 2483 N N . HIS A 1 311 ? -19.391 7.277 22.969 1 98.5 311 HIS A N 1
ATOM 2484 C CA . HIS A 1 311 ? -18.078 6.812 22.531 1 98.5 311 HIS A CA 1
ATOM 2485 C C . HIS A 1 311 ? -17.5 7.719 21.469 1 98.5 311 HIS A C 1
ATOM 2487 O O . HIS A 1 311 ? -16.297 8.023 21.484 1 98.5 311 HIS A O 1
ATOM 2493 N N . ALA A 1 312 ? -18.312 8.102 20.5 1 98.69 312 ALA A N 1
ATOM 2494 C CA . ALA A 1 312 ? -17.875 9.016 19.453 1 98.69 312 ALA A CA 1
ATOM 2495 C C . ALA A 1 312 ? -17.406 10.344 20.047 1 98.69 312 ALA A C 1
ATOM 2497 O O . ALA A 1 312 ? -16.359 10.859 19.672 1 98.69 312 ALA A O 1
ATOM 2498 N N . ASP A 1 313 ? -18.141 10.844 21 1 98.31 313 ASP A N 1
ATOM 2499 C CA . ASP A 1 313 ? -17.828 12.117 21.641 1 98.31 313 ASP A CA 1
ATOM 2500 C C . ASP A 1 313 ? -16.5 12.039 22.391 1 98.31 313 ASP A C 1
ATOM 2502 O O . ASP A 1 313 ? -15.719 12.992 22.391 1 98.31 313 ASP A O 1
ATOM 2506 N N . ALA A 1 314 ? -16.328 10.914 23 1 98.31 314 ALA A N 1
ATOM 2507 C CA . ALA A 1 314 ? -15.078 10.727 23.719 1 98.31 314 ALA A CA 1
ATOM 2508 C C . ALA A 1 314 ? -13.891 10.789 22.766 1 98.31 314 ALA A C 1
ATOM 2510 O O . ALA A 1 314 ? -12.883 11.438 23.062 1 98.31 314 ALA A O 1
ATOM 2511 N N . LEU A 1 315 ? -13.992 10.125 21.672 1 98.44 315 LEU A N 1
ATOM 2512 C CA . LEU A 1 315 ? -12.953 10.172 20.656 1 98.44 315 LEU A CA 1
ATOM 2513 C C . LEU A 1 315 ? -12.773 11.594 20.141 1 98.44 315 LEU A C 1
ATOM 2515 O O . LEU A 1 315 ? -11.641 12.078 20.016 1 98.44 315 LEU A O 1
ATOM 2519 N N . LEU A 1 316 ? -13.836 12.266 19.812 1 98.69 316 LEU A N 1
ATOM 2520 C CA . LEU A 1 316 ? -13.789 13.602 19.219 1 98.69 316 LEU A CA 1
ATOM 2521 C C . LEU A 1 316 ? -13.188 14.609 20.203 1 98.69 316 LEU A C 1
ATOM 2523 O O . LEU A 1 316 ? -12.508 15.547 19.781 1 98.69 316 LEU A O 1
ATOM 2527 N N . GLN A 1 317 ? -13.438 14.367 21.438 1 98.06 317 GLN A N 1
ATOM 2528 C CA . GLN A 1 317 ? -12.812 15.211 22.453 1 98.06 317 GLN A CA 1
ATOM 2529 C C . GLN A 1 317 ? -11.297 15.031 22.453 1 98.06 317 GLN A C 1
ATOM 2531 O O . GLN A 1 317 ? -10.555 15.984 22.688 1 98.06 317 GLN A O 1
ATOM 2536 N N . GLY A 1 318 ? -10.914 13.812 22.203 1 97.81 318 GLY A N 1
ATOM 2537 C CA . GLY A 1 318 ? -9.492 13.523 22.172 1 97.81 318 GLY A CA 1
ATOM 2538 C C . GLY A 1 318 ? -8.758 14.266 21.062 1 97.81 318 GLY A C 1
ATOM 2539 O O . GLY A 1 318 ? -7.598 14.648 21.234 1 97.81 318 GLY A O 1
ATOM 2540 N N . VAL A 1 319 ? -9.43 14.586 19.953 1 98.25 319 VAL A N 1
ATOM 2541 C CA . VAL A 1 319 ? -8.773 15.234 18.828 1 98.25 319 VAL A CA 1
ATOM 2542 C C . VAL A 1 319 ? -9.227 16.688 18.719 1 98.25 319 VAL A C 1
ATOM 2544 O O . VAL A 1 319 ? -8.867 17.391 17.781 1 98.25 319 VAL A O 1
ATOM 2547 N N . SER A 1 320 ? -9.938 17.188 19.656 1 98.25 320 SER A N 1
ATOM 2548 C CA . SER A 1 320 ? -10.523 18.516 19.609 1 98.25 320 SER A CA 1
ATOM 2549 C C . SER A 1 320 ? -9.461 19.594 19.734 1 98.25 320 SER A C 1
ATOM 2551 O O . SER A 1 320 ? -8.539 19.469 20.547 1 98.25 320 SER A O 1
ATOM 2553 N N . ILE A 1 321 ? -9.656 20.688 19.047 1 96.62 321 ILE A N 1
ATOM 2554 C CA . ILE A 1 321 ? -8.766 21.844 19.156 1 96.62 321 ILE A CA 1
ATOM 2555 C C . ILE A 1 321 ? -8.969 22.5 20.531 1 96.62 321 ILE A C 1
ATOM 2557 O O . ILE A 1 321 ? -8.148 23.312 20.953 1 96.62 321 ILE A O 1
ATOM 2561 N N . ASP A 1 322 ? -10.07 22.141 21.156 1 96.69 322 ASP A N 1
ATOM 2562 C CA . ASP A 1 322 ? -10.383 22.734 22.453 1 96.69 322 ASP A CA 1
ATOM 2563 C C . ASP A 1 322 ? -9.812 21.891 23.594 1 96.69 322 ASP A C 1
ATOM 2565 O O . ASP A 1 322 ? -9.906 22.266 24.766 1 96.69 322 ASP A O 1
ATOM 2569 N N . ASN A 1 323 ? -9.391 20.719 23.297 1 97.81 323 ASN A N 1
ATOM 2570 C CA . ASN A 1 323 ? -8.711 19.891 24.281 1 97.81 323 ASN A CA 1
ATOM 2571 C C . ASN A 1 323 ? -7.352 20.484 24.656 1 97.81 323 ASN A C 1
ATOM 2573 O O . ASN A 1 323 ? -6.438 20.531 23.828 1 97.81 323 ASN A O 1
ATOM 2577 N N . ARG A 1 324 ? -7.18 20.859 25.875 1 97.38 324 ARG A N 1
ATOM 2578 C CA . ARG A 1 324 ? -5.98 21.547 26.344 1 97.38 324 ARG A CA 1
ATOM 2579 C C . ARG A 1 324 ? -4.738 20.688 26.109 1 97.38 324 ARG A C 1
ATOM 2581 O O . ARG A 1 324 ? -3.656 21.219 25.859 1 97.38 324 ARG A O 1
ATOM 2588 N N . ARG A 1 325 ? -4.914 19.438 26.219 1 98 325 ARG A N 1
ATOM 2589 C CA . ARG A 1 325 ? -3.779 18.547 26 1 98 325 ARG A CA 1
ATOM 2590 C C . ARG A 1 325 ? -3.211 18.703 24.594 1 98 325 ARG A C 1
ATOM 2592 O O . ARG A 1 325 ? -1.997 18.641 24.391 1 98 325 ARG A O 1
ATOM 2599 N N . ASN A 1 326 ? -4.059 18.828 23.625 1 98.31 326 ASN A N 1
ATOM 2600 C CA . ASN A 1 326 ? -3.613 19.031 22.25 1 98.31 326 ASN A CA 1
ATOM 2601 C C . ASN A 1 326 ? -2.893 20.375 22.094 1 98.31 326 ASN A C 1
ATOM 2603 O O . ASN A 1 326 ? -1.809 20.438 21.516 1 98.31 326 ASN A O 1
ATOM 2607 N N . LEU A 1 327 ? -3.518 21.438 22.625 1 97.81 327 LEU A N 1
ATOM 2608 C CA . LEU A 1 327 ? -2.893 22.75 22.594 1 97.81 327 LEU A CA 1
ATOM 2609 C C . LEU A 1 327 ? -1.521 22.719 23.266 1 97.81 327 LEU A C 1
ATOM 2611 O O . LEU A 1 327 ? -0.54 23.203 22.688 1 97.81 327 LEU A O 1
ATOM 2615 N N . ASP A 1 328 ? -1.455 22.094 24.406 1 98.12 328 ASP A N 1
ATOM 2616 C CA . ASP A 1 328 ? -0.209 22.047 25.156 1 98.12 328 ASP A CA 1
ATOM 2617 C C . ASP A 1 328 ? 0.879 21.312 24.375 1 98.12 328 ASP A C 1
ATOM 2619 O O . ASP A 1 328 ? 2.045 21.703 24.406 1 98.12 328 ASP A O 1
ATOM 2623 N N . ALA A 1 329 ? 0.491 20.281 23.75 1 98.12 329 ALA A N 1
ATOM 2624 C CA . ALA A 1 329 ? 1.456 19.516 22.969 1 98.12 329 ALA A CA 1
ATOM 2625 C C . ALA A 1 329 ? 2.055 20.375 21.859 1 98.12 329 ALA A C 1
ATOM 2627 O O . ALA A 1 329 ? 3.27 20.359 21.641 1 98.12 329 ALA A O 1
ATOM 2628 N N . TYR A 1 330 ? 1.269 21.094 21.172 1 97.62 330 TYR A N 1
ATOM 2629 C CA . TYR A 1 330 ? 1.749 21.953 20.094 1 97.62 330 TYR A CA 1
ATOM 2630 C C . TYR A 1 330 ? 2.6 23.094 20.625 1 97.62 330 TYR A C 1
ATOM 2632 O O . TYR A 1 330 ? 3.652 23.406 20.062 1 97.62 330 TYR A O 1
ATOM 2640 N N . VAL A 1 331 ? 2.111 23.703 21.688 1 97.38 331 VAL A N 1
ATOM 2641 C CA . VAL A 1 331 ? 2.844 24.812 22.297 1 97.38 331 VAL A CA 1
ATOM 2642 C C . VAL A 1 331 ? 4.207 24.328 22.781 1 97.38 331 VAL A C 1
ATOM 2644 O O . VAL A 1 331 ? 5.227 24.984 22.547 1 97.38 331 VAL A O 1
ATOM 2647 N N . ALA A 1 332 ? 4.172 23.172 23.422 1 96.88 332 ALA A N 1
ATOM 2648 C CA . ALA A 1 332 ? 5.438 22.609 23.891 1 96.88 332 ALA A CA 1
ATOM 2649 C C . ALA A 1 332 ? 6.398 22.391 22.734 1 96.88 332 ALA A C 1
ATOM 2651 O O . ALA A 1 332 ? 7.594 22.672 22.844 1 96.88 332 ALA A O 1
ATOM 2652 N N . ARG A 1 333 ? 5.902 21.922 21.672 1 96.06 333 ARG A N 1
ATOM 2653 C CA . ARG A 1 333 ? 6.723 21.656 20.5 1 96.06 333 ARG A CA 1
ATOM 2654 C C . ARG A 1 333 ? 7.273 22.953 19.922 1 96.06 333 ARG A C 1
ATOM 2656 O O . ARG A 1 333 ? 8.406 23 19.438 1 96.06 333 ARG A O 1
ATOM 2663 N N . LEU A 1 334 ? 6.508 24 19.922 1 96.25 334 LEU A N 1
ATOM 2664 C CA . LEU A 1 334 ? 6.906 25.297 19.375 1 96.25 334 LEU A CA 1
ATOM 2665 C C . LEU A 1 334 ? 8.047 25.891 20.188 1 96.25 334 LEU A C 1
ATOM 2667 O O . LEU A 1 334 ? 8.898 26.594 19.625 1 96.25 334 LEU A O 1
ATOM 2671 N N . PHE A 1 335 ? 8.18 25.609 21.5 1 94.62 335 PHE A N 1
ATOM 2672 C CA . PHE A 1 335 ? 9.172 26.203 22.375 1 94.62 335 PHE A CA 1
ATOM 2673 C C . PHE A 1 335 ? 10.352 25.266 22.594 1 94.62 335 PHE A C 1
ATOM 2675 O O . PHE A 1 335 ? 11.312 25.609 23.266 1 94.62 335 PHE A O 1
ATOM 2682 N N . ALA A 1 336 ? 10.258 24.062 22.078 1 90.81 336 ALA A N 1
ATOM 2683 C CA . ALA A 1 336 ? 11.359 23.109 22.219 1 90.81 336 ALA A CA 1
ATOM 2684 C C . ALA A 1 336 ? 12.523 23.484 21.312 1 90.81 336 ALA A C 1
ATOM 2686 O O . ALA A 1 336 ? 12.32 24.062 20.234 1 90.81 336 ALA A O 1
ATOM 2687 N N . MET B 1 1 ? 7.691 -29.969 -11.82 1 93.06 1 MET B N 1
ATOM 2688 C CA . MET B 1 1 ? 7.621 -30.469 -10.453 1 93.06 1 MET B CA 1
ATOM 2689 C C . MET B 1 1 ? 6.566 -31.562 -10.328 1 93.06 1 MET B C 1
ATOM 2691 O O . MET B 1 1 ? 6.84 -32.625 -9.781 1 93.06 1 MET B O 1
ATOM 2695 N N . LEU B 1 2 ? 5.426 -31.312 -10.914 1 94.5 2 LEU B N 1
ATOM 2696 C CA . LEU B 1 2 ? 4.324 -32.25 -10.766 1 94.5 2 LEU B CA 1
ATOM 2697 C C . LEU B 1 2 ? 4.656 -33.594 -11.43 1 94.5 2 LEU B C 1
ATOM 2699 O O . LEU B 1 2 ? 4.215 -34.625 -10.969 1 94.5 2 LEU B O 1
ATOM 2703 N N . LYS B 1 3 ? 5.434 -33.531 -12.469 1 92.5 3 LYS B N 1
ATOM 2704 C CA . LYS B 1 3 ? 5.824 -34.719 -13.195 1 92.5 3 LYS B CA 1
ATOM 2705 C C . LYS B 1 3 ? 6.664 -35.656 -12.32 1 92.5 3 LYS B C 1
ATOM 2707 O O . LYS B 1 3 ? 6.855 -36.812 -12.648 1 92.5 3 LYS B O 1
ATOM 2712 N N . GLN B 1 4 ? 7.102 -35.188 -11.258 1 93.44 4 GLN B N 1
ATOM 2713 C CA . GLN B 1 4 ? 7.918 -36.031 -10.367 1 93.44 4 GLN B CA 1
ATOM 2714 C C . GLN B 1 4 ? 7.055 -36.969 -9.539 1 93.44 4 GLN B C 1
ATOM 2716 O O . GLN B 1 4 ? 7.57 -37.875 -8.883 1 93.44 4 GLN B O 1
ATOM 2721 N N . SER B 1 5 ? 5.828 -36.781 -9.609 1 95.31 5 SER B N 1
ATOM 2722 C CA . SER B 1 5 ? 4.91 -37.656 -8.859 1 95.31 5 SER B CA 1
ATOM 2723 C C . SER B 1 5 ? 4.34 -38.75 -9.734 1 95.31 5 SER B C 1
ATOM 2725 O O . SER B 1 5 ? 3.891 -38.5 -10.859 1 95.31 5 SER B O 1
ATOM 2727 N N . ASP B 1 6 ? 4.227 -39.938 -9.164 1 94.62 6 ASP B N 1
ATOM 2728 C CA . ASP B 1 6 ? 3.668 -41.094 -9.891 1 94.62 6 ASP B CA 1
ATOM 2729 C C . ASP B 1 6 ? 2.143 -41.031 -9.906 1 94.62 6 ASP B C 1
ATOM 2731 O O . ASP B 1 6 ? 1.496 -41.812 -10.617 1 94.62 6 ASP B O 1
ATOM 2735 N N . ARG B 1 7 ? 1.649 -40.094 -9.219 1 95.19 7 ARG B N 1
ATOM 2736 C CA . ARG B 1 7 ? 0.197 -40 -9.125 1 95.19 7 ARG B CA 1
ATOM 2737 C C . ARG B 1 7 ? -0.341 -39 -10.172 1 95.19 7 ARG B C 1
ATOM 2739 O O . ARG B 1 7 ? -1.555 -38.906 -10.359 1 95.19 7 ARG B O 1
ATOM 2746 N N . ILE B 1 8 ? 0.601 -38.344 -10.805 1 95.44 8 ILE B N 1
ATOM 2747 C CA . ILE B 1 8 ? 0.205 -37.312 -11.75 1 95.44 8 ILE B CA 1
ATOM 2748 C C . ILE B 1 8 ? 0.402 -37.812 -13.18 1 95.44 8 ILE B C 1
ATOM 2750 O O . ILE B 1 8 ? 1.481 -38.281 -13.531 1 95.44 8 ILE B O 1
ATOM 2754 N N . GLY B 1 9 ? -0.643 -37.719 -13.883 1 93.25 9 GLY B N 1
ATOM 2755 C CA . GLY B 1 9 ? -0.582 -38.094 -15.289 1 93.25 9 GLY B CA 1
ATOM 2756 C C . GLY B 1 9 ? 0.041 -37.031 -16.156 1 93.25 9 GLY B C 1
ATOM 2757 O O . GLY B 1 9 ? 0.935 -36.281 -15.719 1 93.25 9 GLY B O 1
ATOM 2758 N N . PRO B 1 10 ? -0.383 -36.969 -17.406 1 94.19 10 PRO B N 1
ATOM 2759 C CA . PRO B 1 10 ? 0.177 -36 -18.344 1 94.19 10 PRO B CA 1
ATOM 2760 C C . PRO B 1 10 ? -0.071 -34.562 -17.922 1 94.19 10 PRO B C 1
ATOM 2762 O O . PRO B 1 10 ? -1.148 -34.25 -17.406 1 94.19 10 PRO B O 1
ATOM 2765 N N . VAL B 1 11 ? 0.918 -33.75 -18.094 1 94.88 11 VAL B N 1
ATOM 2766 C CA . VAL B 1 11 ? 0.854 -32.344 -17.75 1 94.88 11 VAL B CA 1
ATOM 2767 C C . VAL B 1 11 ? 0.958 -31.5 -19.031 1 94.88 11 VAL B C 1
ATOM 2769 O O . VAL B 1 11 ? 1.788 -31.781 -19.891 1 94.88 11 VAL B O 1
ATOM 2772 N N . TYR B 1 12 ? 0.099 -30.375 -19.156 1 92.81 12 TYR B N 1
ATOM 2773 C CA . TYR B 1 12 ? 0.081 -29.484 -20.312 1 92.81 12 TYR B CA 1
ATOM 2774 C C . TYR B 1 12 ? 0.194 -28.031 -19.891 1 92.81 12 TYR B C 1
ATOM 2776 O O . TYR B 1 12 ? -0.328 -27.641 -18.844 1 92.81 12 TYR B O 1
ATOM 2784 N N . PHE B 1 13 ? 0.862 -27.219 -20.75 1 91.31 13 PHE B N 1
ATOM 2785 C CA . PHE B 1 13 ? 0.684 -25.766 -20.719 1 91.31 13 PHE B CA 1
ATOM 2786 C C . PHE B 1 13 ? -0.474 -25.344 -21.609 1 91.31 13 PHE B C 1
ATOM 2788 O O . PHE B 1 13 ? -0.531 -25.719 -22.781 1 91.31 13 PHE B O 1
ATOM 2795 N N . LEU B 1 14 ? -1.366 -24.609 -20.984 1 92.38 14 LEU B N 1
ATOM 2796 C CA . LEU B 1 14 ? -2.514 -24.141 -21.766 1 92.38 14 LEU B CA 1
ATOM 2797 C C . LEU B 1 14 ? -2.271 -22.734 -22.297 1 92.38 14 LEU B C 1
ATOM 2799 O O . LEU B 1 14 ? -1.964 -21.812 -21.516 1 92.38 14 LEU B O 1
ATOM 2803 N N . ASN B 1 15 ? -2.4 -22.609 -23.531 1 87.12 15 ASN B N 1
ATOM 2804 C CA . ASN B 1 15 ? -2.248 -21.312 -24.156 1 87.12 15 ASN B CA 1
ATOM 2805 C C . ASN B 1 15 ? -3.5 -20.453 -23.984 1 87.12 15 ASN B C 1
ATOM 2807 O O . ASN B 1 15 ? -4.488 -20.641 -24.703 1 87.12 15 ASN B O 1
ATOM 2811 N N . GLY B 1 16 ? -3.529 -19.578 -23.016 1 78.88 16 GLY B N 1
ATOM 2812 C CA . GLY B 1 16 ? -4.664 -18.703 -22.75 1 78.88 16 GLY B CA 1
ATOM 2813 C C . GLY B 1 16 ? -4.676 -17.453 -23.609 1 78.88 16 GLY B C 1
ATOM 2814 O O . GLY B 1 16 ? -5.637 -16.688 -23.578 1 78.88 16 GLY B O 1
ATOM 2815 N N . GLY B 1 17 ? -3.572 -17.172 -24.25 1 71.94 17 GLY B N 1
ATOM 2816 C CA . GLY B 1 17 ? -3.455 -15.961 -25.031 1 71.94 17 GLY B CA 1
ATOM 2817 C C . GLY B 1 17 ? -3.541 -16.203 -26.531 1 71.94 17 GLY B C 1
ATOM 2818 O O . GLY B 1 17 ? -3.98 -17.266 -26.969 1 71.94 17 GLY B O 1
ATOM 2819 N N . ASP B 1 18 ? -3.471 -15.055 -27.188 1 63.62 18 ASP B N 1
ATOM 2820 C CA . ASP B 1 18 ? -3.551 -15.094 -28.656 1 63.62 18 ASP B CA 1
ATOM 2821 C C . ASP B 1 18 ? -2.207 -15.484 -29.266 1 63.62 18 ASP B C 1
ATOM 2823 O O . ASP B 1 18 ? -2.104 -15.672 -30.469 1 63.62 18 ASP B O 1
ATOM 2827 N N . ALA B 1 19 ? -1.354 -15.617 -28.219 1 59.56 19 ALA B N 1
ATOM 2828 C CA . ALA B 1 19 ? -0.024 -15.828 -28.781 1 59.56 19 ALA B CA 1
ATOM 2829 C C . ALA B 1 19 ? 0.22 -17.312 -29.062 1 59.56 19 ALA B C 1
ATOM 2831 O O . ALA B 1 19 ? -0.256 -18.172 -28.328 1 59.56 19 ALA B O 1
ATOM 2832 N N . LYS B 1 20 ? 0.55 -17.516 -30.266 1 54.62 20 LYS B N 1
ATOM 2833 C CA . LYS B 1 20 ? 0.857 -18.891 -30.688 1 54.62 20 LYS B CA 1
ATOM 2834 C C . LYS B 1 20 ? 2.146 -19.375 -30.047 1 54.62 20 LYS B C 1
ATOM 2836 O O . LYS B 1 20 ? 2.404 -20.594 -30 1 54.62 20 LYS B O 1
ATOM 2841 N N . ALA B 1 21 ? 2.9 -18.438 -29.625 1 56.66 21 ALA B N 1
ATOM 2842 C CA . ALA B 1 21 ? 4.191 -18.828 -29.062 1 56.66 21 ALA B CA 1
ATOM 2843 C C . ALA B 1 21 ? 4.48 -18.062 -27.781 1 56.66 21 ALA B C 1
ATOM 2845 O O . ALA B 1 21 ? 3.984 -16.953 -27.578 1 56.66 21 ALA B O 1
ATOM 2846 N N . LEU B 1 22 ? 5.07 -18.75 -26.797 1 62.09 22 LEU B N 1
ATOM 2847 C CA . LEU B 1 22 ? 5.559 -18.141 -25.562 1 62.09 22 LEU B CA 1
ATOM 2848 C C . LEU B 1 22 ? 6.73 -17.203 -25.844 1 62.09 22 LEU B C 1
ATOM 2850 O O . LEU B 1 22 ? 7.469 -17.391 -26.812 1 62.09 22 LEU B O 1
ATOM 2854 N N . PRO B 1 23 ? 6.777 -16.156 -25.109 1 57.72 23 PRO B N 1
ATOM 2855 C CA . PRO B 1 23 ? 7.938 -15.281 -25.281 1 57.72 23 PRO B CA 1
ATOM 2856 C C . PRO B 1 23 ? 9.258 -16.047 -25.312 1 57.72 23 PRO B C 1
ATOM 2858 O O . PRO B 1 23 ? 9.406 -17.047 -24.609 1 57.72 23 PRO B O 1
ATOM 2861 N N . ALA B 1 24 ? 10.07 -15.75 -26.297 1 52.97 24 ALA B N 1
ATOM 2862 C CA . ALA B 1 24 ? 11.375 -16.375 -26.531 1 52.97 24 ALA B CA 1
ATOM 2863 C C . ALA B 1 24 ? 12.109 -16.641 -25.219 1 52.97 24 ALA B C 1
ATOM 2865 O O . ALA B 1 24 ? 12.805 -17.641 -25.094 1 52.97 24 ALA B O 1
ATOM 2866 N N . GLY B 1 25 ? 11.914 -15.812 -24.281 1 56.19 25 GLY B N 1
ATOM 2867 C CA . GLY B 1 25 ? 12.664 -15.977 -23.031 1 56.19 25 GLY B CA 1
ATOM 2868 C C . GLY B 1 25 ? 12.164 -17.125 -22.188 1 56.19 25 GLY B C 1
ATOM 2869 O O . GLY B 1 25 ? 12.875 -17.609 -21.297 1 56.19 25 GLY B O 1
ATOM 2870 N N . LEU B 1 26 ? 10.984 -17.438 -22.531 1 60.09 26 LEU B N 1
ATOM 2871 C CA . LEU B 1 26 ? 10.445 -18.578 -21.812 1 60.09 26 LEU B CA 1
ATOM 2872 C C . LEU B 1 26 ? 10.812 -19.891 -22.5 1 60.09 26 LEU B C 1
ATOM 2874 O O . LEU B 1 26 ? 10.164 -20.281 -23.469 1 60.09 26 LEU B O 1
ATOM 2878 N N . ASP B 1 27 ? 12.078 -20.141 -22.688 1 61.03 27 ASP B N 1
ATOM 2879 C CA . ASP B 1 27 ? 12.539 -21.359 -23.359 1 61.03 27 ASP B CA 1
ATOM 2880 C C . ASP B 1 27 ? 11.875 -22.594 -22.75 1 61.03 27 ASP B C 1
ATOM 2882 O O . ASP B 1 27 ? 12.484 -23.281 -21.938 1 61.03 27 ASP B O 1
ATOM 2886 N N . LEU B 1 28 ? 10.68 -22.828 -23.062 1 66.69 28 LEU B N 1
ATOM 2887 C CA . LEU B 1 28 ? 9.922 -23.984 -22.578 1 66.69 28 LEU B CA 1
ATOM 2888 C C . LEU B 1 28 ? 10.398 -25.266 -23.25 1 66.69 28 LEU B C 1
ATOM 2890 O O . LEU B 1 28 ? 10.062 -26.359 -22.797 1 66.69 28 LEU B O 1
ATOM 2894 N N . GLY B 1 29 ? 11.133 -25.078 -24.25 1 65.25 29 GLY B N 1
ATOM 2895 C CA . GLY B 1 29 ? 11.57 -26.25 -25 1 65.25 29 GLY B CA 1
ATOM 2896 C C . GLY B 1 29 ? 12.281 -27.266 -24.141 1 65.25 29 GLY B C 1
ATOM 2897 O O . GLY B 1 29 ? 12.086 -28.469 -24.312 1 65.25 29 GLY B O 1
ATOM 2898 N N . GLY B 1 30 ? 12.953 -26.75 -23.125 1 69 30 GLY B N 1
ATOM 2899 C CA . GLY B 1 30 ? 13.703 -27.672 -22.297 1 69 30 GLY B CA 1
ATOM 2900 C C . GLY B 1 30 ? 12.859 -28.344 -21.234 1 69 30 GLY B C 1
ATOM 2901 O O . GLY B 1 30 ? 13.312 -29.297 -20.578 1 69 30 GLY B O 1
ATOM 2902 N N . LEU B 1 31 ? 11.664 -28.031 -21.078 1 79.06 31 LEU B N 1
ATOM 2903 C CA . LEU B 1 31 ? 10.867 -28.516 -19.953 1 79.06 31 LEU B CA 1
ATOM 2904 C C . LEU B 1 31 ? 10.031 -29.719 -20.375 1 79.06 31 LEU B C 1
ATOM 2906 O O . LEU B 1 31 ? 9.484 -30.438 -19.531 1 79.06 31 LEU B O 1
ATOM 2910 N N . ASP B 1 32 ? 10.07 -30.219 -21.453 1 81.56 32 ASP B N 1
ATOM 2911 C CA . ASP B 1 32 ? 9.328 -31.375 -21.953 1 81.56 32 ASP B CA 1
ATOM 2912 C C . ASP B 1 32 ? 7.863 -31.312 -21.547 1 81.56 32 ASP B C 1
ATOM 2914 O O . ASP B 1 32 ? 7.336 -32.281 -20.984 1 81.56 32 ASP B O 1
ATOM 2918 N N . VAL B 1 33 ? 7.16 -30.266 -21.562 1 88.69 33 VAL B N 1
ATOM 2919 C CA . VAL B 1 33 ? 5.734 -30.047 -21.328 1 88.69 33 VAL B CA 1
ATOM 2920 C C . VAL B 1 33 ? 5.109 -29.406 -22.562 1 88.69 33 VAL B C 1
ATOM 2922 O O . VAL B 1 33 ? 5.492 -28.297 -22.953 1 88.69 33 VAL B O 1
ATOM 2925 N N . PRO B 1 34 ? 4.191 -30.062 -23.25 1 88.12 34 PRO B N 1
ATOM 2926 C CA . PRO B 1 34 ? 3.609 -29.516 -24.469 1 88.12 34 PRO B CA 1
ATOM 2927 C C . PRO B 1 34 ? 2.75 -28.281 -24.219 1 88.12 34 PRO B C 1
ATOM 2929 O O . PRO B 1 34 ? 2.002 -28.234 -23.234 1 88.12 34 PRO B O 1
ATOM 2932 N N . LEU B 1 35 ? 2.943 -27.234 -25.047 1 89.25 35 LEU B N 1
ATOM 2933 C CA . LEU B 1 35 ? 2.029 -26.109 -25.109 1 89.25 35 LEU B CA 1
ATOM 2934 C C . LEU B 1 35 ? 0.875 -26.391 -26.062 1 89.25 35 LEU B C 1
ATOM 2936 O O . LEU B 1 35 ? 1.093 -26.625 -27.25 1 89.25 35 LEU B O 1
ATOM 2940 N N . VAL B 1 36 ? -0.33 -26.328 -25.531 1 90.69 36 VAL B N 1
ATOM 2941 C CA . VAL B 1 36 ? -1.46 -26.781 -26.344 1 90.69 36 VAL B CA 1
ATOM 2942 C C . VAL B 1 36 ? -2.588 -25.75 -26.266 1 90.69 36 VAL B C 1
ATOM 2944 O O . VAL B 1 36 ? -2.602 -24.891 -25.375 1 90.69 36 VAL B O 1
ATOM 2947 N N . GLN B 1 37 ? -3.455 -25.844 -27.281 1 91.25 37 GLN B N 1
ATOM 2948 C CA . GLN B 1 37 ? -4.723 -25.125 -27.188 1 91.25 37 GLN B CA 1
ATOM 2949 C C . GLN B 1 37 ? -5.668 -25.828 -26.203 1 91.25 37 GLN B C 1
ATOM 2951 O O . GLN B 1 37 ? -5.824 -27.047 -26.25 1 91.25 37 GLN B O 1
ATOM 2956 N N . PRO B 1 38 ? -6.246 -25.062 -25.359 1 94.06 38 PRO B N 1
ATOM 2957 C CA . PRO B 1 38 ? -7.098 -25.672 -24.344 1 94.06 38 PRO B CA 1
ATOM 2958 C C . PRO B 1 38 ? -8.125 -26.641 -24.938 1 94.06 38 PRO B C 1
ATOM 2960 O O . PRO B 1 38 ? -8.258 -27.766 -24.453 1 94.06 38 PRO B O 1
ATOM 2963 N N . ARG B 1 39 ? -8.766 -26.312 -25.969 1 93.56 39 ARG B N 1
ATOM 2964 C CA . ARG B 1 39 ? -9.852 -27.094 -26.531 1 93.56 39 ARG B CA 1
ATOM 2965 C C . ARG B 1 39 ? -9.352 -28.438 -27.047 1 93.56 39 ARG B C 1
ATOM 2967 O O . ARG B 1 39 ? -10.094 -29.422 -27.078 1 93.56 39 ARG B O 1
ATOM 2974 N N . ASP B 1 40 ? -8.109 -28.5 -27.359 1 94.5 40 ASP B N 1
ATOM 2975 C CA . ASP B 1 40 ? -7.543 -29.703 -27.969 1 94.5 40 ASP B CA 1
ATOM 2976 C C . ASP B 1 40 ? -7.336 -30.797 -26.922 1 94.5 40 ASP B C 1
ATOM 2978 O O . ASP B 1 40 ? -7.152 -31.969 -27.281 1 94.5 40 ASP B O 1
ATOM 2982 N N . VAL B 1 41 ? -7.43 -30.453 -25.641 1 95.94 41 VAL B N 1
ATOM 2983 C CA . VAL B 1 41 ? -7.09 -31.453 -24.641 1 95.94 41 VAL B CA 1
ATOM 2984 C C . VAL B 1 41 ? -8.18 -31.516 -23.562 1 95.94 41 VAL B C 1
ATOM 2986 O O . VAL B 1 41 ? -7.941 -31.969 -22.453 1 95.94 41 VAL B O 1
ATOM 2989 N N . SER B 1 42 ? -9.328 -31.016 -23.875 1 96.88 42 SER B N 1
ATOM 2990 C CA . SER B 1 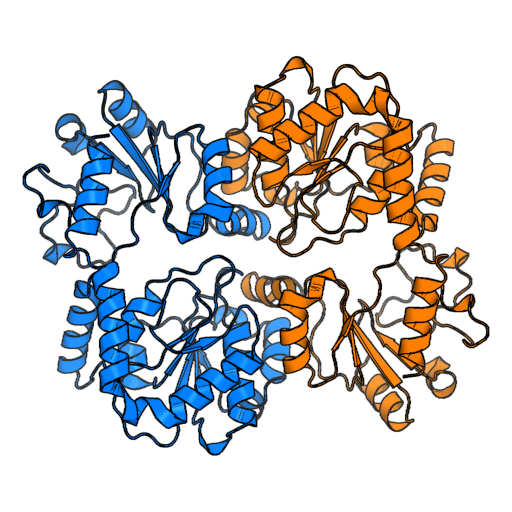42 ? -10.414 -30.906 -22.906 1 96.88 42 SER B CA 1
ATOM 2991 C C . SER B 1 42 ? -10.672 -32.25 -22.203 1 96.88 42 SER B C 1
ATOM 2993 O O . SER B 1 42 ? -10.734 -32.281 -20.969 1 96.88 42 SER B O 1
ATOM 2995 N N . HIS B 1 43 ? -10.742 -33.281 -22.906 1 96.62 43 HIS B N 1
ATOM 2996 C CA . HIS B 1 43 ? -11.148 -34.562 -22.359 1 96.62 43 HIS B CA 1
ATOM 2997 C C . HIS B 1 43 ? -9.977 -35.281 -21.719 1 96.62 43 HIS B C 1
ATOM 2999 O O . HIS B 1 43 ? -10.164 -36.281 -20.984 1 96.62 43 HIS B O 1
ATOM 3005 N N . ALA B 1 44 ? -8.852 -34.781 -21.953 1 96.69 44 ALA B N 1
ATOM 3006 C CA . ALA B 1 44 ? -7.664 -35.406 -21.391 1 96.69 44 ALA B CA 1
ATOM 3007 C C . ALA B 1 44 ? -7.348 -34.875 -20 1 96.69 44 ALA B C 1
ATOM 3009 O O . ALA B 1 44 ? -6.543 -35.469 -19.266 1 96.69 44 ALA B O 1
ATOM 3010 N N . LEU B 1 45 ? -7.941 -33.781 -19.594 1 97.31 45 LEU B N 1
ATOM 3011 C CA . LEU B 1 45 ? -7.602 -33.125 -18.344 1 97.31 45 LEU B CA 1
ATOM 3012 C C . LEU B 1 45 ? -8.555 -33.531 -17.219 1 97.31 45 LEU B C 1
ATOM 3014 O O . LEU B 1 45 ? -9.75 -33.719 -17.453 1 97.31 45 LEU B O 1
ATOM 3018 N N . ASP B 1 46 ? -8.039 -33.594 -16.047 1 97.19 46 ASP B N 1
ATOM 3019 C CA . ASP B 1 46 ? -8.836 -33.75 -14.844 1 97.19 46 ASP B CA 1
ATOM 3020 C C . ASP B 1 46 ? -8.875 -32.469 -14.023 1 97.19 46 ASP B C 1
ATOM 3022 O O . ASP B 1 46 ? -9.836 -32.219 -13.281 1 97.19 46 ASP B O 1
ATOM 3026 N N . VAL B 1 47 ? -7.816 -31.703 -14.078 1 97.75 47 VAL B N 1
ATOM 3027 C CA . VAL B 1 47 ? -7.672 -30.469 -13.328 1 97.75 47 VAL B CA 1
ATOM 3028 C C . VAL B 1 47 ? -7.129 -29.375 -14.242 1 97.75 47 VAL B C 1
ATOM 3030 O O . VAL B 1 47 ? -6.258 -29.625 -15.078 1 97.75 47 VAL B O 1
ATOM 3033 N N . VAL B 1 48 ? -7.645 -28.203 -14.133 1 97.38 48 VAL B N 1
ATOM 3034 C CA . VAL B 1 48 ? -7.152 -27 -14.812 1 97.38 48 VAL B CA 1
ATOM 3035 C C . VAL B 1 48 ? -6.672 -25.984 -13.773 1 97.38 48 VAL B C 1
ATOM 3037 O O . VAL B 1 48 ? -7.395 -25.656 -12.828 1 97.38 48 VAL B O 1
ATOM 3040 N N . ILE B 1 49 ? -5.469 -25.531 -13.93 1 96.81 49 ILE B N 1
ATOM 3041 C CA . ILE B 1 49 ? -4.922 -24.484 -13.078 1 96.81 49 ILE B CA 1
ATOM 3042 C C . ILE B 1 49 ? -4.637 -23.234 -13.914 1 96.81 49 ILE B C 1
ATOM 3044 O O . ILE B 1 49 ? -3.742 -23.234 -14.758 1 96.81 49 ILE B O 1
ATOM 3048 N N . GLU B 1 50 ? -5.41 -22.234 -13.719 1 95.69 50 GLU B N 1
ATOM 3049 C CA . GLU B 1 50 ? -5.172 -20.938 -14.359 1 95.69 50 GLU B CA 1
ATOM 3050 C C . GLU B 1 50 ? -4.227 -20.078 -13.523 1 95.69 50 GLU B C 1
ATOM 3052 O O . GLU B 1 50 ? -4.457 -19.875 -12.336 1 95.69 50 GLU B O 1
ATOM 3057 N N . MET B 1 51 ? -3.123 -19.672 -14.148 1 90.5 51 MET B N 1
ATOM 3058 C CA . MET B 1 51 ? -2.145 -18.797 -13.492 1 90.5 51 MET B CA 1
ATOM 3059 C C . MET B 1 51 ? -1.655 -17.719 -14.445 1 90.5 51 MET B C 1
ATOM 3061 O O . MET B 1 51 ? -1.177 -18.016 -15.539 1 90.5 51 MET B O 1
ATOM 3065 N N . GLY B 1 52 ? -1.703 -16.453 -14.18 1 81.19 52 GLY B N 1
ATOM 3066 C CA . GLY B 1 52 ? -1.276 -15.383 -15.062 1 81.19 52 GLY B CA 1
ATOM 3067 C C . GLY B 1 52 ? -2.283 -15.07 -16.156 1 81.19 52 GLY B C 1
ATOM 3068 O O . GLY B 1 52 ? -3.309 -14.438 -15.898 1 81.19 52 GLY B O 1
ATOM 3069 N N . ALA B 1 53 ? -2.02 -15.773 -17.375 1 82.5 53 ALA B N 1
ATOM 3070 C CA . ALA B 1 53 ? -2.947 -15.57 -18.484 1 82.5 53 ALA B CA 1
ATOM 3071 C C . ALA B 1 53 ? -4.297 -16.219 -18.203 1 82.5 53 ALA B C 1
ATOM 3073 O O . ALA B 1 53 ? -4.359 -17.328 -17.656 1 82.5 53 ALA B O 1
ATOM 3074 N N . GLN B 1 54 ? -5.289 -15.562 -18.578 1 90.75 54 GLN B N 1
ATOM 3075 C CA . GLN B 1 54 ? -6.629 -16.078 -18.312 1 90.75 54 GLN B CA 1
ATOM 3076 C C . GLN B 1 54 ? -7.113 -16.953 -19.469 1 90.75 54 GLN B C 1
ATOM 3078 O O . GLN B 1 54 ? -6.859 -16.656 -20.641 1 90.75 54 GLN B O 1
ATOM 3083 N N . LEU B 1 55 ? -7.82 -17.953 -19.109 1 94.44 55 LEU B N 1
ATOM 3084 C CA . LEU B 1 55 ? -8.414 -18.875 -20.062 1 94.44 55 LEU B CA 1
ATOM 3085 C C . LEU B 1 55 ? -9.828 -18.438 -20.438 1 94.44 55 LEU B C 1
ATOM 3087 O O . LEU B 1 55 ? -10.477 -17.703 -19.688 1 94.44 55 LEU B O 1
ATOM 3091 N N . PRO B 1 56 ? -10.273 -18.844 -21.703 1 92.94 56 PRO B N 1
ATOM 3092 C CA . PRO B 1 56 ? -11.633 -18.469 -22.094 1 92.94 56 PRO B CA 1
ATOM 3093 C C . PRO B 1 56 ? -12.695 -18.984 -21.125 1 92.94 56 PRO B C 1
ATOM 3095 O O . PRO B 1 56 ? -12.727 -20.188 -20.828 1 92.94 56 PRO B O 1
ATOM 3098 N N . VAL B 1 57 ? -13.547 -18.125 -20.781 1 94.81 57 VAL B N 1
ATOM 3099 C CA . VAL B 1 57 ? -14.547 -18.438 -19.766 1 94.81 57 VAL B CA 1
ATOM 3100 C C . VAL B 1 57 ? -15.484 -19.516 -20.266 1 94.81 57 VAL B C 1
ATOM 3102 O O . VAL B 1 57 ? -15.875 -20.422 -19.516 1 94.81 57 VAL B O 1
ATOM 3105 N N . ASP B 1 58 ? -15.828 -19.469 -21.547 1 95.94 58 ASP B N 1
ATOM 3106 C CA . ASP B 1 58 ? -16.719 -20.469 -22.109 1 95.94 58 ASP B CA 1
ATOM 3107 C C . ASP B 1 58 ? -16.094 -21.875 -22.031 1 95.94 58 ASP B C 1
ATOM 3109 O O . ASP B 1 58 ? -16.797 -22.859 -21.781 1 95.94 58 ASP B O 1
ATOM 3113 N N . TRP B 1 59 ? -14.844 -21.891 -22.266 1 96.94 59 TRP B N 1
ATOM 3114 C CA . TRP B 1 59 ? -14.156 -23.172 -22.156 1 96.94 59 TRP B CA 1
ATOM 3115 C C . TRP B 1 59 ? -14.117 -23.641 -20.703 1 96.94 59 TRP B C 1
ATOM 3117 O O . TRP B 1 59 ? -14.32 -24.828 -20.422 1 96.94 59 TRP B O 1
ATOM 3127 N N . LEU B 1 60 ? -13.906 -22.797 -19.797 1 97.62 60 LEU B N 1
ATOM 3128 C CA . LEU B 1 60 ? -13.914 -23.156 -18.375 1 97.62 60 LEU B CA 1
ATOM 3129 C C . LEU B 1 60 ? -15.273 -23.688 -17.953 1 97.62 60 LEU B C 1
ATOM 3131 O O . LEU B 1 60 ? -15.352 -24.672 -17.203 1 97.62 60 LEU B O 1
ATOM 3135 N N . LYS B 1 61 ? -16.297 -23.109 -18.422 1 97.88 61 LYS B N 1
ATOM 3136 C CA . LYS B 1 61 ? -17.641 -23.594 -18.141 1 97.88 61 LYS B CA 1
ATOM 3137 C C . LYS B 1 61 ? -17.844 -25 -18.703 1 97.88 61 LYS B C 1
ATOM 3139 O O . LYS B 1 61 ? -18.469 -25.844 -18.062 1 97.88 61 LYS B O 1
ATOM 3144 N N . HIS B 1 62 ? -17.359 -25.109 -19.922 1 98.06 62 HIS B N 1
ATOM 3145 C CA . HIS B 1 62 ? -17.406 -26.438 -20.516 1 98.06 62 HIS B CA 1
ATOM 3146 C C . HIS B 1 62 ? -16.672 -27.469 -19.656 1 98.06 62 HIS B C 1
ATOM 3148 O O . HIS B 1 62 ? -17.188 -28.562 -19.406 1 98.06 62 HIS B O 1
ATOM 3154 N N . MET B 1 63 ? -15.539 -27.109 -19.156 1 98.31 63 MET B N 1
ATOM 3155 C CA . MET B 1 63 ? -14.758 -28 -18.297 1 98.31 63 MET B CA 1
ATOM 3156 C C . MET B 1 63 ? -15.5 -28.312 -17.016 1 98.31 63 MET B C 1
ATOM 3158 O O . MET B 1 63 ? -15.484 -29.453 -16.531 1 98.31 63 MET B O 1
ATOM 3162 N N . LYS B 1 64 ? -16.125 -27.344 -16.484 1 98 64 LYS B N 1
ATOM 3163 C CA . LYS B 1 64 ? -16.938 -27.531 -15.289 1 98 64 LYS B CA 1
ATOM 3164 C C . LYS B 1 64 ? -18.062 -28.531 -15.539 1 98 64 LYS B C 1
ATOM 3166 O O . LYS B 1 64 ? -18.328 -29.406 -14.695 1 98 64 LYS B O 1
ATOM 3171 N N . ALA B 1 65 ? -18.703 -28.359 -16.641 1 97.88 65 ALA B N 1
ATOM 3172 C CA . ALA B 1 65 ? -19.797 -29.266 -17.016 1 97.88 65 ALA B CA 1
ATOM 3173 C C . ALA B 1 65 ? -19.312 -30.703 -17.172 1 97.88 65 ALA B C 1
ATOM 3175 O O . ALA B 1 65 ? -20.047 -31.641 -16.906 1 97.88 65 ALA B O 1
ATOM 3176 N N . LEU B 1 66 ? -18.078 -30.844 -17.547 1 98.06 66 LEU B N 1
ATOM 3177 C CA . LEU B 1 66 ? -17.484 -32.156 -17.703 1 98.06 66 LEU B CA 1
ATOM 3178 C C . LEU B 1 66 ? -17.078 -32.719 -16.344 1 98.06 66 LEU B C 1
ATOM 3180 O O . LEU B 1 66 ? -16.578 -33.844 -16.266 1 98.06 66 LEU B O 1
ATOM 3184 N N . GLY B 1 67 ? -17.234 -31.938 -15.266 1 97.19 67 GLY B N 1
ATOM 3185 C CA . GLY B 1 67 ? -16.938 -32.406 -13.922 1 97.19 67 GLY B CA 1
ATOM 3186 C C . GLY B 1 67 ? -15.477 -32.25 -13.547 1 97.19 67 GLY B C 1
ATOM 3187 O O . GLY B 1 67 ? -15.008 -32.906 -12.602 1 97.19 67 GLY B O 1
ATOM 3188 N N . LYS B 1 68 ? -14.773 -31.406 -14.297 1 98.06 68 LYS B N 1
ATOM 3189 C CA . LYS B 1 68 ? -13.352 -31.234 -14.023 1 98.06 68 LYS B CA 1
ATOM 3190 C C . LYS B 1 68 ? -13.125 -30.234 -12.898 1 98.06 68 LYS B C 1
ATOM 3192 O O . LYS B 1 68 ? -13.961 -29.359 -12.664 1 98.06 68 LYS B O 1
ATOM 3197 N N . LYS B 1 69 ? -12.008 -30.375 -12.195 1 97.88 69 LYS B N 1
ATOM 3198 C CA . LYS B 1 69 ? -11.641 -29.438 -11.141 1 97.88 69 LYS B CA 1
ATOM 3199 C C . LYS B 1 69 ? -10.953 -28.203 -11.719 1 97.88 69 LYS B C 1
ATOM 3201 O O . LYS B 1 69 ? -9.984 -28.328 -12.469 1 97.88 69 LYS B O 1
ATOM 3206 N N . LEU B 1 70 ? -11.43 -27.016 -11.398 1 98.19 70 LEU B N 1
ATOM 3207 C CA . LEU B 1 70 ? -10.898 -25.75 -11.891 1 98.19 70 LEU B CA 1
ATOM 3208 C C . LEU B 1 70 ? -10.297 -24.922 -10.758 1 98.19 70 LEU B C 1
ATOM 3210 O O . LEU B 1 70 ? -10.977 -24.625 -9.773 1 98.19 70 LEU B O 1
ATOM 3214 N N . VAL B 1 71 ? -9.031 -24.578 -10.938 1 98 71 VAL B N 1
ATOM 3215 C CA . VAL B 1 71 ? -8.297 -23.812 -9.93 1 98 71 VAL B CA 1
ATOM 3216 C C . VAL B 1 71 ? -7.77 -22.516 -10.555 1 98 71 VAL B C 1
ATOM 3218 O O . VAL B 1 71 ? -7.32 -22.516 -11.703 1 98 71 VAL B O 1
ATOM 3221 N N . VAL B 1 72 ? -7.891 -21.469 -9.883 1 97.38 72 VAL B N 1
ATOM 3222 C CA . VAL B 1 72 ? -7.203 -20.234 -10.266 1 97.38 72 VAL B CA 1
ATOM 3223 C C . VAL B 1 72 ? -6.133 -19.906 -9.227 1 97.38 72 VAL B C 1
ATOM 3225 O O . VAL B 1 72 ? -6.379 -20 -8.023 1 97.38 72 VAL B O 1
ATOM 3228 N N . CYS B 1 73 ? -4.973 -19.562 -9.695 1 96.94 73 CYS B N 1
ATOM 3229 C CA . CYS B 1 73 ? -3.838 -19.281 -8.82 1 96.94 73 CYS B CA 1
ATOM 3230 C C . CYS B 1 73 ? -3.395 -17.828 -8.961 1 96.94 73 CYS B C 1
ATOM 3232 O O . CYS B 1 73 ? -3.045 -17.391 -10.055 1 96.94 73 CYS B O 1
ATOM 3234 N N . PHE B 1 74 ? -3.469 -17.125 -7.852 1 96.56 74 PHE B N 1
ATOM 3235 C CA . PHE B 1 74 ? -2.979 -15.758 -7.797 1 96.56 74 PHE B CA 1
ATOM 3236 C C . PHE B 1 74 ? -1.609 -15.695 -7.133 1 96.56 74 PHE B C 1
ATOM 3238 O O . PHE B 1 74 ? -1.473 -16.031 -5.953 1 96.56 74 PHE B O 1
ATOM 3245 N N . VAL B 1 75 ? -0.626 -15.18 -7.863 1 94.75 75 VAL B N 1
ATOM 3246 C CA . VAL B 1 75 ? 0.737 -15.219 -7.344 1 94.75 75 VAL B CA 1
ATOM 3247 C C . VAL B 1 75 ? 1.219 -13.797 -7.062 1 94.75 75 VAL B C 1
ATOM 3249 O O . VAL B 1 75 ? 2.223 -13.594 -6.375 1 94.75 75 VAL B O 1
ATOM 3252 N N . GLY B 1 76 ? 0.605 -12.781 -7.598 1 93.94 76 GLY B N 1
ATOM 3253 C CA . GLY B 1 76 ? 0.957 -11.391 -7.336 1 93.94 76 GLY B CA 1
ATOM 3254 C C . GLY B 1 76 ? 0.211 -10.797 -6.156 1 93.94 76 GLY B C 1
ATOM 3255 O O . GLY B 1 76 ? -0.381 -11.531 -5.359 1 93.94 76 GLY B O 1
ATOM 3256 N N . HIS B 1 77 ? 0.395 -9.562 -5.938 1 96.5 77 HIS B N 1
ATOM 3257 C CA . HIS B 1 77 ? -0.352 -8.812 -4.934 1 96.5 77 HIS B CA 1
ATOM 3258 C C . HIS B 1 77 ? -1.684 -8.32 -5.492 1 96.5 77 HIS B C 1
ATOM 3260 O O . HIS B 1 77 ? -1.748 -7.258 -6.109 1 96.5 77 HIS B O 1
ATOM 3266 N N . THR B 1 78 ? -2.74 -9.031 -5.227 1 97.06 78 THR B N 1
ATOM 3267 C CA . THR B 1 78 ? -4.023 -8.844 -5.895 1 97.06 78 THR B CA 1
ATOM 3268 C C . THR B 1 78 ? -4.617 -7.48 -5.539 1 97.06 78 THR B C 1
ATOM 3270 O O . THR B 1 78 ? -5.121 -6.773 -6.414 1 97.06 78 THR B O 1
ATOM 3273 N N . TYR B 1 79 ? -4.543 -7.066 -4.316 1 98.06 79 TYR B N 1
ATOM 3274 C CA . TYR B 1 79 ? -5.16 -5.824 -3.855 1 98.06 79 TYR B CA 1
ATOM 3275 C C . TYR B 1 79 ? -4.566 -4.621 -4.574 1 98.06 79 TYR B C 1
ATOM 3277 O O . TYR B 1 79 ? -5.297 -3.787 -5.113 1 98.06 79 TYR B O 1
ATOM 3285 N N . SER B 1 80 ? -3.215 -4.523 -4.586 1 97.5 80 SER B N 1
ATOM 3286 C CA . SER B 1 80 ? -2.596 -3.385 -5.254 1 97.5 80 SER B CA 1
ATOM 3287 C C . SER B 1 80 ? -2.906 -3.385 -6.746 1 97.5 80 SER B C 1
ATOM 3289 O O . SER B 1 80 ? -3.129 -2.326 -7.34 1 97.5 80 SER B O 1
ATOM 3291 N N . GLY B 1 81 ? -2.902 -4.602 -7.367 1 96.19 81 GLY B N 1
ATOM 3292 C CA . GLY B 1 81 ? -3.262 -4.68 -8.773 1 96.19 81 GLY B CA 1
ATOM 3293 C C . GLY B 1 81 ? -4.688 -4.246 -9.047 1 96.19 81 GLY B C 1
ATOM 3294 O O . GLY B 1 81 ? -4.941 -3.508 -10.008 1 96.19 81 GLY B O 1
ATOM 3295 N N . LEU B 1 82 ? -5.539 -4.664 -8.188 1 97.06 82 LEU B N 1
ATOM 3296 C CA . LEU B 1 82 ? -6.965 -4.379 -8.336 1 97.06 82 LEU B CA 1
ATOM 3297 C C . LEU B 1 82 ? -7.242 -2.893 -8.141 1 97.06 82 LEU B C 1
ATOM 3299 O O . LEU B 1 82 ? -8.156 -2.34 -8.766 1 97.06 82 LEU B O 1
ATOM 3303 N N . THR B 1 83 ? -6.496 -2.18 -7.344 1 97.81 83 THR B N 1
ATOM 3304 C CA . THR B 1 83 ? -6.773 -0.794 -6.98 1 97.81 83 THR B CA 1
ATOM 3305 C C . THR B 1 83 ? -6.016 0.166 -7.891 1 97.81 83 THR B C 1
ATOM 3307 O O . THR B 1 83 ? -6.605 1.073 -8.477 1 97.81 83 THR B O 1
ATOM 3310 N N . GLU B 1 84 ? -4.703 -0.09 -8.133 1 98 84 GLU B N 1
ATOM 3311 C CA . GLU B 1 84 ? -3.873 0.824 -8.906 1 98 84 GLU B CA 1
ATOM 3312 C C . GLU B 1 84 ? -4.297 0.849 -10.375 1 98 84 GLU B C 1
ATOM 3314 O O . GLU B 1 84 ? -4.289 1.904 -11.016 1 98 84 GLU B O 1
ATOM 3319 N N . THR B 1 85 ? -4.727 -0.297 -10.898 1 98 85 THR B N 1
ATOM 3320 C CA . THR B 1 85 ? -4.98 -0.438 -12.328 1 98 85 THR B CA 1
ATOM 3321 C C . THR B 1 85 ? -6.094 0.506 -12.773 1 98 85 THR B C 1
ATOM 3323 O O . THR B 1 85 ? -5.883 1.355 -13.648 1 98 85 THR B O 1
ATOM 3326 N N . PRO B 1 86 ? -7.246 0.43 -12.148 1 98 86 PRO B N 1
ATOM 3327 C CA . PRO B 1 86 ? -8.289 1.359 -12.586 1 98 86 PRO B CA 1
ATOM 3328 C C . PRO B 1 86 ? -8.047 2.789 -12.109 1 98 86 PRO B C 1
ATOM 3330 O O . PRO B 1 86 ? -8.383 3.746 -12.805 1 98 86 PRO B O 1
ATOM 3333 N N . MET B 1 87 ? -7.5 2.947 -10.945 1 97.75 87 MET B N 1
ATOM 3334 C CA . MET B 1 87 ? -7.281 4.266 -10.352 1 97.75 87 MET B CA 1
ATOM 3335 C C . MET B 1 87 ? -6.336 5.094 -11.219 1 97.75 87 MET B C 1
ATOM 3337 O O . MET B 1 87 ? -6.527 6.301 -11.375 1 97.75 87 MET B O 1
ATOM 3341 N N . PHE B 1 88 ? -5.305 4.414 -11.805 1 97.56 88 PHE B N 1
ATOM 3342 C CA . PHE B 1 88 ? -4.281 5.125 -12.555 1 97.56 88 PHE B CA 1
ATOM 3343 C C . PHE B 1 88 ? -4.359 4.785 -14.039 1 97.56 88 PHE B C 1
ATOM 3345 O O . PHE B 1 88 ? -3.41 5.02 -14.789 1 97.56 88 PHE B O 1
ATOM 3352 N N . ASN B 1 89 ? -5.41 4.156 -14.461 1 96.88 89 ASN B N 1
ATOM 3353 C CA . ASN B 1 89 ? -5.758 3.857 -15.844 1 96.88 89 ASN B CA 1
ATOM 3354 C C . ASN B 1 89 ? -4.664 3.047 -16.531 1 96.88 89 ASN B C 1
ATOM 3356 O O . ASN B 1 89 ? -4.227 3.393 -17.641 1 96.88 89 ASN B O 1
ATOM 3360 N N . ARG B 1 90 ? -4.219 2.021 -15.844 1 96.31 90 ARG B N 1
ATOM 3361 C CA . ARG B 1 90 ? -3.24 1.093 -16.406 1 96.31 90 ARG B CA 1
ATOM 3362 C C . ARG B 1 90 ? -3.922 0.035 -17.266 1 96.31 90 ARG B C 1
ATOM 3364 O O . ARG B 1 90 ? -5.117 -0.222 -17.109 1 96.31 90 ARG B O 1
ATOM 3371 N N . PRO B 1 91 ? -3.164 -0.526 -18.172 1 93.81 91 PRO B N 1
ATOM 3372 C CA . PRO B 1 91 ? -3.754 -1.642 -18.922 1 93.81 91 PRO B CA 1
ATOM 3373 C C . PRO B 1 91 ? -4.227 -2.773 -18 1 93.81 91 PRO B C 1
ATOM 3375 O O . PRO B 1 91 ? -3.553 -3.105 -17.031 1 93.81 91 PRO B O 1
ATOM 3378 N N . SER B 1 92 ? -5.328 -3.27 -18.422 1 91.69 92 SER B N 1
ATOM 3379 C CA . SER B 1 92 ? -5.91 -4.312 -17.578 1 91.69 92 SER B CA 1
ATOM 3380 C C . SER B 1 92 ? -5.055 -5.574 -17.594 1 91.69 92 SER B C 1
ATOM 3382 O O . SER B 1 92 ? -4.531 -5.961 -18.641 1 91.69 92 SER B O 1
ATOM 3384 N N . GLY B 1 93 ? -4.816 -6.102 -16.547 1 84.94 93 GLY B N 1
ATOM 3385 C CA . GLY B 1 93 ? -4.273 -7.445 -16.391 1 84.94 93 GLY B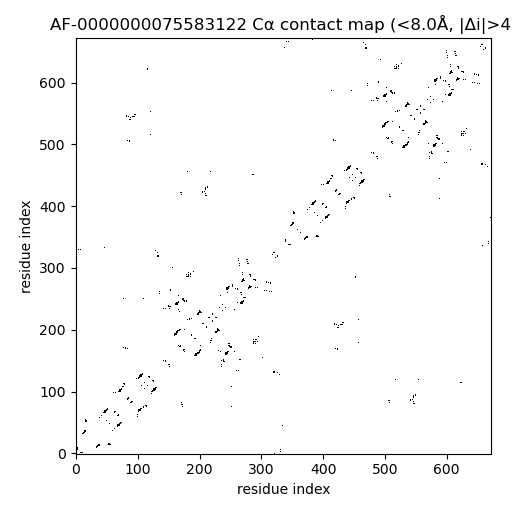 CA 1
ATOM 3386 C C . GLY B 1 93 ? -5.34 -8.492 -16.125 1 84.94 93 GLY B C 1
ATOM 3387 O O . GLY B 1 93 ? -6.312 -8.594 -16.875 1 84.94 93 GLY B O 1
ATOM 3388 N N . HIS B 1 94 ? -5.258 -9.102 -15.086 1 85.69 94 HIS B N 1
ATOM 3389 C CA . HIS B 1 94 ? -6.246 -10.086 -14.664 1 85.69 94 HIS B CA 1
ATOM 3390 C C . HIS B 1 94 ? -7.57 -9.422 -14.312 1 85.69 94 HIS B C 1
ATOM 3392 O O . HIS B 1 94 ? -7.598 -8.43 -13.578 1 85.69 94 HIS B O 1
ATOM 3398 N N . ILE B 1 95 ? -8.617 -9.961 -14.852 1 91.62 95 ILE B N 1
ATOM 3399 C CA . ILE B 1 95 ? -9.953 -9.469 -14.539 1 91.62 95 ILE B CA 1
ATOM 3400 C C . ILE B 1 95 ? -10.789 -10.594 -13.945 1 91.62 95 ILE B C 1
ATOM 3402 O O . ILE B 1 95 ? -10.539 -11.773 -14.211 1 91.62 95 ILE B O 1
ATOM 3406 N N . PHE B 1 96 ? -11.664 -10.273 -13.117 1 93.94 96 PHE B N 1
ATOM 3407 C CA . PHE B 1 96 ? -12.586 -11.234 -12.531 1 93.94 96 PHE B CA 1
ATOM 3408 C C . PHE B 1 96 ? -13.797 -11.453 -13.43 1 93.94 96 PHE B C 1
ATOM 3410 O O . PHE B 1 96 ? -14.883 -10.914 -13.164 1 93.94 96 PHE B O 1
ATOM 3417 N N . ASN B 1 97 ? -13.664 -12.289 -14.359 1 90.44 97 ASN B N 1
ATOM 3418 C CA . ASN B 1 97 ? -14.648 -12.438 -15.43 1 90.44 97 ASN B CA 1
ATOM 3419 C C . ASN B 1 97 ? -15.695 -13.484 -15.078 1 90.44 97 ASN B C 1
ATOM 3421 O O . ASN B 1 97 ? -16.484 -13.898 -15.93 1 90.44 97 ASN B O 1
ATOM 3425 N N . GLY B 1 98 ? -15.648 -14.008 -13.867 1 90.69 98 GLY B N 1
ATOM 3426 C CA . GLY B 1 98 ? -16.688 -14.922 -13.422 1 90.69 98 GLY B CA 1
ATOM 3427 C C . GLY B 1 98 ? -16.375 -16.375 -13.727 1 90.69 98 GLY B C 1
ATOM 3428 O O . GLY B 1 98 ? -17.281 -17.203 -13.805 1 90.69 98 GLY B O 1
ATOM 3429 N N . GLY B 1 99 ? -15.086 -16.703 -13.938 1 93.88 99 GLY B N 1
ATOM 3430 C CA . GLY B 1 99 ? -14.719 -18.094 -14.109 1 93.88 99 GLY B CA 1
ATOM 3431 C C . GLY B 1 99 ? -15.203 -18.984 -12.977 1 93.88 99 GLY B C 1
ATOM 3432 O O . GLY B 1 99 ? -15.195 -18.578 -11.82 1 93.88 99 GLY B O 1
ATOM 3433 N N . PRO B 1 100 ? -15.742 -20.125 -13.398 1 96.5 100 PRO B N 1
ATOM 3434 C CA . PRO B 1 100 ? -16.328 -21.031 -12.391 1 96.5 100 PRO B CA 1
ATOM 3435 C C . PRO B 1 100 ? -15.273 -21.859 -11.672 1 96.5 100 PRO B C 1
ATOM 3437 O O . PRO B 1 100 ? -15.305 -23.094 -11.75 1 96.5 100 PRO B O 1
ATOM 3440 N N . PHE B 1 101 ? -14.477 -21.281 -10.867 1 97.38 101 PHE B N 1
ATOM 3441 C CA . PHE B 1 101 ? -13.367 -21.969 -10.211 1 97.38 101 PHE B CA 1
ATOM 3442 C C . PHE B 1 101 ? -13.836 -22.672 -8.945 1 97.38 101 PHE B C 1
ATOM 3444 O O . PHE B 1 101 ? -14.656 -22.125 -8.195 1 97.38 101 PHE B O 1
ATOM 3451 N N . ASP B 1 102 ? -13.266 -23.812 -8.711 1 97.75 102 ASP B N 1
ATOM 3452 C CA . ASP B 1 102 ? -13.562 -24.594 -7.516 1 97.75 102 ASP B CA 1
ATOM 3453 C C . ASP B 1 102 ? -12.734 -24.125 -6.328 1 97.75 102 ASP B C 1
ATOM 3455 O O . ASP B 1 102 ? -13.172 -24.219 -5.18 1 97.75 102 ASP B O 1
ATOM 3459 N N . GLU B 1 103 ? -11.492 -23.719 -6.641 1 97.81 103 GLU B N 1
ATOM 3460 C CA . GLU B 1 103 ? -10.555 -23.25 -5.617 1 97.81 103 GLU B CA 1
ATOM 3461 C C . GLU B 1 103 ? -9.734 -22.078 -6.113 1 97.81 103 GLU B C 1
ATOM 3463 O O . GLU B 1 103 ? -9.523 -21.922 -7.32 1 97.81 103 GLU B O 1
ATOM 3468 N N . VAL B 1 104 ? -9.359 -21.328 -5.129 1 98.19 104 VAL B N 1
ATOM 3469 C CA . VAL B 1 104 ? -8.375 -20.281 -5.352 1 98.19 104 VAL B CA 1
ATOM 3470 C C . VAL B 1 104 ? -7.078 -20.609 -4.621 1 98.19 104 VAL B C 1
ATOM 3472 O O . VAL B 1 104 ? -7.094 -20.922 -3.432 1 98.19 104 VAL B O 1
ATOM 3475 N N . TRP B 1 105 ? -6 -20.625 -5.332 1 98.44 105 TRP B N 1
ATOM 3476 C CA . TRP B 1 105 ? -4.691 -20.828 -4.719 1 98.44 105 TRP B CA 1
ATOM 3477 C C . TRP B 1 105 ? -3.939 -19.5 -4.617 1 98.44 105 TRP B C 1
ATOM 3479 O O . TRP B 1 105 ? -3.967 -18.688 -5.547 1 98.44 105 TRP B O 1
ATOM 3489 N N . ILE B 1 106 ? -3.359 -19.25 -3.492 1 98.25 106 ILE B N 1
ATOM 3490 C CA . ILE B 1 106 ? -2.523 -18.078 -3.264 1 98.25 106 ILE B CA 1
ATOM 3491 C C . ILE B 1 106 ? -1.205 -18.5 -2.617 1 98.25 106 ILE B C 1
ATOM 3493 O O . ILE B 1 106 ? -1.057 -19.656 -2.189 1 98.25 106 ILE B O 1
ATOM 3497 N N . LEU B 1 107 ? -0.296 -17.594 -2.58 1 98.06 107 LEU B N 1
ATOM 3498 C CA . LEU B 1 107 ? 0.968 -17.812 -1.885 1 98.06 107 LEU B CA 1
ATOM 3499 C C . LEU B 1 107 ? 0.882 -17.328 -0.441 1 98.06 107 LEU B C 1
ATOM 3501 O O . LEU B 1 107 ? -0.003 -16.547 -0.098 1 98.06 107 LEU B O 1
ATOM 3505 N N . PRO B 1 108 ? 1.824 -17.828 0.393 1 97.88 108 PRO B N 1
ATOM 3506 C CA . PRO B 1 108 ? 1.766 -17.438 1.805 1 97.88 108 PRO B CA 1
ATOM 3507 C C . PRO B 1 108 ? 1.771 -15.922 2.004 1 97.88 108 PRO B C 1
ATOM 3509 O O . PRO B 1 108 ? 1.081 -15.406 2.889 1 97.88 108 PRO B O 1
ATOM 3512 N N . LYS B 1 109 ? 2.436 -15.18 1.207 1 97.75 109 LYS B N 1
ATOM 3513 C CA . LYS B 1 109 ? 2.549 -13.734 1.344 1 97.75 109 LYS B CA 1
ATOM 3514 C C . LYS B 1 109 ? 1.19 -13.055 1.182 1 97.75 109 LYS B C 1
ATOM 3516 O O . LYS B 1 109 ? 1.012 -11.906 1.588 1 97.75 109 LYS B O 1
ATOM 3521 N N . SER B 1 110 ? 0.237 -13.719 0.581 1 97.5 110 SER B N 1
ATOM 3522 C CA . SER B 1 110 ? -1.04 -13.133 0.188 1 97.5 110 SER B CA 1
ATOM 3523 C C . SER B 1 110 ? -2.117 -13.398 1.233 1 97.5 110 SER B C 1
ATOM 3525 O O . SER B 1 110 ? -3.258 -12.961 1.085 1 97.5 110 SER B O 1
ATOM 3527 N N . GLU B 1 111 ? -1.822 -14.008 2.291 1 97.25 111 GLU B N 1
ATOM 3528 C CA . GLU B 1 111 ? -2.799 -14.516 3.254 1 97.25 111 GLU B CA 1
ATOM 3529 C C . GLU B 1 111 ? -3.527 -13.367 3.947 1 97.25 111 GLU B C 1
ATOM 3531 O O . GLU B 1 111 ? -4.742 -13.422 4.148 1 97.25 111 GLU B O 1
ATOM 3536 N N . LYS B 1 112 ? -2.779 -12.32 4.234 1 96.38 112 LYS B N 1
ATOM 3537 C CA . LYS B 1 112 ? -3.334 -11.242 5.051 1 96.38 112 LYS B CA 1
ATOM 3538 C C . LYS B 1 112 ? -4.281 -10.367 4.234 1 96.38 112 LYS B C 1
ATOM 3540 O O . LYS B 1 112 ? -5.402 -10.086 4.664 1 96.38 112 LYS B O 1
ATOM 3545 N N . ILE B 1 113 ? -3.893 -10.023 3.064 1 98.06 113 ILE B N 1
ATOM 3546 C CA . ILE B 1 113 ? -4.609 -8.992 2.32 1 98.06 113 ILE B CA 1
ATOM 3547 C C . ILE B 1 113 ? -5.449 -9.641 1.221 1 98.06 113 ILE B C 1
ATOM 3549 O O . ILE B 1 113 ? -6.645 -9.367 1.106 1 98.06 113 ILE B O 1
ATOM 3553 N N . ASP B 1 114 ? -4.914 -10.57 0.495 1 98 114 ASP B N 1
ATOM 3554 C CA . ASP B 1 114 ? -5.547 -11.039 -0.7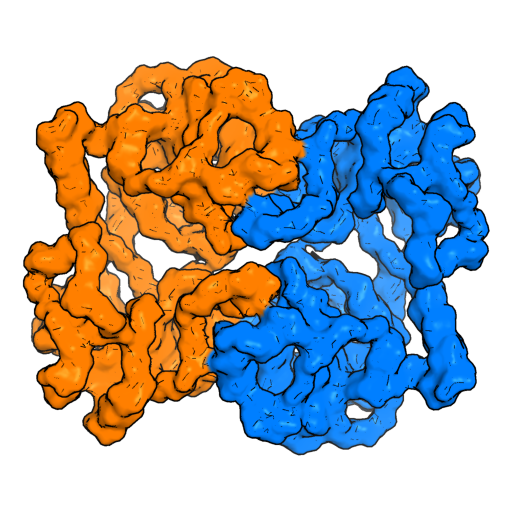33 1 98 114 ASP B CA 1
ATOM 3555 C C . ASP B 1 114 ? -6.527 -12.172 -0.444 1 98 114 ASP B C 1
ATOM 3557 O O . ASP B 1 114 ? -7.543 -12.312 -1.129 1 98 114 ASP B O 1
ATOM 3561 N N . ALA B 1 115 ? -6.262 -12.977 0.552 1 98.19 115 ALA B N 1
ATOM 3562 C CA . ALA B 1 115 ? -7.113 -14.133 0.822 1 98.19 115 ALA B CA 1
ATOM 3563 C C . ALA B 1 115 ? -8.547 -13.703 1.117 1 98.19 115 ALA B C 1
ATOM 3565 O O . ALA B 1 115 ? -9.492 -14.195 0.495 1 98.19 115 ALA B O 1
ATOM 3566 N N . PRO B 1 116 ? -8.773 -12.773 2.055 1 97.19 116 PRO B N 1
ATOM 3567 C CA . PRO B 1 116 ? -10.156 -12.367 2.307 1 97.19 116 PRO B CA 1
ATOM 3568 C C . PRO B 1 116 ? -10.828 -11.742 1.085 1 97.19 116 PRO B C 1
ATOM 3570 O O . PRO B 1 116 ? -12 -11.992 0.819 1 97.19 116 PRO B O 1
ATOM 3573 N N . LEU B 1 117 ? -10.094 -10.969 0.379 1 97.44 117 LEU B N 1
ATOM 3574 C CA . LEU B 1 117 ? -10.57 -10.328 -0.843 1 97.44 117 LEU B CA 1
ATOM 3575 C C . LEU B 1 117 ? -11.031 -11.375 -1.857 1 97.44 117 LEU B C 1
ATOM 3577 O O . LEU B 1 117 ? -12.148 -11.289 -2.379 1 97.44 117 LEU B O 1
ATOM 3581 N N . LEU B 1 118 ? -10.18 -12.312 -2.074 1 97.81 118 LEU B N 1
ATOM 3582 C CA . LEU B 1 118 ? -10.453 -13.336 -3.076 1 97.81 118 LEU B CA 1
ATOM 3583 C C . LEU B 1 118 ? -11.594 -14.242 -2.633 1 97.81 118 LEU B C 1
ATOM 3585 O O . LEU B 1 118 ? -12.406 -14.672 -3.455 1 97.81 118 LEU B O 1
ATOM 3589 N N . ARG B 1 119 ? -11.625 -14.523 -1.359 1 96.25 119 ARG B N 1
ATOM 3590 C CA . ARG B 1 119 ? -12.711 -15.352 -0.837 1 96.25 119 ARG B CA 1
ATOM 3591 C C . ARG B 1 119 ? -14.07 -14.703 -1.099 1 96.25 119 ARG B C 1
ATOM 3593 O O . ARG B 1 119 ? -15 -15.367 -1.556 1 96.25 119 ARG B O 1
ATOM 3600 N N . THR B 1 120 ? -14.141 -13.438 -0.854 1 94.19 120 THR B N 1
ATOM 3601 C CA . THR B 1 120 ? -15.398 -12.719 -1.049 1 94.19 120 THR B CA 1
ATOM 3602 C C . THR B 1 120 ? -15.734 -12.617 -2.533 1 94.19 120 THR B C 1
ATOM 3604 O O . THR B 1 120 ? -16.875 -12.867 -2.936 1 94.19 120 THR B O 1
ATOM 3607 N N . LEU B 1 121 ? -14.797 -12.344 -3.363 1 95.19 121 LEU B N 1
ATOM 3608 C CA . LEU B 1 121 ? -15.008 -12.078 -4.781 1 95.19 121 LEU B CA 1
ATOM 3609 C C . LEU B 1 121 ? -15.383 -13.352 -5.527 1 95.19 121 LEU B C 1
ATOM 3611 O O . LEU B 1 121 ? -16.266 -13.336 -6.395 1 95.19 121 LEU B O 1
ATOM 3615 N N . THR B 1 122 ? -14.711 -14.438 -5.191 1 95.06 122 THR B N 1
ATOM 3616 C CA . THR B 1 122 ? -14.844 -15.641 -6 1 95.06 122 THR B CA 1
ATOM 3617 C C . THR B 1 122 ? -15.859 -16.594 -5.383 1 95.06 122 THR B C 1
ATOM 3619 O O . THR B 1 122 ? -16.328 -17.531 -6.047 1 95.06 122 THR B O 1
ATOM 3622 N N . ARG B 1 123 ? -16.125 -16.391 -4.102 1 94.12 123 ARG B N 1
ATOM 3623 C CA . ARG B 1 123 ? -17.031 -17.266 -3.357 1 94.12 123 ARG B CA 1
ATOM 3624 C C . ARG B 1 123 ? -16.531 -18.719 -3.408 1 94.12 123 ARG B C 1
ATOM 3626 O O . ARG B 1 123 ? -17.344 -19.641 -3.523 1 94.12 123 ARG B O 1
ATOM 3633 N N . ALA B 1 124 ? -15.289 -18.875 -3.51 1 96.5 124 ALA B N 1
ATOM 3634 C CA . ALA B 1 124 ? -14.625 -20.172 -3.531 1 96.5 124 ALA B CA 1
ATOM 3635 C C . ALA B 1 124 ? -13.602 -20.281 -2.4 1 96.5 124 ALA B C 1
ATOM 3637 O O . ALA B 1 124 ? -13.117 -19.281 -1.894 1 96.5 124 ALA B O 1
ATOM 3638 N N . PRO B 1 125 ? -13.375 -21.531 -1.909 1 97.75 125 PRO B N 1
ATOM 3639 C CA . PRO B 1 125 ? -12.336 -21.688 -0.892 1 97.75 125 PRO B CA 1
ATOM 3640 C C . PRO B 1 125 ? -10.961 -21.203 -1.368 1 97.75 125 PRO B C 1
ATOM 3642 O O . PRO B 1 125 ? -10.602 -21.406 -2.531 1 97.75 125 PRO B O 1
ATOM 3645 N N . VAL B 1 126 ? -10.273 -20.516 -0.492 1 98.31 126 VAL B N 1
ATOM 3646 C CA . VAL B 1 126 ? -8.93 -20.031 -0.769 1 98.31 126 VAL B CA 1
ATOM 3647 C C . VAL B 1 126 ? -7.91 -20.875 -0.002 1 98.31 126 VAL B C 1
ATOM 3649 O O . VAL B 1 126 ? -8.039 -21.062 1.209 1 98.31 126 VAL B O 1
ATOM 3652 N N . HIS B 1 127 ? -6.91 -21.391 -0.714 1 98.56 127 HIS B N 1
ATOM 3653 C CA . HIS B 1 127 ? -5.883 -22.234 -0.115 1 98.56 127 HIS B CA 1
ATOM 3654 C C . HIS B 1 127 ? -4.488 -21.672 -0.372 1 98.56 127 HIS B C 1
ATOM 3656 O O . HIS B 1 127 ? -4.211 -21.156 -1.46 1 98.56 127 HIS B O 1
ATOM 3662 N N . VAL B 1 128 ? -3.66 -21.797 0.62 1 98.19 128 VAL B N 1
ATOM 3663 C CA . VAL B 1 128 ? -2.266 -21.391 0.484 1 98.19 128 VAL B CA 1
ATOM 3664 C C . VAL B 1 128 ? -1.439 -22.562 -0.05 1 98.19 128 VAL B C 1
ATOM 3666 O O . VAL B 1 128 ? -1.527 -23.672 0.465 1 98.19 128 VAL B O 1
ATOM 3669 N N . VAL B 1 129 ? -0.701 -22.328 -1.087 1 98.06 129 VAL B N 1
ATOM 3670 C CA . VAL B 1 129 ? 0.227 -23.312 -1.63 1 98.06 129 VAL B CA 1
ATOM 3671 C C . VAL B 1 129 ? 1.658 -22.797 -1.522 1 98.06 129 VAL B C 1
ATOM 3673 O O . VAL B 1 129 ? 1.88 -21.578 -1.449 1 98.06 129 VAL B O 1
ATOM 3676 N N . PRO B 1 130 ? 2.627 -23.688 -1.542 1 97.88 130 PRO B N 1
ATOM 3677 C CA . PRO B 1 130 ? 4.016 -23.25 -1.374 1 97.88 130 PRO B CA 1
ATOM 3678 C C . PRO B 1 130 ? 4.512 -22.391 -2.539 1 97.88 130 PRO B C 1
ATOM 3680 O O . PRO B 1 130 ? 4.141 -22.641 -3.689 1 97.88 130 PRO B O 1
ATOM 3683 N N . HIS B 1 131 ? 5.285 -21.391 -2.199 1 97.81 131 HIS B N 1
ATOM 3684 C CA . HIS B 1 131 ? 6.066 -20.688 -3.207 1 97.81 131 HIS B CA 1
ATOM 3685 C C . HIS B 1 131 ? 7.25 -21.531 -3.678 1 97.81 131 HIS B C 1
ATOM 3687 O O . HIS B 1 131 ? 8.031 -22.016 -2.859 1 97.81 131 HIS B O 1
ATOM 3693 N N . ILE B 1 132 ? 7.395 -21.719 -5.043 1 97.5 132 ILE B N 1
ATOM 3694 C CA . ILE B 1 132 ? 8.375 -22.688 -5.52 1 97.5 132 ILE B CA 1
ATOM 3695 C C . ILE B 1 132 ? 9.391 -22 -6.418 1 97.5 132 ILE B C 1
ATOM 3697 O O . ILE B 1 132 ? 9.086 -20.969 -7.039 1 97.5 132 ILE B O 1
ATOM 3701 N N . TRP B 1 133 ? 10.562 -22.531 -6.453 1 97.44 133 TRP B N 1
ATOM 3702 C CA . TRP B 1 133 ? 11.68 -21.984 -7.215 1 97.44 133 TRP B CA 1
ATOM 3703 C C . TRP B 1 133 ? 12.617 -23.094 -7.684 1 97.44 133 TRP B C 1
ATOM 3705 O O . TRP B 1 133 ? 12.719 -24.141 -7.043 1 97.44 133 TRP B O 1
ATOM 3715 N N . SER B 1 134 ? 13.203 -22.875 -8.828 1 95.5 134 SER B N 1
ATOM 3716 C CA . SER B 1 134 ? 14.234 -23.75 -9.398 1 95.5 134 SER B CA 1
ATOM 3717 C C . SER B 1 134 ? 15.375 -22.922 -9.992 1 95.5 134 SER B C 1
ATOM 3719 O O . SER B 1 134 ? 15.141 -21.875 -10.594 1 95.5 134 SER B O 1
ATOM 3721 N N . PRO B 1 135 ? 16.609 -23.453 -9.844 1 95 135 PRO B N 1
ATOM 3722 C CA . PRO B 1 135 ? 17.719 -22.734 -10.461 1 95 135 PRO B CA 1
ATOM 3723 C C . PRO B 1 135 ? 17.781 -22.922 -11.977 1 95 135 PRO B C 1
ATOM 3725 O O . PRO B 1 135 ? 18.688 -22.406 -12.633 1 95 135 PRO B O 1
ATOM 3728 N N . TYR B 1 136 ? 16.875 -23.562 -12.539 1 91.19 136 TYR B N 1
ATOM 3729 C CA . TYR B 1 136 ? 16.906 -23.953 -13.945 1 91.19 136 TYR B CA 1
ATOM 3730 C C . TYR B 1 136 ? 17.172 -22.766 -14.844 1 91.19 136 TYR B C 1
ATOM 3732 O O . TYR B 1 136 ? 18.125 -22.766 -15.641 1 91.19 136 TYR B O 1
ATOM 3740 N N . PHE B 1 137 ? 16.469 -21.703 -14.742 1 89.75 137 PHE B N 1
ATOM 3741 C CA . PHE B 1 137 ? 16.578 -20.578 -15.664 1 89.75 137 PHE B CA 1
ATOM 3742 C C . PHE B 1 137 ? 17.797 -19.734 -15.352 1 89.75 137 PHE B C 1
ATOM 3744 O O . PHE B 1 137 ? 18.469 -19.25 -16.266 1 89.75 137 PHE B O 1
ATOM 3751 N N . ILE B 1 138 ? 18.109 -19.562 -14.102 1 93.69 138 ILE B N 1
ATOM 3752 C CA . ILE B 1 138 ? 19.25 -18.734 -13.727 1 93.69 138 ILE B CA 1
ATOM 3753 C C . ILE B 1 138 ? 20.547 -19.453 -14.086 1 93.69 138 ILE B C 1
ATOM 3755 O O . ILE B 1 138 ? 21.516 -18.828 -14.5 1 93.69 138 ILE B O 1
ATOM 3759 N N . GLU B 1 139 ? 20.594 -20.781 -13.969 1 94 139 GLU B N 1
ATOM 3760 C CA . GLU B 1 139 ? 21.781 -21.547 -14.352 1 94 139 GLU B CA 1
ATOM 3761 C C . GLU B 1 139 ? 21.984 -21.516 -15.867 1 94 139 GLU B C 1
ATOM 3763 O O . GLU B 1 139 ? 23.125 -21.406 -16.344 1 94 139 GLU B O 1
ATOM 3768 N N . ARG B 1 140 ? 20.922 -21.656 -16.547 1 91.19 140 ARG B N 1
ATOM 3769 C CA . ARG B 1 140 ? 21.016 -21.562 -18 1 91.19 140 ARG B CA 1
ATOM 3770 C C . ARG B 1 140 ? 21.562 -20.203 -18.438 1 91.19 140 ARG B C 1
ATOM 3772 O O . ARG B 1 140 ? 22.469 -20.125 -19.266 1 91.19 140 ARG B O 1
ATOM 3779 N N . ARG B 1 141 ? 21.016 -19.188 -17.859 1 92.88 141 ARG B N 1
ATOM 3780 C CA . ARG B 1 141 ? 21.469 -17.844 -18.188 1 92.88 141 ARG B CA 1
ATOM 3781 C C . ARG B 1 141 ? 22.938 -17.656 -17.781 1 92.88 141 ARG B C 1
ATOM 3783 O O . ARG B 1 141 ? 23.703 -17.016 -18.5 1 92.88 141 ARG B O 1
ATOM 3790 N N . ALA B 1 142 ? 23.344 -18.172 -16.656 1 94.94 142 ALA B N 1
ATOM 3791 C CA . ALA B 1 142 ? 24.719 -18.094 -16.188 1 94.94 142 ALA B CA 1
ATOM 3792 C C . ALA B 1 142 ? 25.688 -18.75 -17.172 1 94.94 142 ALA B C 1
ATOM 3794 O O . ALA B 1 142 ? 26.766 -18.219 -17.438 1 94.94 142 ALA B O 1
ATOM 3795 N N . ARG B 1 143 ? 25.25 -19.844 -17.719 1 94.62 143 ARG B N 1
ATOM 3796 C CA . ARG B 1 143 ? 26.078 -20.547 -18.703 1 94.62 143 ARG B CA 1
ATOM 3797 C C . ARG B 1 143 ? 26.234 -19.703 -19.969 1 94.62 143 ARG B C 1
ATOM 3799 O O . ARG B 1 143 ? 27.328 -19.656 -20.547 1 94.62 143 ARG B O 1
ATOM 3806 N N . GLU B 1 144 ? 25.172 -19.109 -20.359 1 93.69 144 GLU B N 1
ATOM 3807 C CA . GLU B 1 144 ? 25.234 -18.219 -21.516 1 93.69 144 GLU B CA 1
ATOM 3808 C C . GLU B 1 144 ? 26.219 -17.078 -21.281 1 93.69 144 GLU B C 1
ATOM 3810 O O . GLU B 1 144 ? 26.969 -16.703 -22.188 1 93.69 144 GLU B O 1
ATOM 3815 N N . LEU B 1 145 ? 26.172 -16.547 -20.109 1 96 145 LEU B N 1
ATOM 3816 C CA . LEU B 1 145 ? 27.062 -15.438 -19.75 1 96 145 LEU B CA 1
ATOM 3817 C C . LEU B 1 145 ? 28.516 -15.898 -19.734 1 96 145 LEU B C 1
ATOM 3819 O O . LEU B 1 145 ? 29.391 -15.18 -20.203 1 96 145 LEU B O 1
ATOM 3823 N N . GLU B 1 146 ? 28.734 -17.062 -19.25 1 95.88 146 GLU B N 1
ATOM 3824 C CA . GLU B 1 146 ? 30.094 -17.609 -19.219 1 95.88 146 GLU B CA 1
ATOM 3825 C C . GLU B 1 146 ? 30.672 -17.719 -20.609 1 95.88 146 GLU B C 1
ATOM 3827 O O . GLU B 1 146 ? 31.859 -17.453 -20.828 1 95.88 146 GLU B O 1
ATOM 3832 N N . ALA B 1 147 ? 29.859 -18.125 -21.484 1 95.62 147 ALA B N 1
ATOM 3833 C CA . ALA B 1 147 ? 30.281 -18.234 -22.875 1 95.62 147 ALA B CA 1
ATOM 3834 C C . ALA B 1 147 ? 30.688 -16.875 -23.438 1 95.62 147 ALA B C 1
ATOM 3836 O O . ALA B 1 147 ? 31.516 -16.781 -24.344 1 95.62 147 ALA B O 1
ATOM 3837 N N . ALA B 1 148 ? 30.156 -15.867 -22.891 1 95 148 ALA B N 1
ATOM 3838 C CA . ALA B 1 148 ? 30.453 -14.508 -23.328 1 95 148 ALA B CA 1
ATOM 3839 C C . ALA B 1 148 ? 31.562 -13.883 -22.484 1 95 148 ALA B C 1
ATOM 3841 O O . ALA B 1 148 ? 31.859 -12.695 -22.625 1 95 148 ALA B O 1
ATOM 3842 N N . GLY B 1 149 ? 32.062 -14.625 -21.547 1 95.94 149 GLY B N 1
ATOM 3843 C CA . GLY B 1 149 ? 33.188 -14.164 -20.75 1 95.94 149 GLY B CA 1
ATOM 3844 C C . GLY B 1 149 ? 32.75 -13.469 -19.469 1 95.94 149 GLY B C 1
ATOM 3845 O O . GLY B 1 149 ? 33.562 -12.773 -18.828 1 95.94 149 GLY B O 1
ATOM 3846 N N . LEU B 1 150 ? 31.453 -13.609 -19.156 1 96.56 150 LEU B N 1
ATOM 3847 C CA . LEU B 1 150 ? 30.922 -13.031 -17.922 1 96.56 150 LEU B CA 1
ATOM 3848 C C . LEU B 1 150 ? 30.609 -14.117 -16.891 1 96.56 150 LEU B C 1
ATOM 3850 O O . LEU B 1 150 ? 30.328 -15.258 -17.266 1 96.56 150 LEU B O 1
ATOM 3854 N N . ARG B 1 151 ? 30.766 -13.766 -15.68 1 95.88 151 ARG B N 1
ATOM 3855 C CA . ARG B 1 151 ? 30.516 -14.75 -14.633 1 95.88 151 ARG B CA 1
ATOM 3856 C C . ARG B 1 151 ? 29.438 -14.25 -13.664 1 95.88 151 ARG B C 1
ATOM 3858 O O . ARG B 1 151 ? 29.609 -13.203 -13.031 1 95.88 151 ARG B O 1
ATOM 3865 N N . PHE B 1 152 ? 28.438 -14.984 -13.602 1 97.5 152 PHE B N 1
ATOM 3866 C CA . PHE B 1 152 ? 27.422 -14.742 -12.586 1 97.5 152 PHE B CA 1
ATOM 3867 C C . PHE B 1 152 ? 27.828 -15.352 -11.25 1 97.5 152 PHE B C 1
ATOM 3869 O O . PHE B 1 152 ? 28.234 -16.516 -11.195 1 97.5 152 PHE B O 1
ATOM 3876 N N . GLY B 1 153 ? 27.734 -14.57 -10.219 1 97.88 153 GLY B N 1
ATOM 3877 C CA . GLY B 1 153 ? 28.125 -15.008 -8.883 1 97.88 153 GLY B CA 1
ATOM 3878 C C . GLY B 1 153 ? 28.984 -13.992 -8.156 1 97.88 153 GLY B C 1
ATOM 3879 O O . GLY B 1 153 ? 29.844 -13.352 -8.758 1 97.88 153 GLY B O 1
ATOM 3880 N N . TYR B 1 154 ? 28.75 -13.914 -6.895 1 98.12 154 TYR B N 1
ATOM 3881 C CA . TYR B 1 154 ? 29.484 -12.961 -6.07 1 98.12 154 TYR B CA 1
ATOM 3882 C C . TYR B 1 154 ? 30.969 -13.289 -6.023 1 98.12 154 TYR B C 1
ATOM 3884 O O . TYR B 1 154 ? 31.344 -14.453 -5.832 1 98.12 154 TYR B O 1
ATOM 3892 N N . ALA B 1 155 ? 31.766 -12.344 -6.211 1 95.81 155 ALA B N 1
ATOM 3893 C CA . ALA B 1 155 ? 33.219 -12.453 -6.09 1 95.81 155 ALA B CA 1
ATOM 3894 C C . ALA B 1 155 ? 33.75 -11.547 -4.977 1 95.81 155 ALA B C 1
ATOM 3896 O O . ALA B 1 155 ? 33.625 -10.328 -5.051 1 95.81 155 ALA B O 1
ATOM 3897 N N . PRO B 1 156 ? 34.406 -12.18 -3.973 1 96.81 156 PRO B N 1
ATOM 3898 C CA . PRO B 1 156 ? 34.938 -11.367 -2.869 1 96.81 156 PRO B CA 1
ATOM 3899 C C . PRO B 1 156 ? 36.094 -10.492 -3.289 1 96.81 156 PRO B C 1
ATOM 3901 O O . PRO B 1 156 ? 36.75 -10.773 -4.293 1 96.81 156 PRO B O 1
ATOM 3904 N N . GLY B 1 157 ? 36.312 -9.398 -2.482 1 95.5 157 GLY B N 1
ATOM 3905 C CA . GLY B 1 157 ? 37.594 -8.711 -2.594 1 95.5 157 GLY B CA 1
ATOM 3906 C C . GLY B 1 157 ? 37.469 -7.262 -3.006 1 95.5 157 GLY B C 1
ATOM 3907 O O . GLY B 1 157 ? 38.438 -6.496 -2.938 1 95.5 157 GLY B O 1
ATOM 3908 N N . ARG B 1 158 ? 36.344 -6.855 -3.465 1 94.81 158 ARG B N 1
ATOM 3909 C CA . ARG B 1 158 ? 36.188 -5.469 -3.893 1 94.81 158 ARG B CA 1
ATOM 3910 C C . ARG B 1 158 ? 36.125 -4.531 -2.691 1 94.81 158 ARG B C 1
ATOM 3912 O O . ARG B 1 158 ? 35.375 -4.773 -1.747 1 94.81 158 ARG B O 1
ATOM 3919 N N . ALA B 1 159 ? 36.906 -3.494 -2.75 1 95.5 159 ALA B N 1
ATOM 3920 C CA . ALA B 1 159 ? 37 -2.537 -1.65 1 95.5 159 ALA B CA 1
ATOM 3921 C C . ALA B 1 159 ? 35.75 -1.631 -1.63 1 95.5 159 ALA B C 1
ATOM 3923 O O . ALA B 1 159 ? 35.25 -1.301 -0.56 1 95.5 159 ALA B O 1
ATOM 3924 N N . LYS B 1 160 ? 35.312 -1.152 -2.875 1 97.69 160 LYS B N 1
ATOM 3925 C CA . LYS B 1 160 ? 34.125 -0.333 -3.035 1 97.69 160 LYS B CA 1
ATOM 3926 C C . LYS B 1 160 ? 33.031 -1.09 -3.795 1 97.69 160 LYS B C 1
ATOM 3928 O O . LYS B 1 160 ? 33.312 -1.65 -4.863 1 97.69 160 LYS B O 1
ATOM 3933 N N . TRP B 1 161 ? 31.844 -1.065 -3.246 1 98.44 161 TRP B N 1
ATOM 3934 C CA . TRP B 1 161 ? 30.781 -1.868 -3.818 1 98.44 161 TRP B CA 1
ATOM 3935 C C . TRP B 1 161 ? 29.984 -1.063 -4.84 1 98.44 161 TRP B C 1
ATOM 3937 O O . TRP B 1 161 ? 29.75 0.136 -4.66 1 98.44 161 TRP B O 1
ATOM 3947 N N . ARG B 1 162 ? 29.672 -1.695 -5.848 1 98.62 162 ARG B N 1
ATOM 3948 C CA . ARG B 1 162 ? 28.609 -1.271 -6.742 1 98.62 162 ARG B CA 1
ATOM 3949 C C . ARG B 1 162 ? 27.266 -1.812 -6.273 1 98.62 162 ARG B C 1
ATOM 3951 O O . ARG B 1 162 ? 26.984 -3.01 -6.391 1 98.62 162 ARG B O 1
ATOM 3958 N N . LEU B 1 163 ? 26.406 -0.942 -5.75 1 98.75 163 LEU B N 1
ATOM 3959 C CA . LEU B 1 163 ? 25.109 -1.288 -5.191 1 98.75 163 LEU B CA 1
ATOM 3960 C C . LEU B 1 163 ? 24.031 -1.326 -6.285 1 98.75 163 LEU B C 1
ATOM 3962 O O . LEU B 1 163 ? 24.109 -0.557 -7.246 1 98.75 163 LEU B O 1
ATOM 3966 N N . SER B 1 164 ? 23.078 -2.242 -6.07 1 98.56 164 SER B N 1
ATOM 3967 C CA . SER B 1 164 ? 22.031 -2.396 -7.074 1 98.56 164 SER B CA 1
ATOM 3968 C C . SER B 1 164 ? 20.641 -2.463 -6.426 1 98.56 164 SER B C 1
ATOM 3970 O O . SER B 1 164 ? 20.469 -3.102 -5.387 1 98.56 164 SER B O 1
ATOM 3972 N N . ILE B 1 165 ? 19.75 -1.777 -7.012 1 98.69 165 ILE B N 1
ATOM 3973 C CA . ILE B 1 165 ? 18.312 -1.887 -6.734 1 98.69 165 ILE B CA 1
ATOM 3974 C C . ILE B 1 165 ? 17.594 -2.398 -7.977 1 98.69 165 ILE B C 1
ATOM 3976 O O . ILE B 1 165 ? 17.641 -1.773 -9.039 1 98.69 165 ILE B O 1
ATOM 3980 N N . LEU B 1 166 ? 16.875 -3.508 -7.805 1 98.12 166 LEU B N 1
ATOM 3981 C CA . LEU B 1 166 ? 16.312 -4.184 -8.969 1 98.12 166 LEU B CA 1
ATOM 3982 C C . LEU B 1 166 ? 14.789 -4.301 -8.844 1 98.12 166 LEU B C 1
ATOM 3984 O O . LEU B 1 166 ? 14.188 -5.238 -9.375 1 98.12 166 LEU B O 1
ATOM 3988 N N . GLU B 1 167 ? 14.219 -3.342 -8.141 1 97.12 167 GLU B N 1
ATOM 3989 C CA . GLU B 1 167 ? 12.773 -3.332 -7.969 1 97.12 167 GLU B CA 1
ATOM 3990 C C . GLU B 1 167 ? 12.062 -3.033 -9.289 1 97.12 167 GLU B C 1
ATOM 3992 O O . GLU B 1 167 ? 12.57 -2.273 -10.109 1 97.12 167 GLU B O 1
ATOM 3997 N N . PRO B 1 168 ? 10.859 -3.566 -9.422 1 96 168 PRO B N 1
ATOM 3998 C CA . PRO B 1 168 ? 10.125 -3.32 -10.664 1 96 168 PRO B CA 1
ATOM 3999 C C . PRO B 1 168 ? 9.641 -1.876 -10.789 1 96 168 PRO B C 1
ATOM 4001 O O . PRO B 1 168 ? 9.531 -1.35 -11.898 1 96 168 PRO B O 1
ATOM 4004 N N . ASN B 1 169 ? 9.281 -1.209 -9.656 1 97.5 169 ASN B N 1
ATOM 4005 C CA . ASN B 1 169 ? 8.797 0.168 -9.625 1 97.5 169 ASN B CA 1
ATOM 4006 C C . ASN B 1 169 ? 7.504 0.33 -10.414 1 97.5 169 ASN B C 1
ATOM 4008 O O . ASN B 1 169 ? 7.352 1.283 -11.18 1 97.5 169 ASN B O 1
ATOM 4012 N N . ILE B 1 170 ? 6.539 -0.613 -10.25 1 96.38 170 ILE B N 1
ATOM 4013 C CA . ILE B 1 170 ? 5.273 -0.529 -10.961 1 96.38 170 ILE B CA 1
ATOM 4014 C C . ILE B 1 170 ? 4.113 -0.563 -9.969 1 96.38 170 ILE B C 1
ATOM 4016 O O . ILE B 1 170 ? 2.947 -0.491 -10.359 1 96.38 170 ILE B O 1
ATOM 4020 N N . SER B 1 171 ? 4.465 -0.727 -8.758 1 97.62 171 SER B N 1
ATOM 4021 C CA . SER B 1 171 ? 3.502 -0.764 -7.664 1 97.62 171 SER B CA 1
ATOM 4022 C C . SER B 1 171 ? 4.137 -0.296 -6.355 1 97.62 171 SER B C 1
ATOM 4024 O O . SER B 1 171 ? 5.348 -0.427 -6.168 1 97.62 171 SER B O 1
ATOM 4026 N N . VAL B 1 172 ? 3.309 0.144 -5.449 1 98.12 172 VAL B N 1
ATOM 4027 C CA . VAL B 1 172 ? 3.801 0.666 -4.176 1 98.12 172 VAL B CA 1
ATOM 4028 C C . VAL B 1 172 ? 4.406 -0.467 -3.354 1 98.12 172 VAL B C 1
ATOM 4030 O O . VAL B 1 172 ? 5.172 -0.222 -2.416 1 98.12 172 VAL B O 1
ATOM 4033 N N . VAL B 1 173 ? 4.129 -1.689 -3.656 1 98.31 173 VAL B N 1
ATOM 4034 C CA . VAL B 1 173 ? 4.492 -2.809 -2.791 1 98.31 173 VAL B CA 1
ATOM 4035 C C . VAL B 1 173 ? 5.969 -3.146 -2.973 1 98.31 173 VAL B C 1
ATOM 4037 O O . VAL B 1 173 ? 6.555 -3.855 -2.152 1 98.31 173 VAL B O 1
ATOM 4040 N N . LYS B 1 174 ? 6.602 -2.727 -4.074 1 97.81 174 LYS B N 1
ATOM 4041 C CA . LYS B 1 174 ? 8.023 -2.908 -4.352 1 97.81 174 LYS B CA 1
ATOM 4042 C C . LYS B 1 174 ? 8.594 -1.715 -5.117 1 97.81 174 LYS B C 1
ATOM 4044 O O . LYS B 1 174 ? 8.391 -1.598 -6.328 1 97.81 174 LYS B O 1
ATOM 4049 N N . THR B 1 175 ? 9.273 -0.825 -4.457 1 98.19 175 THR B N 1
ATOM 4050 C CA . THR B 1 175 ? 9.789 0.395 -5.062 1 98.19 175 THR B CA 1
ATOM 4051 C C . THR B 1 175 ? 11.234 0.636 -4.641 1 98.19 175 THR B C 1
ATOM 4053 O O . THR B 1 175 ? 11.711 0.057 -3.66 1 98.19 175 THR B O 1
ATOM 4056 N N . CYS B 1 176 ? 11.875 1.445 -5.348 1 98.62 176 CYS B N 1
ATOM 4057 C CA . CYS B 1 176 ? 13.297 1.695 -5.137 1 98.62 176 CYS B CA 1
ATOM 4058 C C . CYS B 1 176 ? 13.508 2.684 -3.998 1 98.62 176 CYS B C 1
ATOM 4060 O O . CYS B 1 176 ? 14.633 2.857 -3.525 1 98.62 176 CYS B O 1
ATOM 4062 N N . HIS B 1 177 ? 12.508 3.258 -3.439 1 98.62 177 HIS B N 1
ATOM 4063 C CA . HIS B 1 177 ? 12.625 4.418 -2.566 1 98.62 177 HIS B CA 1
ATOM 4064 C C . HIS B 1 177 ? 13.352 4.066 -1.271 1 98.62 177 HIS B C 1
ATOM 4066 O O . HIS B 1 177 ? 14.383 4.656 -0.952 1 98.62 177 HIS B O 1
ATOM 4072 N N . TYR B 1 178 ? 12.883 3.107 -0.568 1 98.81 178 TYR B N 1
ATOM 4073 C CA . TYR B 1 178 ? 13.516 2.758 0.698 1 98.81 178 TYR B CA 1
ATOM 4074 C C . TYR B 1 178 ? 14.906 2.18 0.47 1 98.81 178 TYR B C 1
ATOM 4076 O O . TYR B 1 178 ? 15.844 2.475 1.221 1 98.81 178 TYR B O 1
ATOM 4084 N N . PRO B 1 179 ? 15.07 1.356 -0.58 1 98.88 179 PRO B N 1
ATOM 4085 C CA . PRO B 1 179 ? 16.438 0.914 -0.875 1 98.88 179 PRO B CA 1
ATOM 4086 C C . PRO B 1 179 ? 17.391 2.078 -1.12 1 98.88 179 PRO B C 1
ATOM 4088 O O . PRO B 1 179 ? 18.547 2.041 -0.673 1 98.88 179 PRO B O 1
ATOM 4091 N N . MET B 1 180 ? 16.953 3.078 -1.831 1 98.88 180 MET B N 1
ATOM 4092 C CA . MET B 1 180 ? 17.797 4.25 -2.062 1 98.88 180 MET B CA 1
ATOM 4093 C C . MET B 1 180 ? 18.125 4.953 -0.749 1 98.88 180 MET B C 1
ATOM 4095 O O . MET B 1 180 ? 19.25 5.406 -0.549 1 98.88 180 MET B O 1
ATOM 4099 N N . LEU B 1 181 ? 17.125 5.051 0.115 1 98.75 181 LEU B N 1
ATOM 4100 C CA . LEU B 1 181 ? 17.359 5.645 1.426 1 98.75 181 LEU B CA 1
ATOM 4101 C C . LEU B 1 181 ? 18.391 4.844 2.209 1 98.75 181 LEU B C 1
ATOM 4103 O O . LEU B 1 181 ? 19.312 5.418 2.803 1 98.75 181 LEU B O 1
ATOM 4107 N N . ALA B 1 182 ? 18.266 3.527 2.215 1 98.75 182 ALA B N 1
ATOM 4108 C CA . ALA B 1 182 ? 19.203 2.664 2.92 1 98.75 182 ALA B CA 1
ATOM 4109 C C . ALA B 1 182 ? 20.609 2.809 2.35 1 98.75 182 ALA B C 1
ATOM 4111 O O . ALA B 1 182 ? 21.594 2.896 3.1 1 98.75 182 ALA B O 1
ATOM 4112 N N . ALA B 1 183 ? 20.719 2.832 1.073 1 98.81 183 ALA B N 1
ATOM 4113 C CA . ALA B 1 183 ? 22 3.006 0.418 1 98.81 183 ALA B CA 1
ATOM 4114 C C . ALA B 1 183 ? 22.656 4.324 0.829 1 98.81 183 ALA B C 1
ATOM 4116 O O . ALA B 1 183 ? 23.859 4.375 1.086 1 98.81 183 ALA B O 1
ATOM 4117 N N . ASP B 1 184 ? 21.812 5.348 0.847 1 98.56 184 ASP B N 1
ATOM 4118 C CA . ASP B 1 184 ? 22.328 6.668 1.187 1 98.56 184 ASP B CA 1
ATOM 4119 C C . ASP B 1 184 ? 22.797 6.715 2.639 1 98.56 184 ASP B C 1
ATOM 4121 O O . ASP B 1 184 ? 23.828 7.328 2.945 1 98.56 184 ASP B O 1
ATOM 4125 N N . GLU B 1 185 ? 22.047 6.094 3.535 1 98.19 185 GLU B N 1
ATOM 4126 C CA . GLU B 1 185 ? 22.453 5.98 4.93 1 98.19 185 GLU B CA 1
ATOM 4127 C C . GLU B 1 185 ? 23.812 5.309 5.051 1 98.19 185 GLU B C 1
ATOM 4129 O O . GLU B 1 185 ? 24.672 5.758 5.812 1 98.19 185 GLU B O 1
ATOM 4134 N N . PHE B 1 186 ? 24.016 4.297 4.32 1 98.69 186 PHE B N 1
ATOM 4135 C CA . PHE B 1 186 ? 25.281 3.572 4.305 1 98.69 186 PHE B CA 1
ATOM 4136 C C . PHE B 1 186 ? 26.406 4.457 3.775 1 98.69 186 PHE B C 1
ATOM 4138 O O . PHE B 1 186 ? 27.469 4.543 4.383 1 98.69 186 PHE B O 1
ATOM 4145 N N . HIS B 1 187 ? 26.156 5.145 2.676 1 98.5 187 HIS B N 1
ATOM 4146 C CA . HIS B 1 187 ? 27.156 6.012 2.057 1 98.5 187 HIS B CA 1
ATOM 4147 C C . HIS B 1 187 ? 27.578 7.129 3.004 1 98.5 187 HIS B C 1
ATOM 4149 O O . HIS B 1 187 ? 28.75 7.461 3.094 1 98.5 187 HIS B O 1
ATOM 4155 N N . ARG B 1 188 ? 26.672 7.664 3.688 1 96.75 188 ARG B N 1
ATOM 4156 C CA . ARG B 1 188 ? 26.984 8.727 4.641 1 96.75 188 ARG B CA 1
ATOM 4157 C C . ARG B 1 188 ? 27.828 8.203 5.789 1 96.75 188 ARG B C 1
ATOM 4159 O O . ARG B 1 188 ? 28.719 8.906 6.289 1 96.75 188 ARG B O 1
ATOM 4166 N N . ALA B 1 189 ? 27.609 6.984 6.168 1 97.38 189 ALA B N 1
ATOM 4167 C CA . ALA B 1 189 ? 28.344 6.387 7.273 1 97.38 189 ALA B CA 1
ATOM 4168 C C . ALA B 1 189 ? 29.734 5.918 6.82 1 97.38 189 ALA B C 1
ATOM 4170 O O . ALA B 1 189 ? 30.688 5.953 7.594 1 97.38 189 ALA B O 1
ATOM 4171 N N . GLN B 1 190 ? 29.781 5.434 5.566 1 97.25 190 GLN B N 1
ATOM 4172 C CA . GLN B 1 190 ? 31.016 4.883 5.004 1 97.25 190 GLN B CA 1
ATOM 4173 C C . GLN B 1 190 ? 31.203 5.316 3.553 1 97.25 190 GLN B C 1
ATOM 4175 O O . GLN B 1 190 ? 31.109 4.496 2.635 1 97.25 190 GLN B O 1
ATOM 4180 N N . PRO B 1 191 ? 31.594 6.559 3.309 1 95.25 191 PRO B N 1
ATOM 4181 C CA . PRO B 1 191 ? 31.625 7.098 1.948 1 95.25 191 PRO B CA 1
ATOM 4182 C C . PRO B 1 191 ? 32.594 6.348 1.032 1 95.25 191 PRO B C 1
ATOM 4184 O O . PRO B 1 191 ? 32.375 6.277 -0.179 1 95.25 191 PRO B O 1
ATOM 4187 N N . ASP B 1 192 ? 33.625 5.707 1.579 1 95.25 192 ASP B N 1
ATOM 4188 C CA . ASP B 1 192 ? 34.656 5.043 0.774 1 95.25 192 ASP B CA 1
ATOM 4189 C C . ASP B 1 192 ? 34.25 3.6 0.464 1 95.25 192 ASP B C 1
ATOM 4191 O O . ASP B 1 192 ? 35 2.871 -0.197 1 95.25 192 ASP B O 1
ATOM 4195 N N . ALA B 1 193 ? 33.031 3.268 0.842 1 97.62 193 ALA B N 1
ATOM 4196 C CA . ALA B 1 193 ? 32.594 1.885 0.66 1 97.62 193 ALA B CA 1
ATOM 4197 C C . ALA B 1 193 ? 31.734 1.737 -0.595 1 97.62 193 ALA B C 1
ATOM 4199 O O . ALA B 1 193 ? 31.516 0.623 -1.072 1 97.62 193 ALA B O 1
ATOM 4200 N N . VAL B 1 194 ? 31.266 2.871 -1.136 1 98.31 194 VAL B N 1
ATOM 4201 C CA . VAL B 1 194 ? 30.328 2.811 -2.25 1 98.31 194 VAL B CA 1
ATOM 4202 C C . VAL B 1 194 ? 30.969 3.41 -3.5 1 98.31 194 VAL B C 1
ATOM 4204 O O . VAL B 1 194 ? 31.406 4.566 -3.488 1 98.31 194 VAL B O 1
ATOM 4207 N N . GLU B 1 195 ? 31.078 2.615 -4.461 1 98.31 195 GLU B N 1
ATOM 4208 C CA . GLU B 1 195 ? 31.531 3.102 -5.762 1 98.31 195 GLU B CA 1
ATOM 4209 C C . GLU B 1 195 ? 30.391 3.744 -6.539 1 98.31 195 GLU B C 1
ATOM 4211 O O . GLU B 1 195 ? 30.531 4.84 -7.086 1 98.31 195 GLU B O 1
ATOM 4216 N N . HIS B 1 196 ? 29.266 3.043 -6.574 1 98.5 196 HIS B N 1
ATOM 4217 C CA . HIS B 1 196 ? 28.156 3.479 -7.406 1 98.5 196 HIS B CA 1
ATOM 4218 C C . HIS B 1 196 ? 26.859 2.791 -6.988 1 98.5 196 HIS B C 1
ATOM 4220 O O . HIS B 1 196 ? 26.891 1.673 -6.469 1 98.5 196 HIS B O 1
ATOM 4226 N N . LEU B 1 197 ? 25.75 3.49 -7.137 1 98.75 197 LEU B N 1
ATOM 4227 C CA . LEU B 1 197 ? 24.406 2.928 -6.969 1 98.75 197 LEU B CA 1
ATOM 4228 C C . LEU B 1 197 ? 23.672 2.865 -8.305 1 98.75 197 LEU B C 1
ATOM 4230 O O . LEU B 1 197 ? 23.484 3.893 -8.961 1 98.75 197 LEU B O 1
ATOM 4234 N N . PHE B 1 198 ? 23.25 1.66 -8.695 1 98.75 198 PHE B N 1
ATOM 4235 C CA . PHE B 1 198 ? 22.438 1.47 -9.883 1 98.75 198 PHE B CA 1
ATOM 4236 C C . PHE B 1 198 ? 20.984 1.235 -9.508 1 98.75 198 PHE B C 1
ATOM 4238 O O . PHE B 1 198 ? 20.656 0.28 -8.789 1 98.75 198 PHE B O 1
ATOM 4245 N N . VAL B 1 199 ? 20.109 2.105 -9.914 1 98.62 199 VAL B N 1
ATOM 4246 C CA . VAL B 1 199 ? 18.672 1.941 -9.711 1 98.62 199 VAL B CA 1
ATOM 4247 C C . VAL B 1 199 ? 18.031 1.457 -11.008 1 98.62 199 VAL B C 1
ATOM 4249 O O . VAL B 1 199 ? 17.719 2.258 -11.891 1 98.62 199 VAL B O 1
ATOM 4252 N N . VAL B 1 200 ? 17.734 0.148 -11.031 1 97.75 200 VAL B N 1
ATOM 4253 C CA . VAL B 1 200 ? 17.25 -0.48 -12.25 1 97.75 200 VAL B CA 1
ATOM 4254 C C . VAL B 1 200 ? 15.727 -0.376 -12.312 1 97.75 200 VAL B C 1
ATOM 4256 O O . VAL B 1 200 ? 15.062 -0.233 -11.281 1 97.75 200 VAL B O 1
ATOM 4259 N N . ASN B 1 201 ? 15.18 -0.363 -13.539 1 97.12 201 ASN B N 1
ATOM 4260 C CA . ASN B 1 201 ? 13.758 -0.242 -13.82 1 97.12 201 ASN B CA 1
ATOM 4261 C C . ASN B 1 201 ? 13.188 1.062 -13.273 1 97.12 201 ASN B C 1
ATOM 4263 O O . ASN B 1 201 ? 12.156 1.059 -12.586 1 97.12 201 ASN B O 1
ATOM 4267 N N . SER B 1 202 ? 13.859 2.141 -13.469 1 97.56 202 SER B N 1
ATOM 4268 C CA . SER B 1 202 ? 13.477 3.43 -12.898 1 97.56 202 SER B CA 1
ATOM 4269 C C . SER B 1 202 ? 13.469 4.523 -13.969 1 97.56 202 SER B C 1
ATOM 4271 O O . SER B 1 202 ? 13.25 5.695 -13.656 1 97.56 202 SER B O 1
ATOM 4273 N N . LEU B 1 203 ? 13.664 4.148 -15.18 1 97 203 LEU B N 1
ATOM 4274 C CA . LEU B 1 203 ? 13.789 5.11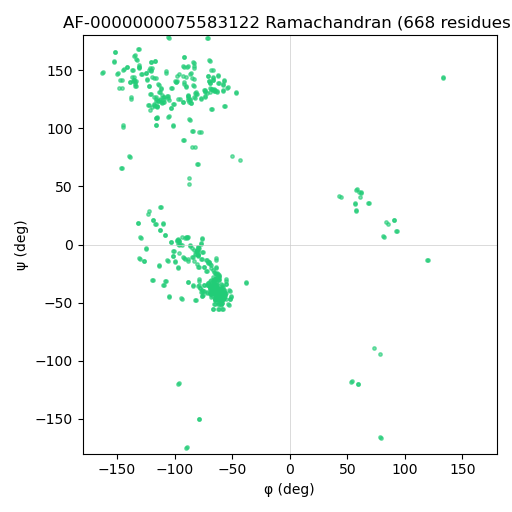7 -16.266 1 97 203 LEU B CA 1
ATOM 4275 C C . LEU B 1 203 ? 12.5 5.91 -16.438 1 97 203 LEU B C 1
ATOM 4277 O O . LEU B 1 203 ? 12.531 7.109 -16.719 1 97 203 LEU B O 1
ATOM 4281 N N . HIS B 1 204 ? 11.375 5.305 -16.281 1 95.81 204 HIS B N 1
ATOM 4282 C CA . HIS B 1 204 ? 10.078 5.934 -16.531 1 95.81 204 HIS B CA 1
ATOM 4283 C C . HIS B 1 204 ? 9.773 7 -15.484 1 95.81 204 HIS B C 1
ATOM 4285 O O . HIS B 1 204 ? 8.891 7.832 -15.68 1 95.81 204 HIS B O 1
ATOM 4291 N N . MET B 1 205 ? 10.5 7 -14.375 1 97.19 205 MET B N 1
ATOM 4292 C CA . MET B 1 205 ? 10.258 7.949 -13.289 1 97.19 205 MET B CA 1
ATOM 4293 C C . MET B 1 205 ? 11.328 9.031 -13.258 1 97.19 205 MET B C 1
ATOM 4295 O O . MET B 1 205 ? 11.164 10.055 -12.602 1 97.19 205 MET B O 1
ATOM 4299 N N . LYS B 1 206 ? 12.398 8.852 -13.945 1 96.25 206 LYS B N 1
ATOM 4300 C CA . LYS B 1 206 ? 13.648 9.555 -13.703 1 96.25 206 LYS B CA 1
ATOM 4301 C C . LYS B 1 206 ? 13.484 11.055 -13.922 1 96.25 206 LYS B C 1
ATOM 4303 O O . LYS B 1 206 ? 14.164 11.859 -13.281 1 96.25 206 LYS B O 1
ATOM 4308 N N . GLU B 1 207 ? 12.531 11.453 -14.797 1 96.62 207 GLU B N 1
ATOM 4309 C CA . GLU B 1 207 ? 12.398 12.875 -15.125 1 96.62 207 GLU B CA 1
ATOM 4310 C C . GLU B 1 207 ? 11.234 13.516 -14.367 1 96.62 207 GLU B C 1
ATOM 4312 O O . GLU B 1 207 ? 11.031 14.727 -14.445 1 96.62 207 GLU B O 1
ATOM 4317 N N . HIS B 1 208 ? 10.445 12.727 -13.742 1 97.69 208 HIS B N 1
ATOM 4318 C CA . HIS B 1 208 ? 9.328 13.289 -12.992 1 97.69 208 HIS B CA 1
ATOM 4319 C C . HIS B 1 208 ? 9.812 14.18 -11.852 1 97.69 208 HIS B C 1
ATOM 4321 O O . HIS B 1 208 ? 10.672 13.766 -11.062 1 97.69 208 HIS B O 1
ATOM 4327 N N . PRO B 1 209 ? 9.297 15.328 -11.711 1 97.19 209 PRO B N 1
ATOM 4328 C CA . PRO B 1 209 ? 9.805 16.266 -10.703 1 97.19 209 PRO B CA 1
ATOM 4329 C C . PRO B 1 209 ? 9.805 15.664 -9.297 1 97.19 209 PRO B C 1
ATOM 4331 O O . PRO B 1 209 ? 10.758 15.859 -8.539 1 97.19 209 PRO B O 1
ATOM 4334 N N . THR B 1 210 ? 8.766 14.953 -8.961 1 97.31 210 THR B N 1
ATOM 4335 C CA . THR B 1 210 ? 8.688 14.328 -7.645 1 97.31 210 THR B CA 1
ATOM 4336 C C . THR B 1 210 ? 9.875 13.406 -7.414 1 97.31 210 THR B C 1
ATOM 4338 O O . THR B 1 210 ? 10.508 13.453 -6.355 1 97.31 210 THR B O 1
ATOM 4341 N N . PHE B 1 211 ? 10.227 12.656 -8.398 1 98.19 211 PHE B N 1
ATOM 4342 C CA . PHE B 1 211 ? 11.32 11.703 -8.273 1 98.19 211 PHE B CA 1
ATOM 4343 C C . PHE B 1 211 ? 12.664 12.414 -8.297 1 98.19 211 PHE B C 1
ATOM 4345 O O . PHE B 1 211 ? 13.578 12.07 -7.543 1 98.19 211 PHE B O 1
ATOM 4352 N N . VAL B 1 212 ? 12.766 13.375 -9.133 1 97.75 212 VAL B N 1
ATOM 4353 C CA . VAL B 1 212 ? 14 14.148 -9.258 1 97.75 212 VAL B CA 1
ATOM 4354 C C . VAL B 1 212 ? 14.344 14.805 -7.922 1 97.75 212 VAL B C 1
ATOM 4356 O O . VAL B 1 212 ? 15.477 14.703 -7.445 1 97.75 212 VAL B O 1
ATOM 4359 N N . HIS B 1 213 ? 13.391 15.43 -7.328 1 96.5 213 HIS B N 1
ATOM 4360 C CA . HIS B 1 213 ? 13.648 16.125 -6.066 1 96.5 213 HIS B CA 1
ATOM 4361 C C . HIS B 1 213 ? 13.898 15.133 -4.934 1 96.5 213 HIS B C 1
ATOM 4363 O O . HIS B 1 213 ? 14.727 15.383 -4.062 1 96.5 213 HIS B O 1
ATOM 4369 N N . PHE B 1 214 ? 13.234 14.047 -4.945 1 97.69 214 PHE B N 1
ATOM 4370 C CA . PHE B 1 214 ? 13.531 12.969 -4.008 1 97.69 214 PHE B CA 1
ATOM 4371 C C . PHE B 1 214 ? 14.977 12.5 -4.156 1 97.69 214 PHE B C 1
ATOM 4373 O O . PHE B 1 214 ? 15.734 12.484 -3.184 1 97.69 214 PHE B O 1
ATOM 4380 N N . ALA B 1 215 ? 15.312 12.133 -5.363 1 97.94 215 ALA B N 1
ATOM 4381 C CA . ALA B 1 215 ? 16.641 11.594 -5.648 1 97.94 215 ALA B CA 1
ATOM 4382 C C . ALA B 1 215 ? 17.719 12.602 -5.301 1 97.94 215 ALA B C 1
ATOM 4384 O O . ALA B 1 215 ? 18.75 12.242 -4.715 1 97.94 215 ALA B O 1
ATOM 4385 N N . ASN B 1 216 ? 17.484 13.828 -5.566 1 96.56 216 ASN B N 1
ATOM 4386 C CA . ASN B 1 216 ? 18.469 14.875 -5.336 1 96.56 216 ASN B CA 1
ATOM 4387 C C . ASN B 1 216 ? 18.594 15.211 -3.854 1 96.56 216 ASN B C 1
ATOM 4389 O O . ASN B 1 216 ? 19.484 15.969 -3.457 1 96.56 216 ASN B O 1
ATOM 4393 N N . SER B 1 217 ? 17.781 14.656 -3.088 1 96.06 217 SER B N 1
ATOM 4394 C CA . SER B 1 217 ? 17.938 14.812 -1.646 1 96.06 217 SER B CA 1
ATOM 4395 C C . SER B 1 217 ? 18.953 13.836 -1.083 1 96.06 217 SER B C 1
ATOM 4397 O O . SER B 1 217 ? 19.344 13.938 0.081 1 96.06 217 SER B O 1
ATOM 4399 N N . LEU B 1 218 ? 19.406 12.945 -1.853 1 97.25 218 LEU B N 1
ATOM 4400 C CA . LEU B 1 218 ? 20.344 11.914 -1.422 1 97.25 218 LEU B CA 1
ATOM 4401 C C . LEU B 1 218 ? 21.781 12.281 -1.81 1 97.25 218 LEU B C 1
ATOM 4403 O O . LEU B 1 218 ? 22.016 12.781 -2.914 1 97.25 218 LEU B O 1
ATOM 4407 N N . ASP B 1 219 ? 22.719 12.031 -0.957 1 97.44 219 ASP B N 1
ATOM 4408 C CA . ASP B 1 219 ? 24.125 12.352 -1.192 1 97.44 219 ASP B CA 1
ATOM 4409 C C . ASP B 1 219 ? 24.688 11.562 -2.373 1 97.44 219 ASP B C 1
ATOM 4411 O O . ASP B 1 219 ? 25.438 12.094 -3.186 1 97.44 219 ASP B O 1
ATOM 4415 N N . LEU B 1 220 ? 24.266 10.305 -2.477 1 98 220 LEU B N 1
ATOM 4416 C CA . LEU B 1 220 ? 24.75 9.461 -3.564 1 98 220 LEU B CA 1
ATOM 4417 C C . LEU B 1 220 ? 24.453 10.102 -4.918 1 98 220 LEU B C 1
ATOM 4419 O O . LEU B 1 220 ? 25.297 10.07 -5.82 1 98 220 LEU B O 1
ATOM 4423 N N . VAL B 1 221 ? 23.281 10.664 -4.988 1 97.81 221 VAL B N 1
ATOM 4424 C CA . VAL B 1 221 ? 22.859 11.266 -6.25 1 97.81 221 VAL B CA 1
ATOM 4425 C C . VAL B 1 221 ? 23.578 12.602 -6.445 1 97.81 221 VAL B C 1
ATOM 4427 O O . VAL B 1 221 ? 24.094 12.883 -7.523 1 97.81 221 VAL B O 1
ATOM 4430 N N . ARG B 1 222 ? 23.719 13.352 -5.453 1 96.69 222 ARG B N 1
ATOM 4431 C CA . ARG B 1 222 ? 24.375 14.664 -5.523 1 96.69 222 ARG B CA 1
ATOM 4432 C C . ARG B 1 222 ? 25.844 14.523 -5.863 1 96.69 222 ARG B C 1
ATOM 4434 O O . ARG B 1 222 ? 26.422 15.391 -6.527 1 96.69 222 ARG B O 1
ATOM 4441 N N . GLU B 1 223 ? 26.422 13.477 -5.406 1 97.94 223 GLU B N 1
ATOM 4442 C CA . GLU B 1 223 ? 27.844 13.242 -5.637 1 97.94 223 GLU B CA 1
ATOM 4443 C C . GLU B 1 223 ? 28.062 12.461 -6.93 1 97.94 223 GLU B C 1
ATOM 4445 O O . GLU B 1 223 ? 29.172 11.977 -7.184 1 97.94 223 GLU B O 1
ATOM 4450 N N . HIS B 1 224 ? 27.047 12.227 -7.688 1 97.56 224 HIS B N 1
ATOM 4451 C CA . HIS B 1 224 ? 27.094 11.609 -9.008 1 97.56 224 HIS B CA 1
ATOM 4452 C C . HIS B 1 224 ? 27.5 10.148 -8.914 1 97.56 224 HIS B C 1
ATOM 4454 O O . HIS B 1 224 ? 28.234 9.648 -9.773 1 97.56 224 HIS B O 1
ATOM 4460 N N . LYS B 1 225 ? 27.047 9.516 -7.867 1 98.19 225 LYS B N 1
ATOM 4461 C CA . LYS B 1 225 ? 27.359 8.102 -7.652 1 98.19 225 LYS B CA 1
ATOM 4462 C C . LYS B 1 225 ? 26.109 7.234 -7.848 1 98.19 225 LYS B C 1
ATOM 4464 O O . LYS B 1 225 ? 26.031 6.129 -7.312 1 98.19 225 LYS B O 1
ATOM 4469 N N . ALA B 1 226 ? 25.109 7.77 -8.508 1 98.38 226 ALA B N 1
ATOM 4470 C CA . ALA B 1 226 ? 23.906 6.98 -8.758 1 98.38 226 ALA B CA 1
ATOM 4471 C C . ALA B 1 226 ? 23.438 7.156 -10.195 1 98.38 226 ALA B C 1
ATOM 4473 O O . ALA B 1 226 ? 23.5 8.258 -10.742 1 98.38 226 ALA B O 1
ATOM 4474 N N . THR B 1 227 ? 22.984 6.105 -10.75 1 98.06 227 THR B N 1
ATOM 4475 C CA . THR B 1 227 ? 22.375 6.172 -12.078 1 98.06 227 THR B CA 1
ATOM 4476 C C . THR B 1 227 ? 21.031 5.445 -12.094 1 98.06 227 THR B C 1
ATOM 4478 O O . THR B 1 227 ? 20.812 4.531 -11.305 1 98.06 227 THR B O 1
ATOM 4481 N N . PHE B 1 228 ? 20.188 5.848 -12.93 1 98 228 PHE B N 1
ATOM 4482 C CA . PHE B 1 228 ? 18.859 5.285 -13.148 1 98 228 PHE B CA 1
ATOM 4483 C C . PHE B 1 228 ? 18.797 4.57 -14.492 1 98 228 PHE B C 1
ATOM 4485 O O . PHE B 1 228 ? 19.062 5.168 -15.539 1 98 228 PHE B O 1
ATOM 4492 N N . GLU B 1 229 ? 18.438 3.285 -14.406 1 96.88 229 GLU B N 1
ATOM 4493 C CA . GLU B 1 229 ? 18.641 2.373 -15.531 1 96.88 229 GLU B CA 1
ATOM 4494 C C . GLU B 1 229 ? 17.312 1.775 -16 1 96.88 229 GLU B C 1
ATOM 4496 O O . GLU B 1 229 ? 16.344 1.753 -15.25 1 96.88 229 GLU B O 1
ATOM 4501 N N . PRO B 1 230 ? 17.25 1.325 -17.25 1 96.38 230 PRO B N 1
ATOM 4502 C CA . PRO B 1 230 ? 16.094 0.541 -17.688 1 96.38 230 PRO B CA 1
ATOM 4503 C C . PRO B 1 230 ? 16.078 -0.865 -17.094 1 96.38 230 PRO B C 1
ATOM 4505 O O . PRO B 1 230 ? 16.984 -1.238 -16.344 1 96.38 230 PRO B O 1
ATOM 4508 N N . ARG B 1 231 ? 15.031 -1.53 -17.453 1 93.81 231 ARG B N 1
ATOM 4509 C CA . ARG B 1 231 ? 14.953 -2.926 -17.031 1 93.81 231 ARG B CA 1
ATOM 4510 C C . ARG B 1 231 ? 16.047 -3.756 -17.688 1 93.81 231 ARG B C 1
ATOM 4512 O O . ARG B 1 231 ? 16.344 -3.596 -18.875 1 93.81 231 ARG B O 1
ATOM 4519 N N . ILE B 1 232 ? 16.719 -4.547 -16.828 1 92.19 232 ILE B N 1
ATOM 4520 C CA . ILE B 1 232 ? 17.797 -5.441 -17.25 1 92.19 232 ILE B CA 1
ATOM 4521 C C . ILE B 1 232 ? 17.672 -6.773 -16.516 1 92.19 232 ILE B C 1
ATOM 4523 O O . ILE B 1 232 ? 17.281 -6.812 -15.352 1 92.19 232 ILE B O 1
ATOM 4527 N N . ASP B 1 233 ? 17.922 -7.785 -17.281 1 91.56 233 ASP B N 1
ATOM 4528 C CA . ASP B 1 233 ? 17.828 -9.078 -16.609 1 91.56 233 ASP B CA 1
ATOM 4529 C C . ASP B 1 233 ? 18.859 -9.188 -15.492 1 91.56 233 ASP B C 1
ATOM 4531 O O . ASP B 1 233 ? 19.984 -8.703 -15.625 1 91.56 233 ASP B O 1
ATOM 4535 N N . LEU B 1 234 ? 18.516 -9.852 -14.469 1 94.44 234 LEU B N 1
ATOM 4536 C CA . LEU B 1 234 ? 19.234 -9.844 -13.195 1 94.44 234 LEU B CA 1
ATOM 4537 C C . LEU B 1 234 ? 20.609 -10.469 -13.336 1 94.44 234 LEU B C 1
ATOM 4539 O O . LEU B 1 234 ? 21.625 -9.836 -13 1 94.44 234 LEU B O 1
ATOM 4543 N N . PRO B 1 235 ? 20.766 -11.672 -13.906 1 95.25 235 PRO B N 1
ATOM 4544 C CA . PRO B 1 235 ? 22.094 -12.289 -13.945 1 95.25 235 PRO B CA 1
ATOM 4545 C C . PRO B 1 235 ? 23.094 -11.484 -14.766 1 95.25 235 PRO B C 1
ATOM 4547 O O . PRO B 1 235 ? 24.25 -11.32 -14.359 1 95.25 235 PRO B O 1
ATOM 4550 N N . SER B 1 236 ? 22.641 -11.008 -15.883 1 95.06 236 SER B N 1
ATOM 4551 C CA . SER B 1 236 ? 23.531 -10.203 -16.719 1 95.06 236 SER B CA 1
ATOM 4552 C C . SER B 1 236 ? 23.969 -8.93 -16.016 1 95.06 236 SER B C 1
ATOM 4554 O O . SER B 1 236 ? 25.141 -8.555 -16.062 1 95.06 236 SER B O 1
ATOM 4556 N N . PHE B 1 237 ? 23.047 -8.32 -15.422 1 96.75 237 PHE B N 1
ATOM 4557 C CA . PHE B 1 237 ? 23.344 -7.082 -14.719 1 96.75 237 PHE B CA 1
ATOM 4558 C C . PHE B 1 237 ? 24.344 -7.324 -13.586 1 96.75 237 PHE B C 1
ATOM 4560 O O . PHE B 1 237 ? 25.359 -6.633 -13.484 1 96.75 237 PHE B O 1
ATOM 4567 N N . LEU B 1 238 ? 24.094 -8.32 -12.742 1 97.31 238 LEU B N 1
ATOM 4568 C CA . LEU B 1 238 ? 24.922 -8.562 -11.57 1 97.31 238 LEU B CA 1
ATOM 4569 C C . LEU B 1 238 ? 26.312 -9.055 -11.984 1 97.31 238 LEU B C 1
ATOM 4571 O O . LEU B 1 238 ? 27.312 -8.75 -11.32 1 97.31 238 LEU B O 1
ATOM 4575 N N . ALA B 1 239 ? 26.375 -9.781 -13.062 1 96.88 239 ALA B N 1
ATOM 4576 C CA . ALA B 1 239 ? 27.672 -10.281 -13.547 1 96.88 239 ALA B CA 1
ATOM 4577 C C . ALA B 1 239 ? 28.578 -9.125 -13.953 1 96.88 239 ALA B C 1
ATOM 4579 O O . ALA B 1 239 ? 29.797 -9.242 -13.867 1 96.88 239 ALA B O 1
ATOM 4580 N N . GLN B 1 240 ? 27.938 -8.031 -14.297 1 95.62 240 GLN B N 1
ATOM 4581 C CA . GLN B 1 240 ? 28.734 -6.957 -14.883 1 95.62 240 GLN B CA 1
ATOM 4582 C C . GLN B 1 240 ? 28.859 -5.781 -13.914 1 95.62 240 GLN B C 1
ATOM 4584 O O . GLN B 1 240 ? 29.906 -5.113 -13.875 1 95.62 240 GLN B O 1
ATOM 4589 N N . HIS B 1 241 ? 27.812 -5.512 -13.125 1 94.25 241 HIS B N 1
ATOM 4590 C CA . HIS B 1 241 ? 27.75 -4.191 -12.508 1 94.25 241 HIS B CA 1
ATOM 4591 C C . HIS B 1 241 ? 27.484 -4.285 -11.016 1 94.25 241 HIS B C 1
ATOM 4593 O O . HIS B 1 241 ? 27.672 -3.309 -10.281 1 94.25 241 HIS B O 1
ATOM 4599 N N . GLY B 1 242 ? 27.109 -5.402 -10.547 1 95.5 242 GLY B N 1
ATOM 4600 C CA . GLY B 1 242 ? 26.547 -5.406 -9.203 1 95.5 242 GLY B CA 1
ATOM 4601 C C . GLY B 1 242 ? 27.391 -6.203 -8.211 1 95.5 242 GLY B C 1
ATOM 4602 O O . GLY B 1 242 ? 27.906 -7.266 -8.555 1 95.5 242 GLY B O 1
ATOM 4603 N N . ASP B 1 243 ? 27.469 -5.707 -6.957 1 98.1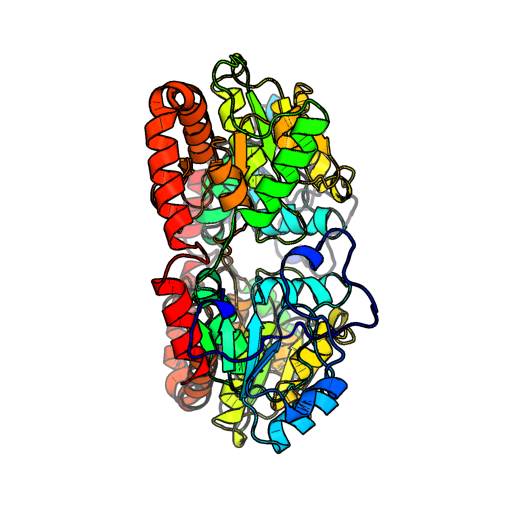2 243 ASP B N 1
ATOM 4604 C CA . ASP B 1 243 ? 28.156 -6.406 -5.871 1 98.12 243 ASP B CA 1
ATOM 4605 C C . ASP B 1 243 ? 27.188 -6.727 -4.73 1 98.12 243 ASP B C 1
ATOM 4607 O O . ASP B 1 243 ? 27.375 -7.699 -4 1 98.12 243 ASP B O 1
ATOM 4611 N N . ALA B 1 244 ? 26.203 -5.902 -4.551 1 98.69 244 ALA B N 1
ATOM 4612 C CA . ALA B 1 244 ? 25.188 -6.082 -3.52 1 98.69 244 ALA B CA 1
ATOM 4613 C C . ALA B 1 244 ? 23.812 -5.613 -4.012 1 98.69 244 ALA B C 1
ATOM 4615 O O . ALA B 1 244 ? 23.734 -4.746 -4.887 1 98.69 244 ALA B O 1
ATOM 4616 N N . VAL B 1 245 ? 22.797 -6.23 -3.482 1 98.88 245 VAL B N 1
ATOM 4617 C CA . VAL B 1 245 ? 21.438 -5.906 -3.877 1 98.88 245 VAL B CA 1
ATOM 4618 C C . VAL B 1 245 ? 20.641 -5.445 -2.656 1 98.88 245 VAL B C 1
ATOM 4620 O O . VAL B 1 245 ? 20.688 -6.082 -1.601 1 98.88 245 VAL B O 1
ATOM 4623 N N . ILE B 1 246 ? 19.969 -4.344 -2.727 1 98.94 246 ILE B N 1
ATOM 4624 C CA . ILE B 1 246 ? 19.078 -3.836 -1.701 1 98.94 246 ILE B CA 1
ATOM 4625 C C . ILE B 1 246 ? 17.625 -3.936 -2.191 1 98.94 246 ILE B C 1
ATOM 4627 O O . ILE B 1 246 ? 17.312 -3.479 -3.291 1 98.94 246 ILE B O 1
ATOM 4631 N N . SER B 1 247 ? 16.812 -4.551 -1.397 1 98.75 247 SER B N 1
ATOM 4632 C CA . SER B 1 247 ? 15.406 -4.742 -1.755 1 98.75 247 SER B CA 1
ATOM 4633 C C . SER B 1 247 ? 14.484 -4.332 -0.612 1 98.75 247 SER B C 1
ATOM 4635 O O . SER B 1 247 ? 14.875 -4.359 0.554 1 98.75 247 SER B O 1
ATOM 4637 N N . HIS B 1 248 ? 13.312 -3.947 -0.937 1 98.69 248 HIS B N 1
ATOM 4638 C CA . HIS B 1 248 ? 12.281 -3.555 0.017 1 98.69 248 HIS B CA 1
ATOM 4639 C C . HIS B 1 248 ? 10.898 -3.945 -0.48 1 98.69 248 HIS B C 1
ATOM 4641 O O . HIS B 1 248 ? 10.617 -3.861 -1.679 1 98.69 248 HIS B O 1
ATOM 4647 N N . GLN B 1 249 ? 10.086 -4.375 0.448 1 98.44 249 GLN B N 1
ATOM 4648 C CA . GLN B 1 249 ? 8.711 -4.723 0.12 1 98.44 249 GLN B CA 1
ATOM 4649 C C . GLN B 1 249 ? 7.742 -4.195 1.175 1 98.44 249 GLN B C 1
ATOM 4651 O O . GLN B 1 249 ? 8.125 -3.98 2.326 1 98.44 249 GLN B O 1
ATOM 4656 N N . TRP B 1 250 ? 6.5 -3.887 0.736 1 98.25 250 TRP B N 1
ATOM 4657 C CA . TRP B 1 250 ? 5.375 -3.562 1.609 1 98.25 250 TRP B CA 1
ATOM 4658 C C . TRP B 1 250 ? 4.266 -4.598 1.477 1 98.25 250 TRP B C 1
ATOM 4660 O O . TRP B 1 250 ? 3.516 -4.59 0.497 1 98.25 250 TRP B O 1
ATOM 4670 N N . GLU B 1 251 ? 4.113 -5.535 2.449 1 97.19 251 GLU B N 1
ATOM 4671 C CA . GLU B 1 251 ? 3.137 -6.617 2.475 1 97.19 251 GLU B CA 1
ATOM 4672 C C . GLU B 1 251 ? 3.256 -7.5 1.233 1 97.19 251 GLU B C 1
ATOM 4674 O O . GLU B 1 251 ? 2.246 -7.938 0.678 1 97.19 251 GLU B O 1
ATOM 4679 N N . ASN B 1 252 ? 4.398 -7.684 0.748 1 97.75 252 ASN B N 1
ATOM 4680 C CA . ASN B 1 252 ? 4.742 -8.523 -0.395 1 97.75 252 ASN B CA 1
ATOM 4681 C C . ASN B 1 252 ? 6.113 -9.172 -0.221 1 97.75 252 ASN B C 1
ATOM 4683 O O . ASN B 1 252 ? 7.008 -8.977 -1.046 1 97.75 252 ASN B O 1
ATOM 4687 N N . PRO B 1 253 ? 6.207 -10.047 0.754 1 97.81 253 PRO B N 1
ATOM 4688 C CA . PRO B 1 253 ? 7.535 -10.43 1.236 1 97.81 253 PRO B CA 1
ATOM 4689 C C . PRO B 1 253 ? 8.141 -11.578 0.432 1 97.81 253 PRO B C 1
ATOM 4691 O O . PRO B 1 253 ? 9.273 -11.992 0.7 1 97.81 253 PRO B O 1
ATOM 4694 N N . GLN B 1 254 ? 7.457 -12.102 -0.571 1 97.38 254 GLN B N 1
ATOM 4695 C CA . GLN B 1 254 ? 8.047 -13.141 -1.415 1 97.38 254 GLN B CA 1
ATOM 4696 C C . GLN B 1 254 ? 8.32 -12.609 -2.82 1 97.38 254 GLN B C 1
ATOM 4698 O O . GLN B 1 254 ? 7.465 -11.961 -3.424 1 97.38 254 GLN B O 1
ATOM 4703 N N . ASN B 1 255 ? 9.5 -12.805 -3.234 1 95.94 255 ASN B N 1
ATOM 4704 C CA . ASN B 1 255 ? 9.984 -12.336 -4.527 1 95.94 255 ASN B CA 1
ATOM 4705 C C . ASN B 1 255 ? 11.039 -13.266 -5.109 1 95.94 255 ASN B C 1
ATOM 4707 O O . ASN B 1 255 ? 11.961 -13.688 -4.402 1 95.94 255 ASN B O 1
ATOM 4711 N N . TYR B 1 256 ? 10.945 -13.602 -6.406 1 96.12 256 TYR B N 1
ATOM 4712 C CA . TYR B 1 256 ? 11.914 -14.469 -7.059 1 96.12 256 TYR B CA 1
ATOM 4713 C C . TYR B 1 256 ? 13.289 -13.812 -7.098 1 96.12 256 TYR B C 1
ATOM 4715 O O . TYR B 1 256 ? 14.312 -14.5 -7.039 1 96.12 256 TYR B O 1
ATOM 4723 N N . LEU B 1 257 ? 13.289 -12.523 -7.148 1 96.44 257 LEU B N 1
ATOM 4724 C CA . LEU B 1 257 ? 14.531 -11.758 -7.109 1 96.44 257 LEU B CA 1
ATOM 4725 C C . LEU B 1 257 ? 15.383 -12.164 -5.914 1 96.44 257 LEU B C 1
ATOM 4727 O O . LEU B 1 257 ? 16.609 -12.281 -6.031 1 96.44 257 LEU B O 1
ATOM 4731 N N . TYR B 1 258 ? 14.773 -12.414 -4.777 1 98.44 258 TYR B N 1
ATOM 4732 C CA . TYR B 1 258 ? 15.5 -12.797 -3.574 1 98.44 258 TYR B CA 1
ATOM 4733 C C . TYR B 1 258 ? 16.266 -14.102 -3.791 1 98.44 258 TYR B C 1
ATOM 4735 O O . TYR B 1 258 ? 17.453 -14.195 -3.457 1 98.44 258 TYR B O 1
ATOM 4743 N N . TYR B 1 259 ? 15.578 -15.016 -4.391 1 98.56 259 TYR B N 1
ATOM 4744 C CA . TYR B 1 259 ? 16.141 -16.344 -4.551 1 98.56 259 TYR B CA 1
ATOM 4745 C C . TYR B 1 259 ? 17.312 -16.328 -5.523 1 98.56 259 TYR B C 1
ATOM 4747 O O . TYR B 1 259 ? 18.359 -16.938 -5.266 1 98.56 259 TYR B O 1
ATOM 4755 N N . ASP B 1 260 ? 17.141 -15.586 -6.59 1 98.12 260 ASP B N 1
ATOM 4756 C CA . ASP B 1 260 ? 18.203 -15.492 -7.59 1 98.12 260 ASP B CA 1
ATOM 4757 C C . ASP B 1 260 ? 19.453 -14.828 -7.008 1 98.12 260 ASP B C 1
ATOM 4759 O O . ASP B 1 260 ? 20.562 -15.289 -7.238 1 98.12 260 ASP B O 1
ATOM 4763 N N . VAL B 1 261 ? 19.266 -13.773 -6.277 1 98.69 261 VAL B N 1
ATOM 4764 C CA . VAL B 1 261 ? 20.375 -13.047 -5.664 1 98.69 261 VAL B CA 1
ATOM 4765 C C . VAL B 1 261 ? 21.094 -13.953 -4.668 1 98.69 261 VAL B C 1
ATOM 4767 O O . VAL B 1 261 ? 22.328 -14.023 -4.668 1 98.69 261 VAL B O 1
ATOM 4770 N N . LEU B 1 262 ? 20.312 -14.641 -3.854 1 98.81 262 LEU B N 1
ATOM 4771 C CA . LEU B 1 262 ? 20.875 -15.547 -2.855 1 98.81 262 LEU B CA 1
ATOM 4772 C C . LEU B 1 262 ? 21.625 -16.703 -3.523 1 98.81 262 LEU B C 1
ATOM 4774 O O . LEU B 1 262 ? 22.688 -17.109 -3.061 1 98.81 262 LEU B O 1
ATOM 4778 N N . TYR B 1 263 ? 21.047 -17.203 -4.586 1 98.56 263 TYR B N 1
ATOM 4779 C CA . TYR B 1 263 ? 21.672 -18.297 -5.336 1 98.56 263 TYR B CA 1
ATOM 4780 C C . TYR B 1 263 ? 23.047 -17.891 -5.832 1 98.56 263 TYR B C 1
ATOM 4782 O O . TYR B 1 263 ? 23.984 -18.703 -5.832 1 98.56 263 TYR B O 1
ATOM 4790 N N . GLY B 1 264 ? 23.188 -16.688 -6.207 1 98.38 264 GLY B N 1
ATOM 4791 C CA . GLY B 1 264 ? 24.469 -16.172 -6.688 1 98.38 264 GLY B CA 1
ATOM 4792 C C . GLY B 1 264 ? 25.422 -15.828 -5.57 1 98.38 264 GLY B C 1
ATOM 4793 O O . GLY B 1 264 ? 26.578 -15.469 -5.828 1 98.38 264 GLY B O 1
ATOM 4794 N N . GLY B 1 265 ? 25 -15.836 -4.363 1 98.62 265 GLY B N 1
ATOM 4795 C CA . GLY B 1 265 ? 25.844 -15.531 -3.223 1 98.62 265 GLY B CA 1
ATOM 4796 C C . GLY B 1 265 ? 26.031 -14.047 -2.992 1 98.62 265 GLY B C 1
ATOM 4797 O O . GLY B 1 265 ? 26.859 -13.633 -2.178 1 98.62 265 GLY B O 1
ATOM 4798 N N . TYR B 1 266 ? 25.312 -13.227 -3.734 1 98.75 266 TYR B N 1
ATOM 4799 C CA . TYR B 1 266 ? 25.391 -11.781 -3.559 1 98.75 266 TYR B CA 1
ATOM 4800 C C . TYR B 1 266 ? 24.766 -11.359 -2.234 1 98.75 266 TYR B C 1
ATOM 4802 O O . TYR B 1 266 ? 23.734 -11.898 -1.824 1 98.75 266 TYR B O 1
ATOM 4810 N N . PRO B 1 267 ? 25.375 -10.398 -1.5 1 98.81 267 PRO B N 1
ATOM 4811 C CA . PRO B 1 267 ? 24.688 -9.859 -0.333 1 98.81 267 PRO B CA 1
ATOM 4812 C C . PRO B 1 267 ? 23.312 -9.273 -0.68 1 98.81 267 PRO B C 1
ATOM 4814 O O . PRO B 1 267 ? 23.219 -8.383 -1.525 1 98.81 267 PRO B O 1
ATOM 4817 N N . LEU B 1 268 ? 22.297 -9.805 -0.109 1 98.94 268 LEU B N 1
ATOM 4818 C CA . LEU B 1 268 ? 20.938 -9.305 -0.233 1 98.94 268 LEU B CA 1
ATOM 4819 C C . LEU B 1 268 ? 20.5 -8.594 1.042 1 98.94 268 LEU B C 1
ATOM 4821 O O . LEU B 1 268 ? 20.328 -9.227 2.088 1 98.94 268 LEU B O 1
ATOM 4825 N N . VAL B 1 269 ? 20.359 -7.312 1.014 1 98.94 269 VAL B N 1
ATOM 4826 C CA . VAL B 1 269 ? 19.797 -6.531 2.111 1 98.94 269 VAL B CA 1
ATOM 4827 C C . VAL B 1 269 ? 18.281 -6.352 1.903 1 98.94 269 VAL B C 1
ATOM 4829 O O . VAL B 1 269 ? 17.859 -5.844 0.867 1 98.94 269 VAL B O 1
ATOM 4832 N N . HIS B 1 270 ? 17.531 -6.773 2.836 1 98.88 270 HIS B N 1
ATOM 4833 C CA . HIS B 1 270 ? 16.094 -6.859 2.592 1 98.88 270 HIS B CA 1
ATOM 4834 C C . HIS B 1 270 ? 15.305 -6.691 3.885 1 98.88 270 HIS B C 1
ATOM 4836 O O . HIS B 1 270 ? 15.867 -6.801 4.977 1 98.88 270 HIS B O 1
ATOM 4842 N N . ASN B 1 271 ? 13.984 -6.461 3.732 1 98.69 271 ASN B N 1
ATOM 4843 C CA . ASN B 1 271 ? 13.125 -6.332 4.902 1 98.69 271 ASN B CA 1
ATOM 4844 C C . ASN B 1 271 ? 12.07 -7.438 4.949 1 98.69 271 ASN B C 1
ATOM 4846 O O . ASN B 1 271 ? 11.039 -7.293 5.609 1 98.69 271 ASN B O 1
ATOM 4850 N N . SER B 1 272 ? 12.195 -8.539 4.242 1 98.38 272 SER B N 1
ATOM 4851 C CA . SER B 1 272 ? 11.219 -9.617 4.234 1 98.38 272 SER B CA 1
ATOM 4852 C C . SER B 1 272 ? 11.328 -10.477 5.492 1 98.38 272 SER B C 1
ATOM 4854 O O . SER B 1 272 ? 12.383 -11.039 5.773 1 98.38 272 SER B O 1
ATOM 4856 N N . PRO B 1 273 ? 10.242 -10.625 6.191 1 97.62 273 PRO B N 1
ATOM 4857 C CA . PRO B 1 273 ? 10.297 -11.508 7.359 1 97.62 273 PRO B CA 1
ATOM 4858 C C . PRO B 1 273 ? 10.258 -12.984 6.98 1 97.62 273 PRO B C 1
ATOM 4860 O O . PRO B 1 273 ? 10.359 -13.852 7.855 1 97.62 273 PRO B O 1
ATOM 4863 N N . MET B 1 274 ? 10.211 -13.32 5.715 1 97.69 274 MET B N 1
ATOM 4864 C CA . MET B 1 274 ? 9.953 -14.695 5.305 1 97.69 274 MET B CA 1
ATOM 4865 C C . MET B 1 274 ? 11.242 -15.375 4.859 1 97.69 274 MET B C 1
ATOM 4867 O O . MET B 1 274 ? 11.227 -16.547 4.453 1 97.69 274 MET B O 1
ATOM 4871 N N . LEU B 1 275 ? 12.391 -14.617 4.953 1 98.12 275 LEU B N 1
ATOM 4872 C CA . LEU B 1 275 ? 13.625 -15.188 4.43 1 98.12 275 LEU B CA 1
ATOM 4873 C C . LEU B 1 275 ? 14.445 -15.828 5.547 1 98.12 275 LEU B C 1
ATOM 4875 O O . LEU B 1 275 ? 15.523 -16.375 5.297 1 98.12 275 LEU B O 1
ATOM 4879 N N . GLY B 1 276 ? 13.969 -15.805 6.828 1 95.12 276 GLY B N 1
ATOM 4880 C CA . GLY B 1 276 ? 14.703 -16.391 7.938 1 95.12 276 GLY B CA 1
ATOM 4881 C C . GLY B 1 276 ? 16.078 -15.781 8.125 1 95.12 276 GLY B C 1
ATOM 4882 O O . GLY B 1 276 ? 16.219 -14.555 8.211 1 95.12 276 GLY B O 1
ATOM 4883 N N . ASP B 1 277 ? 17.094 -16.656 8.008 1 96.94 277 ASP B N 1
ATOM 4884 C CA . ASP B 1 277 ? 18.469 -16.219 8.258 1 96.94 277 ASP B CA 1
ATOM 4885 C C . ASP B 1 277 ? 19.172 -15.883 6.949 1 96.94 277 ASP B C 1
ATOM 4887 O O . ASP B 1 277 ? 20.359 -15.531 6.953 1 96.94 277 ASP B O 1
ATOM 4891 N N . ALA B 1 278 ? 18.453 -15.953 5.891 1 98.69 278 ALA B N 1
ATOM 4892 C CA . ALA B 1 278 ? 19.094 -15.68 4.602 1 98.69 278 ALA B CA 1
ATOM 4893 C C . ALA B 1 278 ? 19.141 -14.18 4.328 1 98.69 278 ALA B C 1
ATOM 4895 O O . ALA B 1 278 ? 18.172 -13.461 4.594 1 98.69 278 ALA B O 1
ATOM 4896 N N . GLY B 1 279 ? 20.312 -13.719 3.816 1 98.75 279 GLY B N 1
ATOM 4897 C CA . GLY B 1 279 ? 20.5 -12.305 3.51 1 98.75 279 GLY B CA 1
ATOM 4898 C C . GLY B 1 279 ? 20.781 -11.461 4.734 1 98.75 279 GLY B C 1
ATOM 4899 O O . GLY B 1 279 ? 21.25 -11.977 5.754 1 98.75 279 GLY B O 1
ATOM 4900 N N . TYR B 1 280 ? 20.688 -10.188 4.609 1 98.88 280 TYR B N 1
ATOM 4901 C CA . TYR B 1 280 ? 20.844 -9.188 5.66 1 98.88 280 TYR B CA 1
ATOM 4902 C C . TYR B 1 280 ? 19.547 -8.422 5.883 1 98.88 280 TYR B C 1
ATOM 4904 O O . TYR B 1 280 ? 19.172 -7.574 5.074 1 98.88 280 TYR B O 1
ATOM 4912 N N . TYR B 1 281 ? 18.938 -8.695 6.984 1 98.81 281 TYR B N 1
ATOM 4913 C CA . TYR B 1 281 ? 17.578 -8.242 7.281 1 98.81 281 TYR B CA 1
ATOM 4914 C C . TYR B 1 281 ? 17.609 -6.887 7.977 1 98.81 281 TYR B C 1
ATOM 4916 O O . TYR B 1 281 ? 18.469 -6.621 8.812 1 98.81 281 TYR B O 1
ATOM 4924 N N . TYR B 1 282 ? 16.75 -5.988 7.555 1 98.5 282 TYR B N 1
ATOM 4925 C CA . TYR B 1 282 ? 16.391 -4.828 8.367 1 98.5 282 TYR B CA 1
ATOM 4926 C C . TYR B 1 282 ? 14.891 -4.742 8.57 1 98.5 282 TYR B C 1
ATOM 4928 O O . TYR B 1 282 ? 14.109 -5.133 7.703 1 98.5 282 TYR B O 1
ATOM 4936 N N . PRO B 1 283 ? 14.438 -4.258 9.672 1 97.75 283 PRO B N 1
ATOM 4937 C CA . PRO B 1 283 ? 13.023 -4.375 10.039 1 97.75 283 PRO B CA 1
ATOM 4938 C C . PRO B 1 283 ? 12.148 -3.328 9.359 1 97.75 283 PRO B C 1
ATOM 4940 O O . PRO B 1 283 ? 12.469 -2.137 9.375 1 97.75 283 PRO B O 1
ATOM 4943 N N . GLU B 1 284 ? 11.117 -3.785 8.773 1 96.62 284 GLU B N 1
ATOM 4944 C CA . GLU B 1 284 ? 10 -2.955 8.328 1 96.62 284 GLU B CA 1
ATOM 4945 C C . GLU B 1 284 ? 10.477 -1.802 7.457 1 96.62 284 GLU B C 1
ATOM 4947 O O . GLU B 1 284 ? 11.164 -2.018 6.453 1 96.62 284 GLU B O 1
ATOM 4952 N N . PHE B 1 285 ? 10.258 -0.543 7.879 1 98.12 285 PHE B N 1
ATOM 4953 C CA . PHE B 1 285 ? 10.562 0.628 7.066 1 98.12 285 PHE B CA 1
ATOM 4954 C C . PHE B 1 285 ? 11.719 1.419 7.668 1 98.12 285 PHE B C 1
ATOM 4956 O O . PHE B 1 285 ? 11.797 2.639 7.508 1 98.12 285 PHE B O 1
ATOM 4963 N N . ASP B 1 286 ? 12.625 0.751 8.297 1 97.81 286 ASP B N 1
ATOM 4964 C CA . ASP B 1 286 ? 13.734 1.416 8.977 1 97.81 286 ASP B CA 1
ATOM 4965 C C . ASP B 1 286 ? 14.938 1.549 8.047 1 97.81 286 ASP B C 1
ATOM 4967 O O . ASP B 1 286 ? 15.836 0.703 8.055 1 97.81 286 ASP B O 1
ATOM 4971 N N . SER B 1 287 ? 14.984 2.639 7.324 1 97.19 287 SER B N 1
ATOM 4972 C CA . SER B 1 287 ? 16.047 2.846 6.344 1 97.19 287 SER B CA 1
ATOM 4973 C C . SER B 1 287 ? 17.406 2.932 7.016 1 97.19 287 SER B C 1
ATOM 4975 O O . SER B 1 287 ? 18.406 2.49 6.453 1 97.19 287 SER B O 1
ATOM 4977 N N . ALA B 1 288 ? 17.484 3.52 8.203 1 97.81 288 ALA B N 1
ATOM 4978 C CA . ALA B 1 288 ? 18.75 3.576 8.938 1 97.81 288 ALA B CA 1
ATOM 4979 C C . ALA B 1 288 ? 19.281 2.176 9.234 1 97.81 288 ALA B C 1
ATOM 4981 O O . ALA B 1 288 ? 20.469 1.896 9.055 1 97.81 288 ALA B O 1
ATOM 4982 N N . ALA B 1 289 ? 18.359 1.32 9.688 1 98.5 289 ALA B N 1
ATOM 4983 C CA . ALA B 1 289 ? 18.734 -0.071 9.922 1 98.5 289 ALA B CA 1
ATOM 4984 C C . ALA B 1 289 ? 19.156 -0.753 8.625 1 98.5 289 ALA B C 1
ATOM 4986 O O . ALA B 1 289 ? 20.047 -1.604 8.617 1 98.5 289 ALA B O 1
ATOM 4987 N N . GLY B 1 290 ? 18.5 -0.375 7.539 1 98.62 290 GLY B N 1
ATOM 4988 C CA . GLY B 1 290 ? 18.938 -0.878 6.242 1 98.62 290 GLY B CA 1
ATOM 4989 C C . GLY B 1 290 ? 20.359 -0.495 5.895 1 98.62 290 GLY B C 1
ATOM 4990 O O . GLY B 1 290 ? 21.125 -1.327 5.414 1 98.62 290 GLY B O 1
ATOM 4991 N N . GLY B 1 291 ? 20.672 0.78 6.188 1 98.69 291 GLY B N 1
ATOM 4992 C CA . GLY B 1 291 ? 22.047 1.223 5.996 1 98.69 291 GLY B CA 1
ATOM 4993 C C . GLY B 1 291 ? 23.047 0.458 6.848 1 98.69 291 GLY B C 1
ATOM 4994 O O . GLY B 1 291 ? 24.109 0.089 6.367 1 98.69 291 GLY B O 1
ATOM 4995 N N . ARG B 1 292 ? 22.672 0.174 8.039 1 98.81 292 ARG B N 1
ATOM 4996 C CA . ARG B 1 292 ? 23.547 -0.58 8.93 1 98.81 292 ARG B CA 1
ATOM 4997 C C . ARG B 1 292 ? 23.688 -2.021 8.461 1 98.81 292 ARG B C 1
ATOM 4999 O O . ARG B 1 292 ? 24.766 -2.609 8.578 1 98.81 292 ARG B O 1
ATOM 5006 N N . ALA B 1 293 ? 22.594 -2.557 7.98 1 98.81 293 ALA B N 1
ATOM 5007 C CA . ALA B 1 293 ? 22.672 -3.91 7.441 1 98.81 293 ALA B CA 1
ATOM 5008 C C . ALA B 1 293 ? 23.625 -3.971 6.246 1 98.81 293 ALA B C 1
ATOM 5010 O O . ALA B 1 293 ? 24.391 -4.922 6.105 1 98.81 293 ALA B O 1
ATOM 5011 N N . LEU B 1 294 ? 23.516 -2.975 5.449 1 98.69 294 LEU B N 1
ATOM 5012 C CA . LEU B 1 294 ? 24.406 -2.877 4.297 1 98.69 294 LEU B CA 1
ATOM 5013 C C . LEU B 1 294 ? 25.859 -2.729 4.734 1 98.69 294 LEU B C 1
ATOM 5015 O O . LEU B 1 294 ? 26.75 -3.355 4.164 1 98.69 294 LEU B O 1
ATOM 5019 N N . GLN B 1 295 ? 26.078 -1.92 5.703 1 98.69 295 GLN B N 1
ATOM 5020 C CA . GLN B 1 295 ? 27.422 -1.743 6.258 1 98.69 295 GLN B CA 1
ATOM 5021 C C . GLN B 1 295 ? 27.953 -3.053 6.828 1 98.69 295 GLN B C 1
ATOM 5023 O O . GLN B 1 295 ? 29.109 -3.406 6.602 1 98.69 295 GLN B O 1
ATOM 5028 N N . HIS B 1 296 ? 27.125 -3.691 7.566 1 98.69 296 HIS B N 1
ATOM 5029 C CA . HIS B 1 296 ? 27.5 -4.984 8.125 1 98.69 296 HIS B CA 1
ATOM 5030 C C . HIS B 1 296 ? 27.875 -5.973 7.027 1 98.69 296 HIS B C 1
ATOM 5032 O O . HIS B 1 296 ? 28.875 -6.684 7.141 1 98.69 296 HIS B O 1
ATOM 5038 N N . ALA B 1 297 ? 27.062 -6.035 6.008 1 98.69 297 ALA B N 1
ATOM 5039 C CA . ALA B 1 297 ? 27.359 -6.902 4.871 1 98.69 297 ALA B CA 1
ATOM 5040 C C . ALA B 1 297 ? 28.703 -6.559 4.246 1 98.69 297 ALA B C 1
ATOM 5042 O O . ALA B 1 297 ? 29.531 -7.445 3.998 1 98.69 297 ALA B O 1
ATOM 5043 N N . TRP B 1 298 ? 28.922 -5.309 4.031 1 98.5 298 TRP B N 1
ATOM 5044 C CA . TRP B 1 298 ? 30.156 -4.848 3.404 1 98.5 298 TRP B CA 1
ATOM 5045 C C . TRP B 1 298 ? 31.375 -5.262 4.223 1 98.5 298 TRP B C 1
ATOM 5047 O O . TRP B 1 298 ? 32.375 -5.684 3.668 1 98.5 298 TRP B O 1
ATOM 5057 N N . ARG B 1 299 ? 31.266 -5.227 5.492 1 97.94 299 ARG B N 1
ATOM 5058 C CA . ARG B 1 299 ? 32.375 -5.5 6.391 1 97.94 299 ARG B CA 1
ATOM 5059 C C . ARG B 1 299 ? 32.625 -7 6.52 1 97.94 299 ARG B C 1
ATOM 5061 O O . ARG B 1 299 ? 33.75 -7.438 6.684 1 97.94 299 ARG B O 1
ATOM 5068 N N . HIS B 1 300 ? 31.562 -7.801 6.402 1 98.06 300 HIS B N 1
ATOM 5069 C CA . HIS B 1 300 ? 31.719 -9.148 6.934 1 98.06 300 HIS B CA 1
ATOM 5070 C C . HIS B 1 300 ? 31.375 -10.203 5.887 1 98.06 300 HIS B C 1
ATOM 5072 O O . HIS B 1 300 ? 31.656 -11.383 6.062 1 98.06 300 HIS B O 1
ATOM 5078 N N . HIS B 1 301 ? 30.734 -9.836 4.812 1 98.69 301 HIS B N 1
ATOM 5079 C CA . HIS B 1 301 ? 30.219 -10.805 3.855 1 98.69 301 HIS B CA 1
ATOM 5080 C C . HIS B 1 301 ? 31.328 -11.727 3.35 1 98.69 301 HIS B C 1
ATOM 5082 O O . HIS B 1 301 ? 31.156 -12.945 3.346 1 98.69 301 HIS B O 1
ATOM 5088 N N . ASP B 1 302 ? 32.469 -11.188 2.971 1 98.31 302 ASP B N 1
ATOM 5089 C CA . ASP B 1 302 ? 33.562 -11.977 2.402 1 98.31 302 ASP B CA 1
ATOM 5090 C C . ASP B 1 302 ? 34.062 -13.008 3.402 1 98.31 302 ASP B C 1
ATOM 5092 O O . ASP B 1 302 ? 34.25 -14.172 3.049 1 98.31 302 ASP B O 1
ATOM 5096 N N . ALA B 1 303 ? 34.156 -12.547 4.59 1 98.06 303 ALA B N 1
ATOM 5097 C CA . ALA B 1 303 ? 34.688 -13.422 5.625 1 98.06 303 ALA B CA 1
ATOM 5098 C C . ALA B 1 303 ? 33.719 -14.516 5.996 1 98.06 303 ALA B C 1
ATOM 5100 O O . ALA B 1 303 ? 34.094 -15.562 6.523 1 98.06 303 ALA B O 1
ATOM 5101 N N . HIS B 1 304 ? 32.469 -14.32 5.758 1 97.88 304 HIS B N 1
ATOM 5102 C CA . HIS B 1 304 ? 31.453 -15.258 6.207 1 97.88 304 HIS B CA 1
ATOM 5103 C C . HIS B 1 304 ? 30.688 -15.844 5.023 1 97.88 304 HIS B C 1
ATOM 5105 O O . HIS B 1 304 ? 29.531 -16.25 5.172 1 97.88 304 HIS B O 1
ATOM 5111 N N . LEU B 1 305 ? 31.25 -15.789 3.928 1 98.25 305 LEU B N 1
ATOM 5112 C CA . LEU B 1 305 ? 30.578 -16.156 2.684 1 98.25 305 LEU B CA 1
ATOM 5113 C C . LEU B 1 305 ? 30.062 -17.578 2.744 1 98.25 305 LEU B C 1
ATOM 5115 O O . LEU B 1 305 ? 28.953 -17.859 2.285 1 98.25 305 LEU B O 1
ATOM 5119 N N . ASP B 1 306 ? 30.812 -18.453 3.318 1 98.12 306 ASP B N 1
ATOM 5120 C CA . ASP B 1 306 ? 30.391 -19.859 3.4 1 98.12 306 ASP B CA 1
ATOM 5121 C C . ASP B 1 306 ? 29.141 -20 4.258 1 98.12 306 ASP B C 1
ATOM 5123 O O . ASP B 1 306 ? 28.203 -20.703 3.883 1 98.12 306 ASP B O 1
ATOM 5127 N N . ASP B 1 307 ? 29.156 -19.375 5.402 1 98.31 307 ASP B N 1
ATOM 5128 C CA . ASP B 1 307 ? 27.984 -19.391 6.27 1 98.31 307 ASP B CA 1
ATOM 5129 C C . ASP B 1 307 ? 26.766 -18.766 5.586 1 98.31 307 ASP B C 1
ATOM 5131 O O . ASP B 1 307 ? 25.656 -19.266 5.691 1 98.31 307 ASP B O 1
ATOM 5135 N N . TYR B 1 308 ? 27.062 -17.672 4.914 1 98.75 308 TYR B N 1
ATOM 5136 C CA . TYR B 1 308 ? 26.016 -16.984 4.168 1 98.75 308 TYR B CA 1
ATOM 5137 C C . TYR B 1 308 ? 25.375 -17.922 3.145 1 98.75 308 TYR B C 1
ATOM 5139 O O . TYR B 1 308 ? 24.156 -18.031 3.053 1 98.75 308 TYR B O 1
ATOM 5147 N N . ARG B 1 309 ? 26.172 -18.641 2.439 1 98.56 309 ARG B N 1
ATOM 5148 C CA . ARG B 1 309 ? 25.703 -19.562 1.417 1 98.56 309 ARG B CA 1
ATOM 5149 C C . ARG B 1 309 ? 24.938 -20.734 2.041 1 98.56 309 ARG B C 1
ATOM 5151 O O . ARG B 1 309 ? 23.938 -21.203 1.477 1 98.56 309 ARG B O 1
ATOM 5158 N N . ARG B 1 310 ? 25.359 -21.125 3.146 1 98.5 310 ARG B N 1
ATOM 5159 C CA . ARG B 1 310 ? 24.656 -22.203 3.832 1 98.5 310 ARG B CA 1
ATOM 5160 C C . ARG B 1 310 ? 23.234 -21.781 4.199 1 98.5 310 ARG B C 1
ATOM 5162 O O . ARG B 1 310 ? 22.281 -22.547 4.008 1 98.5 310 ARG B O 1
ATOM 5169 N N . HIS B 1 311 ? 23.125 -20.609 4.738 1 98.5 311 HIS B N 1
ATOM 5170 C CA . HIS B 1 311 ? 21.797 -20.109 5.082 1 98.5 311 HIS B CA 1
ATOM 5171 C C . HIS B 1 311 ? 20.938 -19.906 3.834 1 98.5 311 HIS B C 1
ATOM 5173 O O . HIS B 1 311 ? 19.75 -20.219 3.838 1 98.5 311 HIS B O 1
ATOM 5179 N N . ALA B 1 312 ? 21.547 -19.328 2.811 1 98.69 312 ALA B N 1
ATOM 5180 C CA . ALA B 1 312 ? 20.844 -19.156 1.544 1 98.69 312 ALA B CA 1
ATOM 5181 C C . ALA B 1 312 ? 20.375 -20.484 0.978 1 98.69 312 ALA B C 1
ATOM 5183 O O . ALA B 1 312 ? 19.219 -20.609 0.541 1 98.69 312 ALA B O 1
ATOM 5184 N N . ASP B 1 313 ? 21.234 -21.469 1.03 1 98.31 313 ASP B N 1
ATOM 5185 C CA . ASP B 1 313 ? 20.922 -22.797 0.502 1 98.31 313 ASP B CA 1
ATOM 5186 C C . ASP B 1 313 ? 19.766 -23.438 1.269 1 98.31 313 ASP B C 1
ATOM 5188 O O . ASP B 1 313 ? 18.922 -24.109 0.677 1 98.31 313 ASP B O 1
ATOM 5192 N N . ALA B 1 314 ? 19.812 -23.234 2.541 1 98.31 314 ALA B N 1
ATOM 5193 C CA . ALA B 1 314 ? 18.719 -23.781 3.354 1 98.31 314 ALA B CA 1
ATOM 5194 C C . ALA B 1 314 ? 17.375 -23.188 2.943 1 98.31 314 ALA B C 1
ATOM 5196 O O . ALA B 1 314 ? 16.391 -23.906 2.805 1 98.31 314 ALA B O 1
ATOM 5197 N N . LEU B 1 315 ? 17.328 -21.906 2.768 1 98.44 315 LEU B N 1
ATOM 5198 C CA . LEU B 1 315 ? 16.125 -21.25 2.299 1 98.44 315 LEU B CA 1
ATOM 5199 C C . LEU B 1 315 ? 15.727 -21.766 0.917 1 98.44 315 LEU B C 1
ATOM 5201 O O . LEU B 1 315 ? 14.555 -22.078 0.678 1 98.44 315 LEU B O 1
ATOM 5205 N N . LEU B 1 316 ? 16.656 -21.844 -0.004 1 98.69 316 LEU B N 1
ATOM 5206 C CA . LEU B 1 316 ? 16.391 -22.25 -1.38 1 98.69 316 LEU B CA 1
ATOM 5207 C C . LEU B 1 316 ? 15.891 -23.688 -1.438 1 98.69 316 LEU B C 1
ATOM 5209 O O . LEU B 1 316 ? 15.055 -24.031 -2.281 1 98.69 316 LEU B O 1
ATOM 5213 N N . GLN B 1 317 ? 16.391 -24.469 -0.546 1 98 317 GLN B N 1
ATOM 5214 C CA . GLN B 1 317 ? 15.891 -25.828 -0.453 1 98 317 GLN B CA 1
ATOM 5215 C C . GLN B 1 317 ? 14.422 -25.859 -0.029 1 98 317 GLN B C 1
ATOM 5217 O O . GLN B 1 317 ? 13.656 -26.703 -0.481 1 98 317 GLN B O 1
ATOM 5222 N N . GLY B 1 318 ? 14.117 -24.938 0.824 1 97.81 318 GLY B N 1
ATOM 5223 C CA . GLY B 1 318 ? 12.742 -24.844 1.29 1 97.81 318 GLY B CA 1
ATOM 5224 C C . GLY B 1 318 ? 11.75 -24.547 0.18 1 97.81 318 GLY B C 1
ATOM 5225 O O . GLY B 1 318 ? 10.617 -25.031 0.202 1 97.81 318 GLY B O 1
ATOM 5226 N N . VAL B 1 319 ? 12.156 -23.828 -0.864 1 98.25 319 VAL B N 1
ATOM 5227 C CA . VAL B 1 319 ? 11.25 -23.422 -1.931 1 98.25 319 VAL B CA 1
ATOM 5228 C C . VAL B 1 319 ? 11.547 -24.219 -3.195 1 98.25 319 VAL B C 1
ATOM 5230 O O . VAL B 1 319 ? 10.953 -23.969 -4.246 1 98.25 319 VAL B O 1
ATOM 5233 N N . SER B 1 320 ? 12.375 -25.203 -3.129 1 98.25 320 SER B N 1
ATOM 5234 C CA . SER B 1 320 ? 12.828 -25.953 -4.297 1 98.25 320 SER B CA 1
ATOM 5235 C C . SER B 1 320 ? 11.711 -26.828 -4.848 1 98.25 320 SER B C 1
ATOM 5237 O O . SER B 1 320 ? 10.969 -27.453 -4.086 1 98.25 320 SER B O 1
ATOM 5239 N N . ILE B 1 321 ? 11.688 -26.969 -6.156 1 96.56 321 ILE B N 1
ATOM 5240 C CA . ILE B 1 321 ? 10.734 -27.875 -6.801 1 96.56 321 ILE B CA 1
ATOM 5241 C C . ILE B 1 321 ? 11.125 -29.312 -6.508 1 96.56 321 ILE B C 1
ATOM 5243 O O . ILE B 1 321 ? 10.328 -30.234 -6.719 1 96.56 321 ILE B O 1
ATOM 5247 N N . ASP B 1 322 ? 12.352 -29.484 -6.039 1 96.62 322 ASP B N 1
ATOM 5248 C CA . ASP B 1 322 ? 12.836 -30.828 -5.746 1 96.62 322 ASP B CA 1
ATOM 5249 C C . ASP B 1 322 ? 12.562 -31.203 -4.293 1 96.62 322 ASP B C 1
ATOM 5251 O O . ASP B 1 322 ? 12.836 -32.344 -3.879 1 96.62 322 ASP B O 1
ATOM 5255 N N . ASN B 1 323 ? 12.188 -30.266 -3.512 1 97.75 323 ASN B N 1
ATOM 5256 C CA . ASN B 1 323 ? 11.773 -30.562 -2.145 1 97.75 323 ASN B CA 1
ATOM 5257 C C . ASN B 1 323 ? 10.461 -31.344 -2.111 1 97.75 323 ASN B C 1
ATOM 5259 O O . ASN B 1 323 ? 9.414 -30.812 -2.49 1 97.75 323 ASN B O 1
ATOM 5263 N N . ARG B 1 324 ? 10.484 -32.531 -1.626 1 97.44 324 ARG B N 1
ATOM 5264 C CA . ARG B 1 324 ? 9.344 -33.438 -1.627 1 97.44 324 ARG B CA 1
ATOM 5265 C C . ARG B 1 324 ? 8.156 -32.812 -0.882 1 97.44 324 ARG B C 1
ATOM 5267 O O . ARG B 1 324 ? 7 -33.062 -1.241 1 97.44 324 ARG B O 1
ATOM 5274 N N . ARG B 1 325 ? 8.453 -32.094 0.108 1 98 325 ARG B N 1
ATOM 5275 C CA . ARG B 1 325 ? 7.379 -31.453 0.87 1 98 325 ARG B CA 1
ATOM 5276 C C . ARG B 1 325 ? 6.551 -30.531 -0.014 1 98 325 ARG B C 1
ATOM 5278 O O . ARG B 1 325 ? 5.332 -30.453 0.146 1 98 325 ARG B O 1
ATOM 5285 N N . ASN B 1 326 ? 7.195 -29.797 -0.853 1 98.31 326 ASN B N 1
ATOM 5286 C CA . ASN B 1 326 ? 6.48 -28.906 -1.774 1 98.31 326 ASN B CA 1
ATOM 5287 C C . ASN B 1 326 ? 5.629 -29.703 -2.76 1 98.31 326 ASN B C 1
ATOM 5289 O O . ASN B 1 326 ? 4.453 -29.406 -2.963 1 98.31 326 ASN B O 1
ATOM 5293 N N . LEU B 1 327 ? 6.246 -30.734 -3.355 1 97.75 327 LEU B N 1
ATOM 5294 C CA . LEU B 1 327 ? 5.516 -31.594 -4.27 1 97.75 327 LEU B CA 1
ATOM 5295 C C . LEU B 1 327 ? 4.301 -32.219 -3.586 1 97.75 327 LEU B C 1
ATOM 5297 O O . LEU B 1 327 ? 3.191 -32.156 -4.125 1 97.75 327 LEU B O 1
ATOM 5301 N N . ASP B 1 328 ? 4.504 -32.688 -2.396 1 98.12 328 ASP B N 1
ATOM 5302 C CA . ASP B 1 328 ? 3.428 -33.344 -1.663 1 98.12 328 ASP B CA 1
ATOM 5303 C C . ASP B 1 328 ? 2.279 -32.406 -1.384 1 98.12 328 ASP B C 1
ATOM 5305 O O . ASP B 1 328 ? 1.109 -32.781 -1.461 1 98.12 328 ASP B O 1
ATOM 5309 N N . ALA B 1 329 ? 2.631 -31.219 -1.049 1 98.12 329 ALA B N 1
ATOM 5310 C CA . ALA B 1 329 ? 1.606 -30.219 -0.765 1 98.12 329 ALA B CA 1
ATOM 5311 C C . ALA B 1 329 ? 0.745 -29.953 -1.995 1 98.12 329 ALA B C 1
ATOM 5313 O O . ALA B 1 329 ? -0.483 -29.891 -1.899 1 98.12 329 ALA B O 1
ATOM 5314 N N . TYR B 1 330 ? 1.337 -29.828 -3.111 1 97.56 330 TYR B N 1
ATOM 5315 C CA . TYR B 1 330 ? 0.595 -29.578 -4.344 1 97.56 330 TYR B CA 1
ATOM 5316 C C . TYR B 1 330 ? -0.236 -30.797 -4.73 1 97.56 330 TYR B C 1
ATOM 5318 O O . TYR B 1 330 ? -1.397 -30.672 -5.125 1 97.56 330 TYR B O 1
ATOM 5326 N N . VAL B 1 331 ? 0.381 -31.969 -4.641 1 97.31 331 VAL B N 1
ATOM 5327 C CA . VAL B 1 331 ? -0.319 -33.188 -4.988 1 97.31 331 VAL B CA 1
ATOM 5328 C C . VAL B 1 331 ? -1.521 -33.406 -4.07 1 97.31 331 VAL B C 1
ATOM 5330 O O . VAL B 1 331 ? -2.617 -33.719 -4.527 1 97.31 331 VAL B O 1
ATOM 5333 N N . ALA B 1 332 ? -1.278 -33.125 -2.803 1 96.88 332 ALA B N 1
ATOM 5334 C CA . ALA B 1 332 ? -2.385 -33.25 -1.854 1 96.88 332 ALA B CA 1
ATOM 5335 C C . ALA B 1 332 ? -3.521 -32.312 -2.225 1 96.88 332 ALA B C 1
ATOM 5337 O O . ALA B 1 332 ? -4.695 -32.688 -2.156 1 96.88 332 ALA B O 1
ATOM 5338 N N . ARG B 1 333 ? -3.201 -31.141 -2.605 1 96.12 333 ARG B N 1
ATOM 5339 C CA . ARG B 1 333 ? -4.199 -30.156 -2.986 1 96.12 333 ARG B CA 1
ATOM 5340 C C . ARG B 1 333 ? -4.949 -30.578 -4.242 1 96.12 333 ARG B C 1
ATOM 5342 O O . ARG B 1 333 ? -6.156 -30.359 -4.359 1 96.12 333 ARG B O 1
ATOM 5349 N N . LEU B 1 334 ? -4.281 -31.188 -5.184 1 96.25 334 LEU B N 1
ATOM 5350 C CA . LEU B 1 334 ? -4.875 -31.625 -6.441 1 96.25 334 LEU B CA 1
ATOM 5351 C C . LEU B 1 334 ? -5.895 -32.75 -6.203 1 96.25 334 LEU B C 1
ATOM 5353 O O . LEU B 1 334 ? -6.887 -32.844 -6.926 1 96.25 334 LEU B O 1
ATOM 5357 N N . PHE B 1 335 ? -5.75 -33.562 -5.145 1 94.75 335 PHE B N 1
ATOM 5358 C CA . PHE B 1 335 ? -6.609 -34.719 -4.887 1 94.75 335 PHE B CA 1
ATOM 5359 C C . PHE B 1 335 ? -7.652 -34.406 -3.824 1 94.75 335 PHE B C 1
ATOM 5361 O O . PHE B 1 335 ? -8.508 -35.219 -3.51 1 94.75 335 PHE B O 1
ATOM 5368 N N . ALA B 1 336 ? -7.551 -33.219 -3.221 1 91 336 ALA B N 1
ATOM 5369 C CA . ALA B 1 336 ? -8.531 -32.812 -2.217 1 91 336 ALA B CA 1
ATOM 5370 C C . ALA B 1 336 ? -9.859 -32.469 -2.867 1 91 336 ALA B C 1
ATOM 5372 O O . ALA B 1 336 ? -9.891 -31.953 -3.99 1 91 336 ALA B O 1
#

Organism: Burkholderia mallei (strain ATCC 23344) (NCBI:txid243160)

Nearest PDB structures (foldseek):
  3mbo-assembly3_E  TM=6.694E-01  e=7.505E-07  Bacillus anthracis
  8b63-assembly1_A  TM=5.813E-01  e=7.065E-07  Pseudomonas aeruginosa
  7mi0-assembly1_A  TM=4.836E-01  e=4.357E-07  Rickettsia africae ESF-5
  6zj4-assembly1_AAA  TM=4.944E-01  e=1.846E-05  Thermoproteus uzoniensis
  6gkd-assembly1_I  TM=3.137E-01  e=2.016E+00  Homo sapiens

InterPro domains:
  IPR021234 Protein of unknown function DUF2827 [PF10933] (1-334)

pLDDT: mean 94.97, std 7.77, range [52.72, 98.94]

Foldseek 3Di:
DLVVDPVDDAAAAEDQDPDPDDPPLPPCVVVPHYYDHCVVCLPVAQEAEAEFRDHDQVSLVVSVVVVHAYEYEYEDAVVQLVCCCVVVVHDDTDDPPQRLHQEYEYAPLNVPPNLVVCCVSNVHYYDHAYAADDCVSVVVVQVVQVVVVFHQAADDDDQAFEEEEQWQCPTPFWHCQLVLLLQLLLCVVPVRRHQAYEYENCVVPCPPPVVVVSQCVGPCVVVVRYDYYYHDDDRVCCRPGGQAYEIEGDSRQDDVSLLSCLQRLGAYEYDRPLLPPAHQHDHDRDSNSSNVSVVVCSVPCVVCSVVNNVSSVVSNLVNYPPNVVSSVRVVVVSVD/DLVVDPVDDAAAAEDQDPDPDDPPLPPCVVVPHYYDHCVVCLVVDQEAEAEFRDHDQVSLVVSV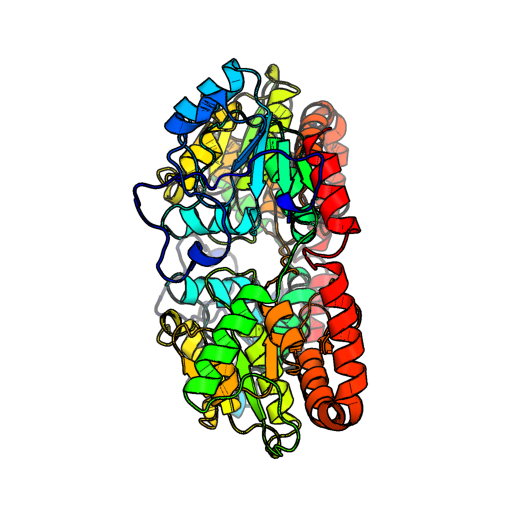VVVHAYEYEDEDAVVQLVPCCVVVVHDDTDDPPQRLHQEYEYAPLRVPPNLVVCCVSNVHYYDHAYAADDCVSVVVVQVVQVVVVFHQAADDDDQAFQEEEQWQCPTPFWHCQLVLLLQLLLCVVPVRRHQAYEYENCVVPCPPPVVVVSQCVGPCVVVVRYDYYYHDDDRVCCRVGGQAYEIEGDSRQDDVSLLSCLQRLHAYEYDRPLLPPAHQHDHDRPSNSSNVSVVVCSVPCVVCSVVNNVSSVVSNLVNYPPNVVSSVRVVVVSVD

Sequence (672 aa):
MLKQSDRIGPVYFLNGGDAKALPAGLDLGGLDVPLVQPRDVSHALDVVIEMGAQLPVDWLKHMKALGKKLVVCFVGHTYSGLTETPMFNRPSGHIFNGGPFDEVWILPKSEKIDAPLLRTLTRAPVHVVPHIWSPYFIERRARELEAAGLRFGYAPGRAKWRLSILEPNISVVKTCHYPMLAADEFHRAQPDAVEHLFVVNSLHMKEHPTFVHFANSLDLVREHKATFEPRIDLPSFLAQHGDAVISHQWENPQNYLYYDVLYGGYPLVHNSPMLGDAGYYYPEFDSAAGGRALQHAWRHHDAHLDDYRRHADALLQGVSIDNRRNLDAYVARLFAMLKQSDRIGPVYFLNGGDAKALPAGLDLGGLDVPLVQPRDVSHALDVVIEMGAQLPVDWLKHMKALGKKLVVCFVGHTYSGLTETPMFNRPSGHIFNGGPFDEVWILPKSEKIDAPLLRTLTRAPVHVVPHIWSPYFIERRARELEAAGLRFGYAPGRAKWRLSILEPNISVVKTCHYPMLAADEFHRAQPDAVEHLFVVNSLHMKEHPTFVHFANSLDLVREHKATFEPRIDLPSFLAQHGDAVISHQWENPQNYLYYDVLYGGYPLVHNSPMLGDAGYYYPEFDSAAGGRALQHAWRHHDAHLDDYRRHADALLQGVSIDNRRNLDAYVARLFA

Secondary structure (DSSP, 8-state):
-GGG-TT-----EE--SS-SS--TTS-GGGG---EE-GGGGGGG-SEEEEESSPPPHHHHHHHHHTT-EEEEEE-S-HHHHHHHHHHTTPPP-S-------SEEEE-GGGTTTHHHHHHHHH-S-EEE----B-THHHHHHHHHHHHTT---S--S--SSEEEEE----SBTTB-SHHHHHHHHHHHHH-GGGEEEEEE-S-GGGTTSHHHHHHHTTSHHHHTT-EEE-----HHHHHHHH-SEEE---SS----HHHHHHHHTT--EEE--TTSTTSSEE--TT-HHHHHHHHHHHHHHTGGGHHHHHHHHHHHHHHTBTT-HHHHHHHHHHHH-/-GGG-TT-----EE--SS-SS--TTS-GGGG---EE-GGGGGGG-SEEEEESSPPPHHHHHHHHHTT-EEEEEE-S-HHHHHHHHHHTTPPP-S-------SEEEE-GGGTTTHHHHHHHHH-S-EEE----B-THHHHHHHHHHHHTT---S--TT-SSEEEEE----SBTTB-SHHHHHHHHHHHHH-GGGEEEEEE-S-GGGTTSHHHHHHHTTSHHHHTT-EEE-----HHHHHHHT-SEEE---SS----HHHHHHHHTT--EEE--TTSTTSSEE--TT-HHHHHHHHHHHHHHTGGGHHHHHHHHHHHHHHTBTT-HHHHHHHHHHHH-

Radius of gyration: 27.66 Å; Cα contacts (8 Å, |Δi|>4): 1200; chains: 2; bounding box: 74×82×57 Å